Protein 6QY6 (pdb70)

Secondary structure (DSSP, 8-state):
-TTHHHHHHHHHHHHHHTT--EEEETHHHHHHHTT---S--EEEESS-HHHHHHH-S-EE-GGGGGTEEEEEETTEEEEEEESEEE---S---EEE-SSHHHHHTTSSBGGGS-EE-TT-PEE-TT-HHHHHHHTEE-BSS-HHHHHHH-THHHHHHHHHHHHHT-EEPHHHHHHHHHHGGGGGGS-HHHHHHHHHHHHHSSSHHHHHHHHHHTTHHHHSTTGGGG-S--TT----S-HHHHHHHHHHHHT--GGGGGGG---HHHHHHHHHHHHHHH-S---HHHHHHS-HHHHHHHHHHHT----HHHHHHTSS-SSGGG-S--HHHHHHHH-PPPSTHHHHHHHHHHHHHHTTSS-S-HHHHHHHHHHH-

Solvent-accessible surface area: 19071 Å² total; per-residue (Å²): 62,124,63,34,27,101,2,0,48,98,0,0,106,41,0,82,87,47,70,45,75,4,32,0,2,4,20,1,0,10,5,67,71,60,73,95,92,4,114,78,4,46,0,0,0,37,0,80,10,111,72,2,56,126,53,18,153,147,32,56,61,122,22,41,119,92,1,19,0,49,0,49,48,82,84,34,31,0,77,1,13,5,0,57,13,73,45,64,169,72,131,129,68,41,115,88,22,167,41,6,82,55,5,0,124,76,55,12,0,3,0,12,0,0,0,7,15,42,100,124,107,41,43,38,59,62,29,0,92,102,6,11,162,92,101,19,0,97,1,1,52,55,4,38,86,9,0,100,21,19,8,7,26,0,0,49,0,0,30,11,4,1,46,16,69,12,104,6,17,123,126,1,22,64,0,0,123,145,27,0,129,51,0,115,68,19,28,20,89,88,2,22,53,9,3,21,84,3,0,48,30,88,35,8,67,133,1,10,50,37,2,114,78,0,40,0,6,185,66,6,35,58,4,45,24,4,84,25,91,12,113,87,3,119,53,63,55,36,39,7,5,0,0,0,6,0,0,54,78,53,189,104,111,14,83,41,1,131,78,1,168,25,47,118,132,42,81,141,16,0,64,55,0,14,83,1,35,91,76,146,105,48,60,84,29,9,10,13,110,42,68,57,121,10,0,82,5,0,5,101,16,42,39,107,188,102,91,10,30,27,72,32,156,153,16,75,8,72,51,117,106,81,19,29,7,72,15,186,23,0,35,135,48,25,71,32,187,80,23,113,58,19,164,86,45,9,63,87,0,1,89,41,2,1,78,54,129,24,142,50,50,95,105,78,0,53,75,52,1,93,121,98,118

Structure (mmCIF, N/CA/C/O backbone):
data_6QY6
#
_entry.id   6QY6
#
_cell.length_a   70.031
_cell.length_b   70.031
_cell.length_c   291.590
_cell.angle_alpha   90.00
_cell.angle_beta   90.00
_cell.angle_gamma   90.00
#
_symmetry.space_group_name_H-M   'P 43 21 2'
#
loop_
_entity.id
_entity.type
_entity.pdbx_description
1 polymer 'CCA-adding enzyme'
2 non-polymer 'PHOSPHATE ION'
3 non-polymer GLYCEROL
4 non-polymer 'ACETATE ION'
5 water water
#
loop_
_atom_site.group_PDB
_atom_site.id
_atom_site.type_symbol
_atom_site.label_atom_id
_atom_site.label_alt_id
_atom_site.label_comp_id
_atom_site.label_asym_id
_atom_site.label_entity_id
_atom_site.label_seq_id
_atom_site.pdbx_PDB_ins_code
_atom_site.Cartn_x
_atom_site.Cartn_y
_atom_site.Cartn_z
_atom_site.occupancy
_atom_site.B_iso_or_equiv
_atom_site.auth_seq_id
_atom_site.auth_comp_id
_atom_site.auth_asym_id
_atom_site.auth_atom_id
_atom_site.pdbx_PDB_model_num
ATOM 1 N N . ASP A 1 40 ? 26.425 47.897 42.420 1.00 76.62 -3 ASP A N 1
ATOM 2 C CA . ASP A 1 40 ? 25.816 46.937 41.516 1.00 76.07 -3 ASP A CA 1
ATOM 3 C C . ASP A 1 40 ? 24.837 47.626 40.583 1.00 73.26 -3 ASP A C 1
ATOM 4 O O . ASP A 1 40 ? 24.913 48.848 40.348 1.00 60.99 -3 ASP A O 1
ATOM 9 N N . ASP A 1 41 ? 23.915 46.815 40.055 1.00 72.62 -2 ASP A N 1
ATOM 10 C CA . ASP A 1 41 ? 22.860 47.335 39.202 1.00 66.56 -2 ASP A CA 1
ATOM 11 C C . ASP A 1 41 ? 22.023 48.375 39.927 1.00 64.50 -2 ASP A C 1
ATOM 12 O O . ASP A 1 41 ? 21.281 49.120 39.274 1.00 50.01 -2 ASP A O 1
ATOM 17 N N . ASP A 1 42 ? 22.114 48.445 41.265 1.00 45.91 -1 ASP A N 1
ATOM 18 C CA . ASP A 1 42 ? 21.468 49.530 41.982 1.00 43.41 -1 ASP A CA 1
ATOM 19 C C . ASP A 1 42 ? 22.423 50.458 42.724 1.00 37.15 -1 ASP A C 1
ATOM 20 O O . ASP A 1 42 ? 22.015 51.575 43.057 1.00 38.22 -1 ASP A O 1
ATOM 25 N N . LYS A 1 43 ? 23.670 50.048 42.976 1.00 39.45 0 LYS A N 1
ATOM 26 C CA . LYS A 1 43 ? 24.557 50.869 43.801 1.00 39.91 0 LYS A CA 1
ATOM 27 C C . LYS A 1 43 ? 24.897 52.184 43.117 1.00 32.40 0 LYS A C 1
ATOM 28 O O . LYS A 1 43 ? 24.809 53.249 43.736 1.00 34.97 0 LYS A O 1
ATOM 34 N N . MET A 1 44 ? 25.320 52.133 41.845 1.00 32.21 1 MET A N 1
ATOM 35 C CA . MET A 1 44 ? 25.661 53.367 41.142 1.00 34.48 1 MET A CA 1
ATOM 36 C C . MET A 1 44 ? 24.465 54.316 41.080 1.00 36.19 1 MET A C 1
ATOM 37 O O . MET A 1 44 ? 24.610 55.524 41.296 1.00 33.07 1 MET A O 1
ATOM 42 N N . ASN A 1 45 ? 23.276 53.791 40.756 1.00 32.79 2 ASN A N 1
ATOM 43 C CA . ASN A 1 45 ? 22.087 54.638 40.731 1.00 30.31 2 ASN A CA 1
ATOM 44 C C . ASN A 1 45 ? 21.861 55.303 42.075 1.00 31.88 2 ASN A C 1
ATOM 45 O O . ASN A 1 45 ? 21.523 56.491 42.144 1.00 33.32 2 ASN A O 1
ATOM 50 N N . THR A 1 46 ? 22.009 54.541 43.157 1.00 28.26 3 THR A N 1
ATOM 51 C CA . THR A 1 46 ? 21.786 55.109 44.478 1.00 31.96 3 THR A CA 1
ATOM 52 C C . THR A 1 46 ? 22.814 56.193 44.780 1.00 34.15 3 THR A C 1
ATOM 53 O O . THR A 1 46 ? 22.469 57.250 45.317 1.00 33.52 3 THR A O 1
ATOM 57 N N . ALA A 1 47 ? 24.078 55.964 44.413 1.00 32.16 4 ALA A N 1
ATOM 58 C CA . ALA A 1 47 ? 25.098 56.990 44.629 1.00 31.10 4 ALA A CA 1
ATOM 59 C C . ALA A 1 47 ? 24.782 58.259 43.838 1.00 31.75 4 ALA A C 1
ATOM 60 O O . ALA A 1 47 ? 24.951 59.372 44.351 1.00 34.90 4 ALA A O 1
ATOM 62 N N . ILE A 1 48 ? 24.318 58.118 42.592 1.00 29.81 5 ILE A N 1
ATOM 63 C CA . ILE A 1 48 ? 23.900 59.288 41.815 1.00 34.19 5 ILE A CA 1
ATOM 64 C C . ILE A 1 48 ? 22.780 60.033 42.542 1.00 38.10 5 ILE A C 1
ATOM 65 O O . ILE A 1 48 ? 22.786 61.268 42.628 1.00 35.29 5 ILE A O 1
ATOM 70 N N . LYS A 1 49 ? 21.819 59.293 43.103 1.00 37.45 6 LYS A N 1
ATOM 71 C CA . LYS A 1 49 ? 20.756 59.925 43.882 1.00 37.50 6 LYS A CA 1
ATOM 72 C C . LYS A 1 49 ? 21.316 60.635 45.120 1.00 35.24 6 LYS A C 1
ATOM 73 O O . LYS A 1 49 ? 20.889 61.745 45.458 1.00 34.71 6 LYS A O 1
ATOM 79 N N . VAL A 1 50 ? 22.270 60.007 45.811 1.00 33.66 7 VAL A N 1
ATOM 80 C CA . VAL A 1 50 ? 22.900 60.644 46.967 1.00 35.22 7 VAL A CA 1
ATOM 81 C C . VAL A 1 50 ? 23.598 61.933 46.546 1.00 37.16 7 VAL A C 1
ATOM 82 O O . VAL A 1 50 ? 23.449 62.986 47.174 1.00 34.24 7 VAL A O 1
ATOM 86 N N . ILE A 1 51 ? 24.357 61.871 45.456 1.00 32.09 8 ILE A N 1
ATOM 87 C CA . ILE A 1 51 ? 25.039 63.054 44.949 1.00 35.91 8 ILE A CA 1
ATOM 88 C C . ILE A 1 51 ? 24.033 64.155 44.619 1.00 38.45 8 ILE A C 1
ATOM 89 O O . ILE A 1 51 ? 24.222 65.318 44.991 1.00 37.71 8 ILE A O 1
ATOM 94 N N . HIS A 1 52 ? 22.947 63.802 43.916 1.00 38.07 9 HIS A N 1
ATOM 95 C CA . HIS A 1 52 ? 21.929 64.793 43.567 1.00 35.70 9 HIS A CA 1
ATOM 96 C C . HIS A 1 52 ? 21.378 65.477 44.812 1.00 42.95 9 HIS A C 1
ATOM 97 O O . HIS A 1 52 ? 21.157 66.695 44.817 1.00 42.22 9 HIS A O 1
ATOM 104 N N . THR A 1 53 ? 21.160 64.709 45.880 1.00 38.72 10 THR A N 1
ATOM 105 C CA . THR A 1 53 ? 20.627 65.279 47.113 1.00 41.13 10 THR A CA 1
ATOM 106 C C . THR A 1 53 ? 21.633 66.204 47.782 1.00 49.40 10 THR A C 1
ATOM 107 O O . THR A 1 53 ? 21.263 67.278 48.276 1.00 44.11 10 THR A O 1
ATOM 111 N N . LEU A 1 54 ? 22.902 65.792 47.843 1.00 40.02 11 LEU A N 1
ATOM 112 C CA . LEU A 1 54 ? 23.924 66.648 48.438 1.00 38.51 11 LEU A CA 1
ATOM 113 C C . LEU A 1 54 ? 24.059 67.958 47.676 1.00 41.23 11 LEU A C 1
ATOM 114 O O . LEU A 1 54 ? 24.220 69.021 48.285 1.00 42.70 11 LEU A O 1
ATOM 119 N N . LYS A 1 55 ? 24.003 67.898 46.345 1.00 38.31 12 LYS A N 1
ATOM 120 C CA . LYS A 1 55 ? 24.157 69.105 45.533 1.00 45.18 12 LYS A CA 1
ATOM 121 C C . LYS A 1 55 ? 22.918 69.992 45.599 1.00 48.14 12 LYS A C 1
ATOM 122 O O . LYS A 1 55 ? 23.033 71.220 45.591 1.00 45.38 12 LYS A O 1
ATOM 128 N N . ALA A 1 56 ? 21.727 69.394 45.678 1.00 51.88 13 ALA A N 1
ATOM 129 C CA . ALA A 1 56 ? 20.522 70.197 45.874 1.00 53.45 13 ALA A CA 1
ATOM 130 C C . ALA A 1 56 ? 20.629 71.065 47.121 1.00 49.38 13 ALA A C 1
ATOM 131 O O . ALA A 1 56 ? 20.073 72.169 47.158 1.00 54.06 13 ALA A O 1
ATOM 133 N N . ALA A 1 57 ? 21.345 70.596 48.140 1.00 45.05 14 ALA A N 1
ATOM 134 C CA . ALA A 1 57 ? 21.590 71.353 49.358 1.00 40.64 14 ALA A CA 1
ATOM 135 C C . ALA A 1 57 ? 22.812 72.271 49.262 1.00 47.08 14 ALA A C 1
ATOM 136 O O . ALA A 1 57 ? 23.240 72.817 50.286 1.00 50.06 14 ALA A O 1
ATOM 138 N N . GLY A 1 58 ? 23.388 72.439 48.071 1.00 47.73 15 GLY A N 1
ATOM 139 C CA . GLY A 1 58 ? 24.505 73.344 47.868 1.00 50.22 15 GLY A CA 1
ATOM 140 C C . GLY A 1 58 ? 25.897 72.758 48.042 1.00 51.33 15 GLY A C 1
ATOM 141 O O . GLY A 1 58 ? 26.880 73.501 47.923 1.00 47.31 15 GLY A O 1
ATOM 142 N N . PHE A 1 59 ? 26.024 71.465 48.327 1.00 43.04 16 PHE A N 1
ATOM 143 C CA . PHE A 1 59 ? 27.341 70.875 48.503 1.00 36.58 16 PHE A CA 1
ATOM 144 C C . PHE A 1 59 ? 27.866 70.315 47.182 1.00 36.17 16 PHE A C 1
ATOM 145 O O . PHE A 1 59 ? 27.106 70.015 46.260 1.00 45.82 16 PHE A O 1
ATOM 153 N N . GLU A 1 60 ? 29.187 70.176 47.106 1.00 40.66 17 GLU A N 1
ATOM 154 C CA . GLU A 1 60 ? 29.806 69.404 46.032 1.00 41.50 17 GLU A CA 1
ATOM 155 C C . GLU A 1 60 ? 29.740 67.921 46.364 1.00 34.54 17 GLU A C 1
ATOM 156 O O . GLU A 1 60 ? 29.882 67.525 47.526 1.00 37.70 17 GLU A O 1
ATOM 162 N N . ALA A 1 61 ? 29.583 67.092 45.329 1.00 33.41 18 ALA A N 1
ATOM 163 C CA . ALA A 1 61 ? 29.636 65.659 45.570 1.00 32.16 18 ALA A CA 1
ATOM 164 C C . ALA A 1 61 ? 30.004 64.929 44.282 1.00 28.84 18 ALA A C 1
ATOM 165 O O . ALA A 1 61 ? 29.627 65.347 43.184 1.00 32.00 18 ALA A O 1
ATOM 167 N N . TYR A 1 62 ? 30.758 63.840 44.443 1.00 31.44 19 TYR A N 1
ATOM 168 C CA . TYR A 1 62 ? 31.325 63.080 43.334 1.00 31.54 19 TYR A CA 1
ATOM 169 C C . TYR A 1 62 ? 31.384 61.607 43.711 1.00 33.74 19 TYR A C 1
ATOM 170 O O . TYR A 1 62 ? 31.543 61.262 44.883 1.00 30.68 19 TYR A O 1
ATOM 179 N N . ILE A 1 63 ? 31.286 60.740 42.699 1.00 28.70 20 ILE A N 1
ATOM 180 C CA . ILE A 1 63 ? 31.770 59.374 42.856 1.00 31.75 20 ILE A CA 1
ATOM 181 C C . ILE A 1 63 ? 33.289 59.412 42.862 1.00 31.00 20 ILE A C 1
ATOM 182 O O . ILE A 1 63 ? 33.905 60.107 42.045 1.00 31.71 20 ILE A O 1
ATOM 187 N N . VAL A 1 64 ? 33.903 58.650 43.756 1.00 27.58 21 VAL A N 1
ATOM 188 C CA . VAL A 1 64 ? 35.349 58.712 43.922 1.00 31.17 21 VAL A CA 1
ATOM 189 C C . VAL A 1 64 ? 35.915 57.309 44.111 1.00 32.49 21 VAL A C 1
ATOM 190 O O . VAL A 1 64 ? 35.224 56.394 44.561 1.00 34.82 21 VAL A O 1
ATOM 194 N N . GLY A 1 65 ? 37.177 57.133 43.722 1.00 38.93 22 GLY A N 1
ATOM 195 C CA . GLY A 1 65 ? 37.902 55.922 44.056 1.00 38.94 22 GLY A CA 1
ATOM 196 C C . GLY A 1 65 ? 37.560 54.692 43.232 1.00 31.00 22 GLY A C 1
ATOM 197 O O . GLY A 1 65 ? 37.438 54.772 42.008 1.00 33.91 22 GLY A O 1
ATOM 198 N N . GLY A 1 66 ? 37.394 53.547 43.904 1.00 35.94 23 GLY A N 1
ATOM 199 C CA . GLY A 1 66 ? 37.344 52.279 43.189 1.00 37.62 23 GLY A CA 1
ATOM 200 C C . GLY A 1 66 ? 36.195 52.183 42.203 1.00 40.64 23 GLY A C 1
ATOM 201 O O . GLY A 1 66 ? 36.318 51.531 41.159 1.00 36.62 23 GLY A O 1
ATOM 202 N N . ALA A 1 67 ? 35.068 52.827 42.512 1.00 34.37 24 ALA A N 1
ATOM 203 C CA . ALA A 1 67 ? 33.921 52.747 41.615 1.00 36.19 24 ALA A CA 1
ATOM 204 C C . ALA A 1 67 ? 34.232 53.376 40.262 1.00 35.87 24 ALA A C 1
ATOM 205 O O . ALA A 1 67 ? 33.807 52.856 39.227 1.00 38.74 24 ALA A O 1
ATOM 207 N N . VAL A 1 68 ? 34.965 54.501 40.246 1.00 33.35 25 VAL A N 1
ATOM 208 C CA . VAL A 1 68 ? 35.333 55.124 38.974 1.00 35.36 25 VAL A CA 1
ATOM 209 C C . VAL A 1 68 ? 36.256 54.198 38.194 1.00 41.75 25 VAL A C 1
ATOM 210 O O . VAL A 1 68 ? 36.088 53.986 36.987 1.00 36.35 25 VAL A O 1
ATOM 214 N N . ARG A 1 69 ? 37.250 53.634 38.883 1.00 40.30 26 ARG A N 1
ATOM 215 C CA . ARG A 1 69 ? 38.128 52.648 38.265 1.00 42.58 26 ARG A CA 1
ATOM 216 C C . ARG A 1 69 ? 37.328 51.493 37.6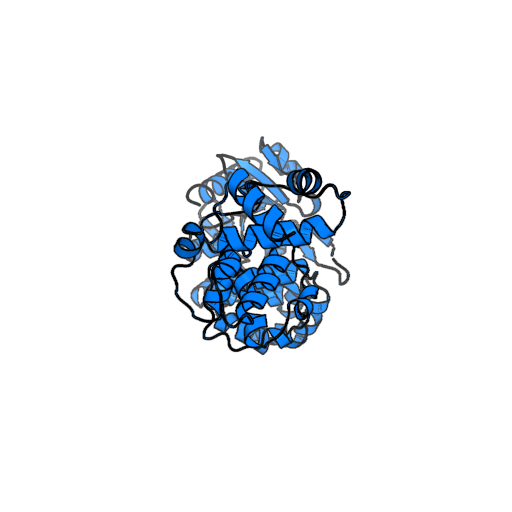66 1.00 42.06 26 ARG A C 1
ATOM 217 O O . ARG A 1 69 ? 37.505 51.138 36.496 1.00 42.90 26 ARG A O 1
ATOM 225 N N . ASP A 1 70 ? 36.452 50.882 38.465 1.00 40.68 27 ASP A N 1
ATOM 226 C CA . ASP A 1 70 ? 35.698 49.739 37.961 1.00 44.47 27 ASP A CA 1
ATOM 227 C C . ASP A 1 70 ? 34.809 50.145 36.792 1.00 50.21 27 ASP A C 1
ATOM 228 O O . ASP A 1 70 ? 34.766 49.451 35.766 1.00 47.42 27 ASP A O 1
ATOM 233 N N . LEU A 1 71 ? 34.112 51.279 36.915 1.00 47.31 28 LEU A N 1
ATOM 234 C CA . LEU A 1 71 ? 33.321 51.792 35.798 1.00 44.34 28 LEU A CA 1
ATOM 235 C C . LEU A 1 71 ? 34.149 51.887 34.525 1.00 54.74 28 LEU A C 1
ATOM 236 O O . LEU A 1 71 ? 33.732 51.412 33.460 1.00 50.42 28 LEU A O 1
ATOM 241 N N . LEU A 1 72 ? 35.315 52.536 34.605 1.00 38.24 29 LEU A N 1
ATOM 242 C CA . LEU A 1 72 ? 36.125 52.716 33.408 1.00 45.82 29 LEU A CA 1
ATOM 243 C C . LEU A 1 72 ? 36.662 51.392 32.879 1.00 48.28 29 LEU A C 1
ATOM 244 O O . LEU A 1 72 ? 36.974 51.291 31.688 1.00 50.96 29 LEU A O 1
ATOM 249 N N . LEU A 1 73 ? 36.766 50.379 33.731 1.00 44.79 30 LEU A N 1
ATOM 250 C CA . LEU A 1 73 ? 37.172 49.048 33.301 1.00 51.04 30 LEU A CA 1
ATOM 251 C C . LEU A 1 73 ? 36.013 48.223 32.762 1.00 54.10 30 LEU A C 1
ATOM 252 O O . LEU A 1 73 ? 36.208 47.050 32.432 1.00 52.83 30 LEU A O 1
ATOM 257 N N . GLY A 1 74 ? 34.816 48.792 32.687 1.00 54.64 31 GLY A N 1
ATOM 258 C CA . GLY A 1 74 ? 33.664 48.023 32.267 1.00 57.93 31 GLY A CA 1
ATOM 259 C C . GLY A 1 74 ? 33.242 46.959 33.253 1.00 60.65 31 GLY A C 1
ATOM 260 O O . GLY A 1 74 ? 32.684 45.937 32.845 1.00 67.49 31 GLY A O 1
ATOM 261 N N . LYS A 1 75 ? 33.502 47.162 34.543 1.00 49.57 32 LYS A N 1
ATOM 262 C CA . LYS A 1 75 ? 33.082 46.244 35.589 1.00 48.52 32 LYS A CA 1
ATOM 263 C C . LYS A 1 75 ? 32.035 46.905 36.474 1.00 60.57 32 LYS A C 1
ATOM 264 O O . LYS A 1 75 ? 31.868 48.128 36.476 1.00 51.68 32 LYS A O 1
ATOM 270 N N . THR A 1 76 ? 31.340 46.073 37.253 1.00 59.02 33 THR A N 1
ATOM 271 C CA . THR A 1 76 ? 30.301 46.547 38.152 1.00 57.78 33 THR A CA 1
ATOM 272 C C . THR A 1 76 ? 30.888 46.766 39.535 1.00 61.32 33 THR A C 1
ATOM 273 O O . THR A 1 76 ? 31.397 45.810 40.138 1.00 55.99 33 THR A O 1
ATOM 277 N N . PRO A 1 77 ? 30.832 47.983 40.076 1.00 62.17 34 PRO A N 1
ATOM 278 C CA . PRO A 1 77 ? 31.503 48.255 41.354 1.00 50.10 34 PRO A CA 1
ATOM 279 C C . PRO A 1 77 ? 30.955 47.407 42.497 1.00 56.55 34 PRO A C 1
ATOM 280 O O . PRO A 1 77 ? 29.753 47.154 42.595 1.00 62.54 34 PRO A O 1
ATOM 284 N N . HIS A 1 78 ? 31.864 46.966 43.372 1.00 57.23 35 HIS A N 1
ATOM 285 C CA . HIS A 1 78 ? 31.461 46.306 44.610 1.00 63.29 35 HIS A CA 1
ATOM 286 C C . HIS A 1 78 ? 31.073 47.326 45.673 1.00 65.56 35 HIS A C 1
ATOM 287 O O . HIS A 1 78 ? 30.143 47.099 46.456 1.00 59.53 35 HIS A O 1
ATOM 294 N N . ASP A 1 79 ? 31.790 48.442 45.723 1.00 61.90 36 ASP A N 1
ATOM 295 C CA . ASP A 1 79 ? 31.466 49.550 46.602 1.00 60.42 36 ASP A CA 1
ATOM 296 C C . ASP A 1 79 ? 31.498 50.832 45.793 1.00 51.91 36 ASP A C 1
ATOM 297 O O . ASP A 1 79 ? 32.274 50.963 44.844 1.00 46.67 36 ASP A O 1
ATOM 302 N N . VAL A 1 80 ? 30.635 51.771 46.160 1.00 48.31 37 VAL A N 1
ATOM 303 C CA . VAL A 1 80 ? 30.609 53.075 45.525 1.00 44.85 37 VAL A CA 1
ATOM 304 C C . VAL A 1 80 ? 30.740 54.099 46.641 1.00 45.79 37 VAL A C 1
ATOM 305 O O . VAL A 1 80 ? 29.858 54.205 47.500 1.00 48.98 37 VAL A O 1
ATOM 309 N N . ASP A 1 81 ? 31.867 54.804 46.667 1.00 39.48 38 ASP A N 1
ATOM 310 C CA . ASP A 1 81 ? 32.117 55.863 47.632 1.00 35.54 38 ASP A CA 1
ATOM 311 C C . ASP A 1 81 ? 31.810 57.211 46.999 1.00 34.85 38 ASP A C 1
ATOM 312 O O . ASP A 1 81 ? 32.009 57.420 45.794 1.00 33.48 38 ASP A O 1
ATOM 317 N N . VAL A 1 82 ? 31.306 58.120 47.822 1.00 29.88 39 VAL A N 1
ATOM 318 C CA . VAL A 1 82 ? 30.997 59.478 47.412 1.00 29.33 39 VAL A CA 1
ATOM 319 C C . VAL A 1 82 ? 31.855 60.417 48.249 1.00 34.76 39 VAL A C 1
ATOM 320 O O . VAL A 1 82 ? 31.870 60.316 49.479 1.00 37.91 39 VAL A O 1
ATOM 324 N N . ALA A 1 83 ? 32.571 61.311 47.580 1.00 31.80 40 ALA A N 1
ATOM 325 C CA . ALA A 1 83 ? 33.318 62.382 48.217 1.00 33.46 40 ALA A CA 1
ATOM 326 C C . ALA A 1 83 ? 32.487 63.656 48.139 1.00 34.67 40 ALA A C 1
ATOM 327 O O . ALA A 1 83 ? 31.886 63.948 47.102 1.00 32.49 40 ALA A O 1
ATOM 329 N N . SER A 1 84 ? 32.440 64.412 49.240 1.00 30.19 41 SER A N 1
ATOM 330 C CA . SER A 1 84 ? 31.572 65.580 49.252 1.00 34.61 41 SER A CA 1
ATOM 331 C C . SER A 1 84 ? 32.196 66.702 50.077 1.00 31.58 41 SER A C 1
ATOM 332 O O . SER A 1 84 ? 32.983 66.451 50.991 1.00 33.61 41 SER A O 1
ATOM 335 N N . SER A 1 85 ? 31.812 67.944 49.764 1.00 32.47 42 SER A N 1
ATOM 336 C CA . SER A 1 85 ? 32.184 69.059 50.635 1.00 40.12 42 SER A CA 1
ATOM 337 C C . SER A 1 85 ? 31.344 69.098 51.909 1.00 44.74 42 SER A C 1
ATOM 338 O O . SER A 1 85 ? 31.736 69.761 52.885 1.00 40.22 42 SER A O 1
ATOM 341 N N . ALA A 1 86 ? 30.226 68.373 51.944 1.00 36.89 43 ALA A N 1
ATOM 342 C CA . ALA A 1 86 ? 29.439 68.299 53.176 1.00 39.52 43 ALA A CA 1
ATOM 343 C C . ALA A 1 86 ? 30.240 67.661 54.298 1.00 41.07 43 ALA A C 1
ATOM 344 O O . ALA A 1 86 ? 31.012 66.721 54.091 1.00 39.24 43 ALA A O 1
ATOM 346 N N . LEU A 1 87 ? 30.042 68.176 55.509 1.00 39.84 44 LEU A N 1
ATOM 347 C CA . LEU A 1 87 ? 30.612 67.550 56.682 1.00 36.69 44 LEU A CA 1
ATOM 348 C C . LEU A 1 87 ? 29.663 66.492 57.222 1.00 33.17 44 LEU A C 1
ATOM 349 O O . LEU A 1 87 ? 28.468 66.505 56.917 1.00 43.99 44 LEU A O 1
ATOM 354 N N . PRO A 1 88 ? 30.172 65.549 58.010 1.00 34.97 45 PRO A N 1
ATOM 355 C CA . PRO A 1 88 ? 29.345 64.392 58.397 1.00 44.95 45 PRO A CA 1
ATOM 356 C C . PRO A 1 88 ? 27.981 64.747 58.965 1.00 45.83 45 PRO A C 1
ATOM 357 O O . PRO A 1 88 ? 26.992 64.092 58.616 1.00 42.27 45 PRO A O 1
ATOM 361 N N . GLN A 1 89 ? 27.881 65.764 59.829 1.00 45.83 46 GLN A N 1
ATOM 362 C CA . GLN A 1 89 ? 26.576 66.056 60.413 1.00 39.89 46 GLN A CA 1
ATOM 363 C C . GLN A 1 89 ? 25.642 66.689 59.397 1.00 42.50 46 GLN A C 1
ATOM 364 O O . GLN A 1 89 ? 24.420 66.521 59.495 1.00 45.20 46 GLN A O 1
ATOM 370 N N . GLN A 1 90 ? 26.188 67.396 58.404 1.00 38.09 47 GLN A N 1
ATOM 371 C CA . GLN A 1 90 ? 25.346 67.913 57.334 1.00 41.88 47 GLN A CA 1
ATOM 372 C C . GLN A 1 90 ? 24.819 66.790 56.448 1.00 43.79 47 GLN A C 1
ATOM 373 O O . GLN A 1 90 ? 23.701 66.891 55.928 1.00 42.50 47 GLN A O 1
ATOM 379 N N . VAL A 1 91 ? 25.595 65.716 56.264 1.00 40.81 48 VAL A N 1
ATOM 380 C CA . VAL A 1 91 ? 25.082 64.576 55.504 1.00 42.10 48 VAL A CA 1
ATOM 381 C C . VAL A 1 91 ? 23.887 63.969 56.228 1.00 43.33 48 VAL A C 1
ATOM 382 O O . VAL A 1 91 ? 22.840 63.708 55.626 1.00 43.82 48 VAL A O 1
ATOM 386 N N . LYS A 1 92 ? 24.013 63.790 57.547 1.00 45.35 49 LYS A N 1
ATOM 387 C CA . LYS A 1 92 ? 22.948 63.161 58.325 1.00 56.89 49 LYS A CA 1
ATOM 388 C C . LYS A 1 92 ? 21.659 63.969 58.276 1.00 53.08 49 LYS A C 1
ATOM 389 O O . LYS A 1 92 ? 20.566 63.395 58.338 1.00 54.68 49 LYS A O 1
ATOM 395 N N . VAL A 1 93 ? 21.764 65.291 58.134 1.00 49.22 50 VAL A N 1
ATOM 396 C CA . VAL A 1 93 ? 20.580 66.135 58.021 1.00 48.00 50 VAL A CA 1
ATOM 397 C C . VAL A 1 93 ? 19.803 65.825 56.753 1.00 53.88 50 VAL A C 1
ATOM 398 O O . VAL A 1 93 ? 18.571 65.948 56.722 1.00 48.05 50 VAL A O 1
ATOM 402 N N . LEU A 1 94 ? 20.498 65.427 55.685 1.00 47.39 51 LEU A N 1
ATOM 403 C CA . LEU A 1 94 ? 19.890 65.290 54.373 1.00 46.04 51 LEU A CA 1
ATOM 404 C C . LEU A 1 94 ? 19.348 63.896 54.083 1.00 41.66 51 LEU A C 1
ATOM 405 O O . LEU A 1 94 ? 18.652 63.723 53.077 1.00 48.69 51 LEU A O 1
ATOM 410 N N . PHE A 1 95 ? 19.654 62.901 54.907 1.00 41.64 52 PHE A N 1
ATOM 411 C CA . PHE A 1 95 ? 19.227 61.531 54.654 1.00 45.19 52 PHE A CA 1
ATOM 412 C C . PHE A 1 95 ? 18.596 60.935 55.905 1.00 49.20 52 PHE A C 1
ATOM 413 O O . PHE A 1 95 ? 19.122 61.090 57.010 1.00 49.63 52 PHE A O 1
ATOM 421 N N . ASP A 1 96 ? 17.478 60.228 55.714 1.00 52.05 53 ASP A N 1
ATOM 422 C CA . ASP A 1 96 ? 16.728 59.703 56.855 1.00 59.18 53 ASP A CA 1
ATOM 423 C C . ASP A 1 96 ? 17.540 58.685 57.644 1.00 54.23 53 ASP A C 1
ATOM 424 O O . ASP A 1 96 ? 17.490 58.662 58.879 1.00 53.24 53 ASP A O 1
ATOM 429 N N . ARG A 1 97 ? 18.286 57.826 56.953 1.00 49.80 54 ARG A N 1
ATOM 430 C CA . ARG A 1 97 ? 18.909 56.665 57.578 1.00 48.47 54 ARG A CA 1
ATOM 431 C C . ARG A 1 97 ? 20.396 56.654 57.261 1.00 51.37 54 ARG A C 1
ATOM 432 O O . ARG A 1 97 ? 20.794 56.451 56.105 1.00 41.96 54 ARG A O 1
ATOM 440 N N . THR A 1 98 ? 21.208 56.883 58.287 1.00 42.16 55 THR A N 1
ATOM 441 C CA . THR A 1 98 ? 22.656 56.871 58.169 1.00 43.45 55 THR A CA 1
ATOM 442 C C . THR A 1 98 ? 23.242 56.027 59.288 1.00 43.32 55 THR A C 1
ATOM 443 O O . THR A 1 98 ? 22.602 55.787 60.312 1.00 50.10 55 THR A O 1
ATOM 447 N N . VAL A 1 99 ? 24.473 55.579 59.078 1.00 44.47 56 VAL A N 1
ATOM 448 C CA . VAL A 1 99 ? 25.237 54.837 60.073 1.00 46.05 56 VAL A CA 1
ATOM 449 C C . VAL A 1 99 ? 26.517 55.614 60.325 1.00 56.10 56 VAL A C 1
ATOM 450 O O . VAL A 1 99 ? 27.202 56.004 59.372 1.00 44.51 56 VAL A O 1
ATOM 454 N N . ASP A 1 100 ? 26.843 55.830 61.604 1.00 43.31 57 ASP A N 1
ATOM 455 C CA . ASP A 1 100 ? 27.785 56.869 62.009 1.00 54.50 57 ASP A CA 1
ATOM 456 C C . ASP A 1 100 ? 29.145 56.338 62.433 1.00 54.44 57 ASP A C 1
ATOM 457 O O . ASP A 1 100 ? 29.941 57.098 62.994 1.00 62.50 57 ASP A O 1
ATOM 462 N N . THR A 1 101 ? 29.441 55.067 62.172 1.00 50.64 58 THR A N 1
ATOM 463 C CA . THR A 1 101 ? 30.688 54.470 62.644 1.00 57.22 58 THR A CA 1
ATOM 464 C C . THR A 1 101 ? 31.900 55.354 62.342 1.00 68.14 58 THR A C 1
ATOM 465 O O . THR A 1 101 ? 32.651 55.732 63.249 1.00 63.91 58 THR A O 1
ATOM 469 N N . GLY A 1 102 ? 32.112 55.685 61.065 1.00 54.42 59 GLY A N 1
ATOM 470 C CA . GLY A 1 102 ? 33.331 56.355 60.651 1.00 50.48 59 GLY A CA 1
ATOM 471 C C . GLY A 1 102 ? 33.313 57.870 60.701 1.00 54.04 59 GLY A C 1
ATOM 472 O O . GLY A 1 102 ? 34.109 58.523 60.020 1.00 48.29 59 GLY A O 1
ATOM 473 N N . ILE A 1 103 ? 32.431 58.442 61.522 1.00 50.13 60 ILE A N 1
ATOM 474 C CA . ILE A 1 103 ? 32.249 59.892 61.530 1.00 54.09 60 ILE A CA 1
ATOM 475 C C . ILE A 1 103 ? 33.555 60.610 61.846 1.00 66.04 60 ILE A C 1
ATOM 476 O O . ILE A 1 103 ? 33.855 61.661 61.260 1.00 57.27 60 ILE A O 1
ATOM 481 N N . ASP A 1 104 ? 34.336 60.078 62.794 1.00 62.82 61 ASP A N 1
ATOM 482 C CA . ASP A 1 104 ? 35.606 60.709 63.153 1.00 66.98 61 ASP A CA 1
ATOM 483 C C . ASP A 1 104 ? 36.516 60.851 61.949 1.00 64.59 61 ASP A C 1
ATOM 484 O O . ASP A 1 104 ? 37.334 61.777 61.892 1.00 66.44 61 ASP A O 1
ATOM 489 N N . HIS A 1 105 ? 36.415 59.930 60.999 1.00 61.21 62 HIS A N 1
ATOM 490 C CA . HIS A 1 105 ? 37.232 59.955 59.799 1.00 66.71 62 HIS A CA 1
ATOM 491 C C . HIS A 1 105 ? 36.548 60.675 58.644 1.00 54.91 62 HIS A C 1
ATOM 492 O O . HIS A 1 105 ? 37.082 60.675 57.530 1.00 51.78 62 HIS A O 1
ATOM 499 N N . GLY A 1 106 ? 35.396 61.298 58.891 1.00 47.77 63 GLY A N 1
ATOM 500 C CA . GLY A 1 106 ? 34.679 62.041 57.876 1.00 52.11 63 GLY A CA 1
ATOM 501 C C . GLY A 1 106 ? 33.670 61.245 57.080 1.00 42.27 63 GLY A C 1
ATOM 502 O O . GLY A 1 106 ? 33.111 61.784 56.113 1.00 44.01 63 GLY A O 1
ATOM 503 N N . THR A 1 107 ? 33.405 59.994 57.457 1.00 42.83 64 THR A N 1
ATOM 504 C CA . THR A 1 107 ? 32.557 59.097 56.677 1.00 42.43 64 THR A CA 1
ATOM 505 C C . THR A 1 107 ? 31.223 58.853 57.368 1.00 42.70 64 THR A C 1
ATOM 506 O O . THR A 1 107 ? 31.172 58.573 58.574 1.00 43.88 64 THR A O 1
ATOM 510 N N . VAL A 1 108 ? 30.158 58.940 56.581 1.00 40.18 65 VAL A N 1
ATOM 511 C CA . VAL A 1 108 ? 28.793 58.639 56.975 1.00 38.72 65 VAL A CA 1
ATOM 512 C C . VAL A 1 108 ? 28.242 57.639 55.967 1.00 43.95 65 VAL A C 1
ATOM 513 O O . VAL A 1 108 ? 28.309 57.885 54.758 1.00 38.28 65 VAL A O 1
ATOM 517 N N . LEU A 1 109 ? 27.709 56.514 56.446 1.00 42.64 66 LEU A N 1
ATOM 518 C CA . LEU A 1 109 ? 27.081 55.542 55.548 1.00 44.99 66 LEU A CA 1
ATOM 519 C C . LEU A 1 109 ? 25.604 55.895 55.373 1.00 42.19 66 LEU A C 1
ATOM 520 O O . LEU A 1 109 ? 24.853 55.970 56.353 1.00 40.74 66 LEU A O 1
ATOM 525 N N . VAL A 1 110 ? 25.192 56.110 54.127 1.00 35.13 67 VAL A N 1
ATOM 526 C CA . VAL A 1 110 ? 23.825 56.493 53.798 1.00 36.35 67 VAL A CA 1
ATOM 527 C C . VAL A 1 110 ? 23.071 55.254 53.330 1.00 44.36 67 VAL A C 1
ATOM 528 O O . VAL A 1 110 ? 23.536 54.531 52.440 1.00 42.24 67 VAL A O 1
ATOM 532 N N . LEU A 1 111 ? 21.915 54.999 53.935 1.00 41.22 68 LEU A N 1
ATOM 533 C CA . LEU A 1 111 ? 21.076 53.860 53.581 1.00 37.81 68 LEU A CA 1
ATOM 534 C C . LEU A 1 111 ? 19.924 54.371 52.737 1.00 40.89 68 LEU A C 1
ATOM 535 O O . LEU A 1 111 ? 19.124 55.186 53.204 1.00 44.99 68 LEU A O 1
ATOM 540 N N . LEU A 1 112 ? 19.864 53.930 51.485 1.00 38.70 69 LEU A N 1
ATOM 541 C CA . LEU A 1 112 ? 18.888 54.466 50.553 1.00 42.96 69 LEU A CA 1
ATOM 542 C C . LEU A 1 112 ? 18.596 53.417 49.491 1.00 47.21 69 LEU A C 1
ATOM 543 O O . LEU A 1 112 ? 19.517 52.758 48.999 1.00 40.62 69 LEU A O 1
ATOM 548 N N . ASP A 1 113 ? 17.314 53.273 49.141 1.00 44.13 70 ASP A N 1
ATOM 549 C CA . ASP A 1 113 ? 16.879 52.345 48.092 1.00 46.48 70 ASP A CA 1
ATOM 550 C C . ASP A 1 113 ? 17.466 50.952 48.295 1.00 45.41 70 ASP A C 1
ATOM 551 O O . ASP A 1 113 ? 17.804 50.254 47.337 1.00 44.72 70 ASP A O 1
ATOM 556 N N . GLY A 1 114 ? 17.606 50.545 49.552 1.00 40.96 71 GLY A N 1
ATOM 557 C CA . GLY A 1 114 ? 18.142 49.231 49.844 1.00 45.95 71 GLY A CA 1
ATOM 558 C C . GLY A 1 114 ? 19.635 49.070 49.658 1.00 48.87 71 GLY A C 1
ATOM 559 O O . GLY A 1 114 ? 20.121 47.934 49.671 1.00 51.52 71 GLY A O 1
ATOM 560 N N . GLU A 1 115 ? 20.380 50.158 49.487 1.00 40.86 72 GLU A N 1
ATOM 561 C CA . GLU A 1 115 ? 21.825 50.113 49.322 1.00 41.84 72 GLU A CA 1
ATOM 562 C C . GLU A 1 115 ? 22.486 50.942 50.413 1.00 40.49 72 GLU A C 1
ATOM 563 O O . GLU A 1 115 ? 21.838 51.721 51.113 1.00 42.47 72 GLU A O 1
ATOM 569 N N . GLY A 1 116 ? 23.795 50.771 50.546 1.00 41.61 73 GLY A N 1
ATOM 570 C CA . GLY A 1 116 ? 24.575 51.598 51.443 1.00 41.74 73 GLY A CA 1
ATOM 571 C C . GLY A 1 116 ? 25.667 52.327 50.688 1.00 41.46 73 GLY A C 1
ATOM 572 O O . GLY A 1 116 ? 26.514 51.691 50.051 1.00 40.00 73 GLY A O 1
ATOM 573 N N . ILE A 1 117 ? 25.648 53.657 50.732 1.00 36.34 74 ILE A N 1
ATOM 574 C CA . ILE A 1 117 ? 26.636 54.491 50.049 1.00 34.80 74 ILE A CA 1
ATOM 575 C C . ILE A 1 117 ? 27.452 55.228 51.110 1.00 39.16 74 ILE A C 1
ATOM 576 O O . ILE A 1 117 ? 26.896 56.000 51.903 1.00 38.35 74 ILE A O 1
ATOM 581 N N . GLU A 1 118 ? 28.764 55.001 51.129 1.00 35.03 75 GLU A N 1
ATOM 582 C CA . GLU A 1 118 ? 29.623 55.772 52.020 1.00 36.63 75 GLU A CA 1
ATOM 583 C C . GLU A 1 118 ? 29.809 57.181 51.471 1.00 40.26 75 GLU A C 1
ATOM 584 O O . GLU A 1 118 ? 30.188 57.360 50.308 1.00 38.94 75 GLU A O 1
ATOM 590 N N . VAL A 1 119 ? 29.524 58.180 52.300 1.00 35.14 76 VAL A N 1
ATOM 591 C CA . VAL A 1 119 ? 29.721 59.584 51.946 1.00 32.44 76 VAL A CA 1
ATOM 592 C C . VAL A 1 119 ? 30.827 60.123 52.839 1.00 42.18 76 VAL A C 1
ATOM 593 O O . VAL A 1 119 ? 30.696 60.123 54.075 1.00 34.23 76 VAL A O 1
ATOM 597 N N . THR A 1 120 ? 31.925 60.559 52.230 1.00 32.93 77 THR A N 1
ATOM 598 C CA . THR A 1 120 ? 33.101 60.975 52.989 1.00 38.43 77 THR A CA 1
ATOM 599 C C . THR A 1 120 ? 33.471 62.410 52.644 1.00 36.92 77 THR A C 1
ATOM 600 O O . THR A 1 120 ? 33.579 62.763 51.469 1.00 33.56 77 THR A O 1
ATOM 604 N N . THR A 1 121 ? 33.669 63.240 53.668 1.00 33.79 78 THR A N 1
ATOM 605 C CA . THR A 1 121 ? 34.074 64.613 53.420 1.00 28.91 78 THR A CA 1
ATOM 606 C C . THR A 1 121 ? 35.492 64.634 52.856 1.00 30.96 78 THR A C 1
ATOM 607 O O . THR A 1 121 ? 36.298 63.753 53.146 1.00 35.49 78 THR A O 1
ATOM 611 N N . PHE A 1 122 ? 35.776 65.618 51.995 1.00 33.85 79 PHE A N 1
ATOM 612 C CA . PHE A 1 122 ? 37.139 65.820 51.505 1.00 35.62 79 PHE A CA 1
ATOM 613 C C . PHE A 1 122 ? 38.111 65.764 52.680 1.00 38.11 79 PHE A C 1
ATOM 614 O O . PHE A 1 122 ? 37.991 66.548 53.626 1.00 37.15 79 PHE A O 1
ATOM 622 N N . ARG A 1 123 ? 39.076 64.846 52.635 1.00 35.01 80 ARG A N 1
ATOM 623 C CA . ARG A 1 123 ? 39.947 64.662 53.790 1.00 36.56 80 ARG A CA 1
ATOM 624 C C . ARG A 1 123 ? 41.304 64.137 53.352 1.00 41.70 80 ARG A C 1
ATOM 625 O O . ARG A 1 123 ? 41.467 63.593 52.255 1.00 38.08 80 ARG A O 1
ATOM 633 N N . THR A 1 124 ? 42.282 64.293 54.236 1.00 35.58 81 THR A N 1
ATOM 634 C CA . THR A 1 124 ? 43.537 63.572 54.144 1.00 35.03 81 THR A CA 1
ATOM 635 C C . THR A 1 124 ? 43.772 62.829 55.448 1.00 48.14 81 THR A C 1
ATOM 636 O O . THR A 1 124 ? 43.268 63.220 56.506 1.00 52.76 81 THR A O 1
ATOM 640 N N . GLU A 1 125 ? 44.538 61.751 55.361 1.00 49.04 82 GLU A N 1
ATOM 641 C CA . GLU A 1 125 ? 44.890 60.948 56.518 1.00 56.64 82 GLU A CA 1
ATOM 642 C C . GLU A 1 125 ? 46.394 60.734 56.545 1.00 64.23 82 GLU A C 1
ATOM 643 O O . GLU A 1 125 ? 47.075 60.809 55.518 1.00 71.94 82 GLU A O 1
ATOM 649 N N . SER A 1 126 ? 46.904 60.460 57.740 1.00 71.23 83 SER A N 1
ATOM 650 C CA . SER A 1 126 ? 48.276 60.002 57.893 1.00 79.24 83 SER A CA 1
ATOM 651 C C . SER A 1 126 ? 48.346 59.164 59.157 1.00 79.94 83 SER A C 1
ATOM 652 O O . SER A 1 126 ? 47.663 59.457 60.141 1.00 80.40 83 SER A O 1
ATOM 655 N N . SER A 1 127 ? 49.157 58.115 59.117 1.00 84.37 84 SER A N 1
ATOM 656 C CA . SER A 1 127 ? 49.298 57.187 60.230 1.00 96.83 84 SER A CA 1
ATOM 657 C C . SER A 1 127 ? 50.636 57.435 60.910 1.00 115.74 84 SER A C 1
ATOM 658 O O . SER A 1 127 ? 51.690 57.302 60.277 1.00 104.26 84 SER A O 1
ATOM 661 N N . TYR A 1 128 ? 50.592 57.805 62.188 1.00 128.29 85 TYR A N 1
ATOM 662 C CA . TYR A 1 128 ? 51.811 57.832 62.977 1.00 134.65 85 TYR A CA 1
ATOM 663 C C . TYR A 1 128 ? 52.407 56.427 63.039 1.00 136.37 85 TYR A C 1
ATOM 664 O O . TYR A 1 128 ? 51.741 55.428 62.753 1.00 129.96 85 TYR A O 1
ATOM 673 N N . SER A 1 129 ? 53.682 56.355 63.419 1.00 137.76 86 SER A N 1
ATOM 674 C CA . SER A 1 129 ? 54.369 55.069 63.416 1.00 128.03 86 SER A CA 1
ATOM 675 C C . SER A 1 129 ? 53.786 54.090 64.428 1.00 132.63 86 SER A C 1
ATOM 676 O O . SER A 1 129 ? 53.957 52.877 64.262 1.00 113.18 86 SER A O 1
ATOM 679 N N . ASP A 1 130 ? 53.102 54.576 65.463 1.00 144.76 87 ASP A N 1
ATOM 680 C CA . ASP A 1 130 ? 52.557 53.724 66.520 1.00 144.75 87 ASP A CA 1
ATOM 681 C C . ASP A 1 130 ? 51.061 53.544 66.279 1.00 141.08 87 ASP A C 1
ATOM 682 O O . ASP A 1 130 ? 50.262 54.441 66.559 1.00 144.38 87 ASP A O 1
ATOM 687 N N . ASN A 1 131 ? 50.685 52.375 65.767 1.00 133.68 88 ASN A N 1
ATOM 688 C CA . ASN A 1 131 ? 49.289 52.082 65.459 1.00 120.22 88 ASN A CA 1
ATOM 689 C C . ASN A 1 131 ? 48.494 51.803 66.731 1.00 113.29 88 ASN A C 1
ATOM 690 O O . ASN A 1 131 ? 47.417 51.210 66.682 1.00 103.90 88 ASN A O 1
ATOM 695 N N . SER A 1 136 ? 44.964 60.292 62.418 1.00 67.01 93 SER A N 1
ATOM 696 C CA . SER A 1 136 ? 45.185 61.723 62.218 1.00 77.18 93 SER A CA 1
ATOM 697 C C . SER A 1 136 ? 44.534 62.205 60.924 1.00 63.51 93 SER A C 1
ATOM 698 O O . SER A 1 136 ? 45.168 62.233 59.870 1.00 70.92 93 SER A O 1
ATOM 701 N N . VAL A 1 137 ? 43.267 62.597 61.017 1.00 62.15 94 VAL A N 1
ATOM 702 C CA . VAL A 1 137 ? 42.454 62.947 59.859 1.00 57.45 94 VAL A CA 1
ATOM 703 C C . VAL A 1 137 ? 42.334 64.461 59.783 1.00 57.46 94 VAL A C 1
ATOM 704 O O . VAL A 1 137 ? 42.053 65.120 60.788 1.00 56.00 94 VAL A O 1
ATOM 708 N N . GLU A 1 138 ? 42.553 65.019 58.597 1.00 48.90 95 GLU A N 1
ATOM 709 C CA . GLU A 1 138 ? 42.354 66.442 58.353 1.00 49.02 95 GLU A CA 1
ATOM 710 C C . GLU A 1 138 ? 41.263 66.625 57.311 1.00 47.41 95 GLU A C 1
ATOM 711 O O . GLU A 1 138 ? 41.434 66.221 56.155 1.00 41.61 95 GLU A O 1
ATOM 717 N N . PHE A 1 139 ? 40.159 67.246 57.703 1.00 39.52 96 PHE A N 1
ATOM 718 C CA . PHE A 1 139 ? 39.196 67.683 56.704 1.00 47.24 96 PHE A CA 1
ATOM 719 C C . PHE A 1 139 ? 39.811 68.808 55.880 1.00 48.04 96 PHE A C 1
ATOM 720 O O . PHE A 1 139 ? 40.464 69.707 56.420 1.00 47.49 96 PHE A O 1
ATOM 728 N N . VAL A 1 140 ? 39.643 68.728 54.559 1.00 43.92 97 VAL A N 1
ATOM 729 C CA . VAL A 1 140 ? 40.179 69.715 53.633 1.00 42.88 97 VAL A CA 1
ATOM 730 C C . VAL A 1 140 ? 39.018 70.279 52.824 1.00 42.63 97 VAL A C 1
ATOM 731 O O . VAL A 1 140 ? 37.914 69.727 52.804 1.00 43.14 97 VAL A O 1
ATOM 735 N N . LEU A 1 141 ? 39.264 71.415 52.175 1.00 38.34 98 LEU A N 1
ATOM 736 C CA . LEU A 1 141 ? 38.172 72.179 51.591 1.00 43.74 98 LEU A CA 1
ATOM 737 C C . LEU A 1 141 ? 37.951 71.915 50.108 1.00 43.11 98 LEU A C 1
ATOM 738 O O . LEU A 1 141 ? 36.943 72.382 49.567 1.00 47.69 98 LEU A O 1
ATOM 743 N N . SER A 1 142 ? 38.841 71.183 49.436 1.00 43.39 99 SER A N 1
ATOM 744 C CA . SER A 1 142 ? 38.686 70.932 48.010 1.00 37.54 99 SER A CA 1
ATOM 745 C C . SER A 1 142 ? 38.834 69.448 47.698 1.00 40.03 99 SER A C 1
ATOM 746 O O . SER A 1 142 ? 39.472 68.690 48.430 1.00 38.01 99 SER A O 1
ATOM 749 N N . LEU A 1 143 ? 38.270 69.058 46.556 1.00 37.08 100 LEU A N 1
ATOM 750 C CA . LEU A 1 143 ? 38.398 67.681 46.086 1.00 38.17 100 LEU A CA 1
ATOM 751 C C . LEU A 1 143 ? 39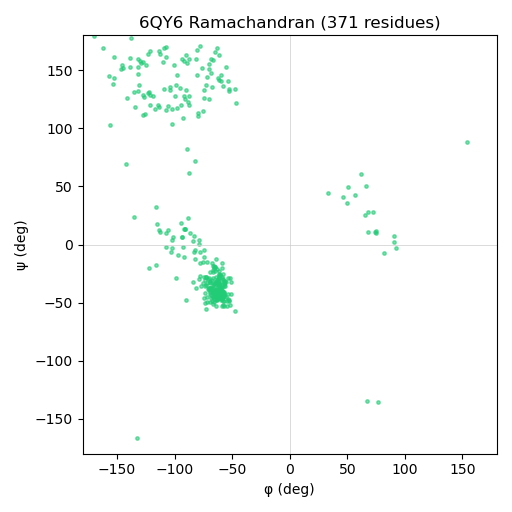.849 67.326 45.781 1.00 39.98 100 LEU A C 1
ATOM 752 O O . LEU A 1 143 ? 40.323 66.239 46.139 1.00 34.57 100 LEU A O 1
ATOM 757 N N . GLU A 1 144 ? 40.560 68.221 45.087 1.00 39.73 101 GLU A N 1
ATOM 758 C CA . GLU A 1 144 ? 41.916 67.912 44.648 1.00 44.91 101 GLU A CA 1
ATOM 759 C C . GLU A 1 144 ? 42.866 67.713 45.820 1.00 35.17 101 GLU A C 1
ATOM 760 O O . GLU A 1 144 ? 43.795 66.905 45.722 1.00 42.71 101 GLU A O 1
ATOM 766 N N . GLU A 1 145 ? 42.659 68.432 46.927 1.00 38.93 102 GLU A N 1
ATOM 767 C CA . GLU A 1 145 ? 43.465 68.193 48.126 1.00 36.90 102 GLU A CA 1
ATOM 768 C C . GLU A 1 145 ? 43.271 66.777 48.644 1.00 42.93 102 GLU A C 1
ATOM 769 O O . GLU A 1 145 ? 44.201 66.179 49.202 1.00 43.61 102 GLU A O 1
ATOM 775 N N . ASP A 1 146 ? 42.050 66.244 48.519 1.00 37.64 103 ASP A N 1
ATOM 776 C CA . ASP A 1 146 ? 41.790 64.858 48.901 1.00 35.81 103 ASP A CA 1
ATOM 777 C C . ASP A 1 146 ? 42.428 63.890 47.903 1.00 32.70 103 ASP A C 1
ATOM 778 O O . ASP A 1 146 ? 43.158 62.966 48.291 1.00 36.03 103 ASP A O 1
ATOM 783 N N . LEU A 1 147 ? 42.190 64.103 46.605 1.00 32.35 104 LEU A N 1
ATOM 784 C CA . LEU A 1 147 ? 42.682 63.150 45.617 1.00 39.29 104 LEU A CA 1
ATOM 785 C C . LEU A 1 147 ? 44.203 63.035 45.636 1.00 40.03 104 LEU A C 1
ATOM 786 O O . LEU A 1 147 ? 44.742 61.947 45.395 1.00 32.98 104 LEU A O 1
ATOM 791 N N . ARG A 1 148 ? 44.913 64.128 45.913 1.00 34.87 105 ARG A N 1
ATOM 792 C CA . ARG A 1 148 ? 46.360 64.101 45.717 1.00 39.83 105 ARG A CA 1
ATOM 793 C C . ARG A 1 148 ? 47.091 63.311 46.793 1.00 42.59 105 ARG A C 1
ATOM 794 O O . ARG A 1 148 ? 48.305 63.095 46.671 1.00 37.67 105 ARG A O 1
ATOM 802 N N . ARG A 1 149 ? 46.387 62.834 47.816 1.00 36.20 106 ARG A N 1
ATOM 803 C CA . ARG A 1 149 ? 46.995 61.988 48.833 1.00 40.94 106 ARG A CA 1
ATOM 804 C C . ARG A 1 149 ? 46.459 60.557 48.822 1.00 39.17 106 ARG A C 1
ATOM 805 O O . ARG A 1 149 ? 46.737 59.796 49.758 1.00 37.96 106 ARG A O 1
ATOM 813 N N . ARG A 1 150 ? 45.731 60.157 47.777 1.00 36.21 107 ARG A N 1
ATOM 814 C CA . ARG A 1 150 ? 45.277 58.779 47.679 1.00 34.07 107 ARG A CA 1
ATOM 815 C C . ARG A 1 150 ? 46.424 57.887 47.210 1.00 29.87 107 ARG A C 1
ATOM 816 O O . ARG A 1 150 ? 47.491 58.366 46.826 1.00 36.07 107 ARG A O 1
ATOM 824 N N . ASP A 1 151 ? 46.207 56.571 47.258 1.00 28.97 108 ASP A N 1
ATOM 825 C CA . ASP A 1 151 ? 47.330 55.656 47.094 1.00 30.39 108 ASP A CA 1
ATOM 826 C C . ASP A 1 151 ? 47.810 55.610 45.640 1.00 32.82 108 ASP A C 1
ATOM 827 O O . ASP A 1 151 ? 48.977 55.900 45.363 1.00 32.60 108 ASP A O 1
ATOM 832 N N . PHE A 1 152 ? 46.925 55.301 44.697 1.00 29.02 109 PHE A N 1
ATOM 833 C CA . PHE A 1 152 ? 47.354 55.057 43.314 1.00 28.99 109 PHE A CA 1
ATOM 834 C C . PHE A 1 152 ? 46.492 55.834 42.327 1.00 34.72 109 PHE A C 1
ATOM 835 O O . PHE A 1 152 ? 45.322 56.133 42.594 1.00 28.65 109 PHE A O 1
ATOM 843 N N . THR A 1 153 ? 47.085 56.150 41.159 1.00 30.07 110 THR A N 1
ATOM 844 C CA . THR A 1 153 ? 46.412 57.040 40.224 1.00 30.41 110 THR A CA 1
ATOM 845 C C . THR A 1 153 ? 45.050 56.486 39.803 1.00 29.92 110 THR A C 1
ATOM 846 O O . THR A 1 153 ? 44.089 57.245 39.651 1.00 35.34 110 THR A O 1
ATOM 850 N N . ILE A 1 154 ? 44.937 55.168 39.641 1.00 30.08 111 ILE A N 1
ATOM 851 C CA . ILE A 1 154 ? 43.669 54.604 39.190 1.00 32.46 111 ILE A CA 1
ATOM 852 C C . ILE A 1 154 ? 42.599 54.675 40.277 1.00 33.92 111 ILE A C 1
ATOM 853 O O . ILE A 1 154 ? 41.407 54.514 39.989 1.00 31.39 111 ILE A O 1
ATOM 858 N N . ASN A 1 155 ? 42.993 54.921 41.520 1.00 31.21 112 ASN A N 1
ATOM 859 C CA . ASN A 1 155 ? 42.060 55.092 42.625 1.00 25.90 112 ASN A CA 1
ATOM 860 C C . ASN A 1 155 ? 41.855 56.551 42.992 1.00 31.29 112 ASN A C 1
ATOM 861 O O . ASN A 1 155 ? 41.216 56.840 44.020 1.00 31.97 112 ASN A O 1
ATOM 866 N N . ALA A 1 156 ? 42.419 57.472 42.215 1.00 25.88 113 ALA A N 1
ATOM 867 C CA . ALA A 1 156 ? 42.437 58.892 42.549 1.00 30.07 113 ALA A CA 1
ATOM 868 C C . ALA A 1 156 ? 41.649 59.713 41.529 1.00 33.00 113 ALA A C 1
ATOM 869 O O . ALA A 1 156 ? 41.992 60.861 41.237 1.00 31.90 113 ALA A O 1
ATOM 871 N N . MET A 1 157 ? 40.603 59.124 40.972 1.00 31.17 114 MET A N 1
ATOM 872 C CA . MET A 1 157 ? 39.723 59.805 40.039 1.00 30.51 114 MET A CA 1
ATOM 873 C C . MET A 1 157 ? 38.363 60.048 40.679 1.00 33.67 114 MET A C 1
ATOM 874 O O . MET A 1 157 ? 37.971 59.381 41.642 1.00 30.68 114 MET A O 1
ATOM 879 N N . ALA A 1 158 ? 37.651 61.039 40.147 1.00 32.34 115 ALA A N 1
ATOM 880 C CA . ALA A 1 158 ? 36.294 61.336 40.575 1.00 29.55 115 ALA A CA 1
ATOM 881 C C . ALA A 1 158 ? 35.395 61.386 39.349 1.00 35.84 115 ALA A C 1
ATOM 882 O O . ALA A 1 158 ? 35.856 61.604 38.230 1.00 34.80 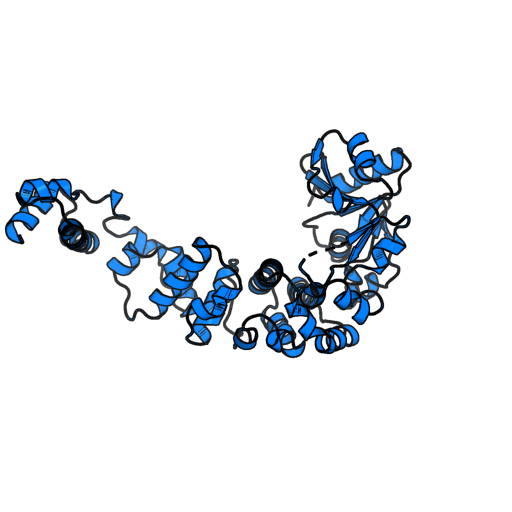115 ALA A O 1
ATOM 884 N N . MET A 1 159 ? 34.102 61.176 39.565 1.00 32.09 116 MET A N 1
ATOM 885 C CA . MET A 1 159 ? 33.132 61.283 38.482 1.00 34.11 116 MET A CA 1
ATOM 886 C C . MET A 1 159 ? 31.966 62.135 38.942 1.00 34.35 116 MET A C 1
ATOM 887 O O . MET A 1 159 ? 31.431 61.935 40.039 1.00 31.68 116 MET A O 1
ATOM 892 N N . THR A 1 160 ? 31.586 63.088 38.106 1.00 31.61 117 THR A N 1
ATOM 893 C CA . THR A 1 160 ? 30.475 63.960 38.422 1.00 34.74 117 THR A CA 1
ATOM 894 C C . THR A 1 160 ? 29.153 63.269 38.106 1.00 37.34 117 THR A C 1
ATOM 895 O O . THR A 1 160 ? 29.095 62.242 37.420 1.00 36.11 117 THR A O 1
ATOM 899 N N . GLU A 1 161 ? 28.076 63.877 38.606 1.00 36.73 118 GLU A N 1
ATOM 900 C CA . GLU A 1 161 ? 26.724 63.429 38.294 1.00 36.25 118 GLU A CA 1
ATOM 901 C C . GLU A 1 161 ? 26.507 63.290 36.793 1.00 40.19 118 GLU A C 1
ATOM 902 O O . GLU A 1 161 ? 25.757 62.413 36.350 1.00 43.33 118 GLU A O 1
ATOM 908 N N . ASP A 1 162 ? 27.164 64.126 35.991 1.00 37.70 119 ASP A N 1
ATOM 909 C CA . ASP A 1 162 ? 26.999 64.099 34.542 1.00 43.26 119 ASP A CA 1
ATOM 910 C C . ASP A 1 162 ? 28.050 63.254 33.837 1.00 42.97 119 ASP A C 1
ATOM 911 O O . ASP A 1 162 ? 28.259 63.443 32.636 1.00 43.60 119 ASP A O 1
ATOM 916 N N . LEU A 1 163 ? 28.737 62.365 34.560 1.00 40.44 120 LEU A N 1
ATOM 917 C CA . LEU A 1 163 ? 29.697 61.401 34.022 1.00 38.74 120 LEU A CA 1
ATOM 918 C C . LEU A 1 163 ? 31.032 62.013 33.609 1.00 42.64 120 LEU A C 1
ATOM 919 O O . LEU A 1 163 ? 31.828 61.341 32.941 1.00 45.06 120 LEU A O 1
ATOM 924 N N . LYS A 1 164 ? 31.307 63.262 33.956 1.00 39.55 121 LYS A N 1
ATOM 925 C CA . LYS A 1 164 ? 32.618 63.815 33.658 1.00 40.74 121 LYS A CA 1
ATOM 926 C C . LYS A 1 164 ? 33.644 63.221 34.618 1.00 41.35 121 LYS A C 1
ATOM 927 O O . LYS A 1 164 ? 33.407 63.163 35.828 1.00 35.74 121 LYS A O 1
ATOM 933 N N . ILE A 1 165 ? 34.776 62.775 34.078 1.00 39.08 122 ILE A N 1
ATOM 934 C CA . ILE A 1 165 ? 35.859 62.235 34.894 1.00 40.78 122 ILE A CA 1
ATOM 935 C C . ILE A 1 165 ? 36.810 63.362 35.264 1.00 41.71 122 ILE A C 1
ATOM 936 O O . ILE A 1 165 ? 37.315 64.081 34.397 1.00 38.72 122 ILE A O 1
ATOM 941 N N . ILE A 1 166 ? 37.050 63.517 36.557 1.00 29.95 123 ILE A N 1
ATOM 942 C CA . ILE A 1 166 ? 38.075 64.408 37.078 1.00 34.63 123 ILE A CA 1
ATOM 943 C C . ILE A 1 166 ? 39.292 63.541 37.370 1.00 39.08 123 ILE A C 1
ATOM 944 O O . ILE A 1 166 ? 39.216 62.620 38.194 1.00 33.09 123 ILE A O 1
ATOM 949 N N . ASP A 1 167 ? 40.406 63.803 36.683 1.00 35.66 124 ASP A N 1
ATOM 950 C CA . ASP A 1 167 ? 41.563 62.903 36.697 1.00 37.68 124 ASP A CA 1
ATOM 951 C C . ASP A 1 167 ? 42.855 63.706 36.691 1.00 39.89 124 ASP A C 1
ATOM 952 O O . ASP A 1 167 ? 43.611 63.695 35.709 1.00 40.84 124 ASP A O 1
ATOM 957 N N . PRO A 1 168 ? 43.169 64.401 37.788 1.00 37.48 125 PRO A N 1
ATOM 958 C CA . PRO A 1 168 ? 44.372 65.247 37.798 1.00 38.67 125 PRO A CA 1
ATOM 959 C C . PRO A 1 168 ? 45.685 64.474 37.684 1.00 48.04 125 PRO A C 1
ATOM 960 O O . PRO A 1 168 ? 46.690 65.071 37.278 1.00 43.53 125 PRO A O 1
ATOM 964 N N . PHE A 1 169 ? 45.719 63.176 37.994 1.00 38.20 126 PHE A N 1
ATOM 965 C CA . PHE A 1 169 ? 46.987 62.456 38.087 1.00 37.03 126 PHE A CA 1
ATOM 966 C C . PHE A 1 169 ? 47.135 61.362 37.036 1.00 44.25 126 PHE A C 1
ATOM 967 O O . PHE A 1 169 ? 48.010 60.496 37.159 1.00 45.67 126 PHE A O 1
ATOM 975 N N . GLY A 1 170 ? 46.337 61.414 35.972 1.00 42.79 127 GLY A N 1
ATOM 976 C CA . GLY A 1 170 ? 46.521 60.502 34.863 1.00 35.79 127 GLY A CA 1
ATOM 977 C C . GLY A 1 170 ? 46.104 59.087 35.154 1.00 41.03 127 GLY A C 1
ATOM 978 O O . GLY A 1 170 ? 46.650 58.151 34.555 1.00 39.71 127 GLY A O 1
ATOM 979 N N . GLY A 1 171 ? 45.147 58.898 36.071 1.00 35.24 128 GLY A N 1
ATOM 980 C CA . GLY A 1 171 ? 44.608 57.570 36.293 1.00 33.86 128 GLY A CA 1
ATOM 981 C C . GLY A 1 171 ? 44.029 56.944 35.036 1.00 33.77 128 GLY A C 1
ATOM 982 O O . GLY A 1 171 ? 44.106 55.725 34.856 1.00 32.61 128 GLY A O 1
ATOM 983 N N . LYS A 1 172 ? 43.431 57.757 34.157 1.00 35.41 129 LYS A N 1
ATOM 984 C CA . LYS A 1 172 ? 42.853 57.208 32.932 1.00 41.38 129 LYS A CA 1
ATOM 985 C C . LYS A 1 172 ? 43.916 56.496 32.102 1.00 38.80 129 LYS A C 1
ATOM 986 O O . LYS A 1 172 ? 43.705 55.379 31.613 1.00 36.46 129 LYS A O 1
ATOM 992 N N . GLU A 1 173 ? 45.068 57.139 31.927 1.00 34.87 130 GLU A N 1
ATOM 993 C CA . GLU A 1 173 ? 46.115 56.537 31.108 1.00 40.04 130 GLU A CA 1
ATOM 994 C C . GLU A 1 173 ? 46.746 55.347 31.813 1.00 34.93 130 GLU A C 1
ATOM 995 O O . GLU A 1 173 ? 47.041 54.331 31.174 1.00 34.62 130 GLU A O 1
ATOM 1001 N N . ASP A 1 174 ? 46.942 55.428 33.141 1.00 34.28 131 ASP A N 1
ATOM 1002 C CA . ASP A 1 174 ? 47.462 54.251 33.829 1.00 31.79 131 ASP A CA 1
ATOM 1003 C C . ASP A 1 174 ? 46.468 53.098 33.786 1.00 29.78 131 ASP A C 1
ATOM 1004 O O . ASP A 1 174 ? 46.873 51.934 33.710 1.00 33.38 131 ASP A O 1
ATOM 1009 N N . LEU A 1 175 ? 45.170 53.389 33.834 1.00 30.66 132 LEU A N 1
ATOM 1010 C CA . LEU A 1 175 ? 44.193 52.312 33.718 1.00 31.36 132 LEU A CA 1
ATOM 1011 C C . LEU A 1 175 ? 44.281 51.656 32.343 1.00 37.98 132 LEU A C 1
ATOM 1012 O O . LEU A 1 175 ? 44.276 50.426 32.223 1.00 39.94 132 LEU A O 1
ATOM 1017 N N . LYS A 1 176 ? 44.387 52.473 31.302 1.00 36.25 133 LYS A N 1
ATOM 1018 C CA . LYS A 1 176 ? 44.497 51.954 29.937 1.00 38.05 133 LYS A CA 1
ATOM 1019 C C . LYS A 1 176 ? 45.756 51.113 29.773 1.00 36.95 133 LYS A C 1
ATOM 1020 O O . LYS A 1 176 ? 45.713 50.021 29.196 1.00 39.86 133 LYS A O 1
ATOM 1026 N N . ASN A 1 177 ? 46.879 51.584 30.316 1.00 37.87 134 ASN A N 1
ATOM 1027 C CA . ASN A 1 177 ? 48.144 50.867 30.226 1.00 37.14 134 ASN A CA 1
ATOM 1028 C C . ASN A 1 177 ? 48.291 49.761 31.268 1.00 41.87 134 ASN A C 1
ATOM 1029 O O . ASN A 1 177 ? 49.287 49.032 31.228 1.00 37.78 134 ASN A O 1
ATOM 1034 N N . LYS A 1 178 ? 47.331 49.618 32.192 1.00 34.32 135 LYS A N 1
ATOM 1035 C CA . LYS A 1 178 ? 47.341 48.542 33.188 1.00 36.29 135 LYS A CA 1
ATOM 1036 C C . LYS A 1 178 ? 48.511 48.714 34.164 1.00 31.44 135 LYS A C 1
ATOM 1037 O O . LYS A 1 178 ? 49.279 47.784 34.402 1.00 35.04 135 LYS A O 1
ATOM 1043 N N . VAL A 1 179 ? 48.646 49.923 34.717 1.00 32.82 136 VAL A N 1
ATOM 1044 C CA . VAL A 1 179 ? 49.767 50.283 35.584 1.00 29.80 136 VAL A CA 1
ATOM 1045 C C . VAL A 1 179 ? 49.238 50.730 36.949 1.00 29.98 136 VAL A C 1
ATOM 1046 O O . VAL A 1 179 ? 48.380 51.615 37.027 1.00 33.25 136 VAL A O 1
ATOM 1050 N N . ILE A 1 180 ? 49.786 50.144 38.009 1.00 29.62 137 ILE A N 1
ATOM 1051 C CA . ILE A 1 180 ? 49.581 50.605 39.390 1.00 30.44 137 ILE A CA 1
ATOM 1052 C C . ILE A 1 180 ? 50.714 51.565 39.726 1.00 28.98 137 ILE A C 1
ATOM 1053 O O . ILE A 1 180 ? 51.867 51.150 39.865 1.00 33.50 137 ILE A O 1
ATOM 1058 N N . ARG A 1 181 ? 50.393 52.850 39.822 1.00 28.61 138 ARG A N 1
ATOM 1059 C CA . ARG A 1 181 ? 51.370 53.915 40.024 1.00 34.06 138 ARG A CA 1
ATOM 1060 C C . ARG A 1 181 ? 50.938 54.756 41.214 1.00 34.07 138 ARG A C 1
ATOM 1061 O O . ARG A 1 181 ? 49.786 55.207 41.272 1.00 28.98 138 ARG A O 1
ATOM 1069 N N . ALA A 1 182 ? 51.852 54.975 42.159 1.00 34.41 139 ALA A N 1
ATOM 1070 C CA . ALA A 1 182 ? 51.526 55.842 43.282 1.00 34.72 139 ALA A CA 1
ATOM 1071 C C . ALA A 1 182 ? 51.160 57.235 42.779 1.00 40.63 139 ALA A C 1
ATOM 1072 O O . ALA A 1 182 ? 51.704 57.717 41.782 1.00 38.04 139 ALA A O 1
ATOM 1074 N N . VAL A 1 183 ? 50.218 57.882 43.472 1.00 33.79 140 VAL A N 1
ATOM 1075 C CA . VAL A 1 183 ? 49.890 59.274 43.184 1.00 33.32 140 VAL A CA 1
ATOM 1076 C C . VAL A 1 183 ? 51.045 60.164 43.621 1.00 39.49 140 VAL A C 1
ATOM 1077 O O . VAL A 1 183 ? 51.477 60.120 44.782 1.00 36.60 140 VAL A O 1
ATOM 1081 N N . GLY A 1 184 ? 51.544 60.980 42.700 1.00 39.10 141 GLY A N 1
ATOM 1082 C CA . GLY A 1 184 ? 52.576 61.941 43.061 1.00 38.61 141 GLY A CA 1
ATOM 1083 C C . GLY A 1 184 ? 53.872 61.241 43.425 1.00 37.86 141 GLY A C 1
ATOM 1084 O O . GLY A 1 184 ? 54.309 60.300 42.756 1.00 41.42 141 GLY A O 1
ATOM 1085 N N . ASP A 1 185 ? 54.484 61.680 44.514 1.00 42.05 142 ASP A N 1
ATOM 1086 C CA . ASP A 1 185 ? 55.745 61.108 44.967 1.00 42.52 142 ASP A CA 1
ATOM 1087 C C . ASP A 1 185 ? 55.493 59.795 45.703 1.00 38.83 142 ASP A C 1
ATOM 1088 O O . ASP A 1 185 ? 54.931 59.805 46.803 1.00 38.16 142 ASP A O 1
ATOM 1093 N N . PRO A 1 186 ? 55.882 58.648 45.136 1.00 33.56 143 PRO A N 1
ATOM 1094 C CA . PRO A 1 186 ? 55.614 57.375 45.824 1.00 34.46 143 PRO A CA 1
ATOM 1095 C C . PRO A 1 186 ? 56.200 57.320 47.222 1.00 42.37 143 PRO A C 1
ATOM 1096 O O . PRO A 1 186 ? 55.613 56.677 48.111 1.00 35.97 143 PRO A O 1
ATOM 1100 N N . ASP A 1 187 ? 57.351 57.965 47.442 1.00 39.81 144 ASP A N 1
ATOM 1101 C CA . ASP A 1 187 ? 57.935 57.976 48.781 1.00 40.13 144 ASP A CA 1
ATOM 1102 C C . ASP A 1 187 ? 56.972 58.580 49.797 1.00 42.89 144 ASP A C 1
ATOM 1103 O O . ASP A 1 187 ? 56.837 58.062 50.909 1.00 38.79 144 ASP A O 1
ATOM 1108 N N . GLU A 1 188 ? 56.290 59.672 49.433 1.00 39.42 145 GLU A N 1
ATOM 1109 C CA . GLU A 1 188 ? 55.337 60.285 50.353 1.00 40.19 145 GLU A CA 1
ATOM 1110 C C . GLU A 1 188 ? 54.138 59.374 50.599 1.00 42.25 145 GLU A C 1
ATOM 1111 O O . GLU A 1 188 ? 53.694 59.210 51.740 1.00 38.44 145 GLU A O 1
ATOM 1117 N N . ARG A 1 189 ? 53.582 58.786 49.538 1.00 38.59 146 ARG A N 1
ATOM 1118 C CA . ARG A 1 189 ? 52.412 57.931 49.719 1.00 36.35 146 ARG A CA 1
ATOM 1119 C C . ARG A 1 189 ? 52.725 56.763 50.646 1.00 36.92 146 ARG A C 1
ATOM 1120 O O . ARG A 1 189 ? 51.889 56.375 51.466 1.00 40.79 146 ARG A O 1
ATOM 1128 N N . PHE A 1 190 ? 53.920 56.190 50.535 1.00 35.31 147 PHE A N 1
ATOM 1129 C CA . PHE A 1 190 ? 54.237 55.015 51.340 1.00 33.49 147 PHE A CA 1
ATOM 1130 C C . PHE A 1 190 ? 54.599 55.387 52.770 1.00 40.47 147 PHE A C 1
ATOM 1131 O O . PHE A 1 190 ? 54.343 54.601 53.696 1.00 38.88 147 PHE A O 1
ATOM 1139 N N . GLU A 1 191 ? 55.163 56.578 52.970 1.00 37.41 148 GLU A N 1
ATOM 1140 C CA . GLU A 1 191 ? 55.393 57.071 54.324 1.00 37.88 148 GLU A CA 1
ATOM 1141 C C . GLU A 1 191 ? 54.085 57.455 55.002 1.00 44.46 148 GLU A C 1
ATOM 1142 O O . GLU A 1 191 ? 53.972 57.350 56.227 1.00 37.85 148 GLU A O 1
ATOM 1148 N N . GLU A 1 192 ? 53.080 57.884 54.232 1.00 37.90 149 GLU A N 1
ATOM 1149 C CA . GLU A 1 192 ? 51.785 58.196 54.832 1.00 43.97 149 GLU A CA 1
ATOM 1150 C C . GLU A 1 192 ? 51.091 56.938 55.346 1.00 47.44 149 GLU A C 1
ATOM 1151 O O . GLU A 1 192 ? 50.457 56.965 56.410 1.00 43.99 149 GLU A O 1
ATOM 1157 N N . ASP A 1 193 ? 51.196 55.829 54.609 1.00 38.15 150 ASP A N 1
ATOM 1158 C CA . ASP A 1 193 ? 50.611 54.561 55.055 1.00 34.33 150 ASP A CA 1
ATOM 1159 C C . ASP A 1 193 ? 51.367 53.412 54.385 1.00 37.48 150 ASP A C 1
ATOM 1160 O O . ASP A 1 193 ? 51.139 53.115 53.203 1.00 34.11 150 ASP A O 1
ATOM 1165 N N . ALA A 1 194 ? 52.243 52.767 55.157 1.00 36.19 151 ALA A N 1
ATOM 1166 C CA . ALA A 1 194 ? 53.072 51.685 54.640 1.00 34.85 151 ALA A CA 1
ATOM 1167 C C . ALA A 1 194 ? 52.253 50.507 54.130 1.00 32.05 151 ALA A C 1
ATOM 1168 O O . ALA A 1 194 ? 52.753 49.740 53.295 1.00 32.94 151 ALA A O 1
ATOM 1170 N N . LEU A 1 195 ? 51.009 50.343 54.592 1.00 29.31 152 LEU A N 1
ATOM 1171 C CA . LEU A 1 195 ? 50.194 49.250 54.077 1.00 30.47 152 LEU A CA 1
ATOM 1172 C C . LEU A 1 195 ? 49.991 49.396 52.573 1.00 27.86 152 LEU A C 1
ATOM 1173 O O . LEU A 1 195 ? 49.800 48.403 51.878 1.00 32.20 152 LEU A O 1
ATOM 1178 N N . ARG A 1 196 ? 50.057 50.621 52.066 1.00 29.63 153 ARG A N 1
ATOM 1179 C CA . ARG A 1 196 ? 49.895 50.845 50.622 1.00 29.45 153 ARG A CA 1
ATOM 1180 C C . ARG A 1 196 ? 50.916 50.070 49.803 1.00 35.55 153 ARG A C 1
ATOM 1181 O O . ARG A 1 196 ? 50.648 49.721 48.643 1.00 33.07 153 ARG A O 1
ATOM 1189 N N . MET A 1 197 ? 52.108 49.823 50.361 1.00 30.78 154 MET A N 1
ATOM 1190 C CA . MET A 1 197 ? 53.089 49.031 49.630 1.00 33.73 154 MET A CA 1
ATOM 1191 C C . MET A 1 197 ? 52.558 47.635 49.348 1.00 33.37 154 MET A C 1
ATOM 1192 O O . MET A 1 197 ? 52.730 47.105 48.248 1.00 31.18 154 MET A O 1
ATOM 1197 N N . LEU A 1 198 ? 51.899 47.033 50.317 1.00 32.76 155 LEU A N 1
ATOM 1198 C CA . LEU A 1 198 ? 51.341 45.705 50.149 1.00 29.09 155 LEU A CA 1
ATOM 1199 C C . LEU A 1 198 ? 50.087 45.753 49.304 1.00 29.44 155 LEU A C 1
ATOM 1200 O O . LEU A 1 198 ? 49.797 44.865 48.562 1.00 33.34 155 LEU A O 1
ATOM 1205 N N . ARG A 1 199 ? 49.353 46.832 49.430 1.00 31.88 156 ARG A N 1
ATOM 1206 C CA . ARG A 1 199 ? 48.154 47.013 48.653 1.00 29.58 156 ARG A CA 1
ATOM 1207 C C . ARG A 1 199 ? 48.487 47.058 47.170 1.00 31.94 156 ARG A C 1
ATOM 1208 O O . ARG A 1 199 ? 47.742 46.590 46.375 1.00 30.42 156 ARG A O 1
ATOM 1216 N N . ALA A 1 200 ? 49.622 47.624 46.819 1.00 30.41 157 ALA A N 1
ATOM 1217 C CA . ALA A 1 200 ? 50.028 47.675 45.433 1.00 35.84 157 ALA A CA 1
ATOM 1218 C C . ALA A 1 200 ? 50.135 46.258 44.914 1.00 35.80 157 ALA A C 1
ATOM 1219 O O . ALA A 1 200 ? 49.666 45.983 43.856 1.00 30.60 157 ALA A O 1
ATOM 1221 N N . ILE A 1 201 ? 50.743 45.373 45.694 1.00 32.69 158 ILE A N 1
ATOM 1222 C CA . ILE A 1 201 ? 50.865 43.968 45.299 1.00 34.06 158 ILE A CA 1
ATOM 1223 C C . ILE A 1 201 ? 49.489 43.353 45.108 1.00 35.85 158 ILE A C 1
ATOM 1224 O O . ILE A 1 201 ? 49.232 42.640 44.131 1.00 35.08 158 ILE A O 1
ATOM 1229 N N . ARG A 1 202 ? 48.594 43.571 46.078 1.00 31.18 159 ARG A N 1
ATOM 1230 C CA . ARG A 1 202 ? 47.257 43.002 45.970 1.00 30.83 159 ARG A CA 1
ATOM 1231 C C . ARG A 1 202 ? 46.546 43.497 44.707 1.00 32.80 159 ARG A C 1
ATOM 1232 O O . ARG A 1 202 ? 45.887 42.714 44.009 1.00 33.66 159 ARG A O 1
ATOM 1240 N N . PHE A 1 203 ? 46.644 44.799 44.409 1.00 31.02 160 PHE A N 1
ATOM 1241 C CA . PHE A 1 203 ? 45.961 45.317 43.221 1.00 32.15 160 PHE A CA 1
ATOM 1242 C C . PHE A 1 203 ? 46.516 44.691 41.949 1.00 32.83 160 PHE A C 1
ATOM 1243 O O . PHE A 1 203 ? 45.765 44.448 40.997 1.00 34.59 160 PHE A O 1
ATOM 1251 N N . SER A 1 204 ? 47.830 44.443 41.903 1.00 32.17 161 SER A N 1
ATOM 1252 C CA . SER A 1 204 ? 48.429 43.898 40.682 1.00 36.00 161 SER A CA 1
ATOM 1253 C C . SER A 1 204 ? 47.763 42.590 40.281 1.00 38.32 161 SER A C 1
ATOM 1254 O O . SER A 1 204 ? 47.491 42.366 39.096 1.00 36.75 161 SER A O 1
ATOM 1257 N N . GLY A 1 205 ? 47.494 41.713 41.249 1.00 37.75 162 GLY A N 1
ATOM 1258 C CA . GLY A 1 205 ? 46.806 40.460 40.988 1.00 36.10 162 GLY A CA 1
ATOM 1259 C C . GLY A 1 205 ? 45.321 40.643 40.740 1.00 42.35 162 GLY A C 1
ATOM 1260 O O . GLY A 1 205 ? 44.755 40.080 39.790 1.00 42.87 162 GLY A O 1
ATOM 1261 N N . GLN A 1 206 ? 44.680 41.446 41.590 1.00 36.71 163 GLN A N 1
ATOM 1262 C CA . GLN A 1 206 ? 43.254 41.723 41.439 1.00 35.76 163 GLN A CA 1
ATOM 1263 C C . GLN A 1 206 ? 42.921 42.225 40.035 1.00 40.70 163 GLN A C 1
ATOM 1264 O O . GLN A 1 206 ? 41.906 41.832 39.447 1.00 37.92 163 GLN A O 1
ATOM 1270 N N . LEU A 1 207 ? 43.753 43.107 39.495 1.00 35.25 164 LEU A N 1
ATOM 1271 C CA . LEU A 1 207 ? 43.465 43.776 38.236 1.00 39.07 164 LEU A CA 1
ATOM 1272 C C . LEU A 1 207 ? 44.246 43.210 37.055 1.00 39.08 164 LEU A C 1
ATOM 1273 O O . LEU A 1 207 ? 44.008 43.635 35.917 1.00 37.42 164 LEU A O 1
ATOM 1278 N N . ASP A 1 208 ? 45.172 42.288 37.294 1.00 35.67 165 ASP A N 1
ATOM 1279 C CA . ASP A 1 208 ? 46.168 41.892 36.296 1.00 41.28 165 ASP A CA 1
ATOM 1280 C C . ASP A 1 208 ? 46.882 43.114 35.705 1.00 40.82 165 ASP A C 1
ATOM 1281 O O . ASP A 1 208 ? 46.995 43.278 34.488 1.00 39.46 165 ASP A O 1
ATOM 1286 N N . PHE A 1 209 ? 47.356 43.988 36.585 1.00 35.71 166 PHE A N 1
ATOM 1287 C CA . PHE A 1 209 ? 48.204 45.117 36.228 1.00 32.70 166 PHE A CA 1
ATOM 1288 C C . PHE A 1 209 ? 49.634 44.860 36.683 1.00 39.08 166 PHE A C 1
ATOM 1289 O O . PHE A 1 209 ? 49.889 44.055 37.584 1.00 38.17 166 PHE A O 1
ATOM 1297 N N . ILE A 1 210 ? 50.559 45.607 36.096 1.00 34.20 167 ILE A N 1
ATOM 1298 C CA . ILE A 1 210 ? 51.931 45.657 36.573 1.00 34.74 167 ILE A CA 1
ATOM 1299 C C . ILE A 1 210 ? 52.072 46.826 37.531 1.00 33.81 167 ILE A C 1
ATOM 1300 O O . ILE A 1 210 ? 51.292 47.786 37.515 1.00 34.35 167 ILE A O 1
ATOM 1305 N N . ILE A 1 211 ? 53.106 46.768 38.364 1.00 33.44 168 ILE A N 1
ATOM 1306 C CA . ILE A 1 211 ? 53.428 47.884 39.236 1.00 30.81 168 ILE A CA 1
ATOM 1307 C C . ILE A 1 211 ? 54.419 48.800 38.542 1.00 33.55 168 ILE A C 1
ATOM 1308 O O . ILE A 1 211 ? 55.485 48.356 38.089 1.00 35.50 168 ILE A O 1
ATOM 1313 N N . ASP A 1 212 ? 54.077 50.083 38.497 1.00 33.12 169 ASP A N 1
ATOM 1314 C CA . ASP A 1 212 ? 54.942 51.123 37.961 1.00 33.39 169 ASP A CA 1
ATOM 1315 C C . ASP A 1 212 ? 56.365 51.017 38.503 1.00 39.04 169 ASP A C 1
ATOM 1316 O O . ASP A 1 212 ? 56.577 50.910 39.715 1.00 29.63 169 ASP A O 1
ATOM 1321 N N . MET A 1 213 ? 57.347 51.131 37.600 1.00 33.61 170 MET A N 1
ATOM 1322 C CA . MET A 1 213 ? 58.742 50.912 37.979 1.00 35.09 170 MET A CA 1
ATOM 1323 C C . MET A 1 213 ? 59.176 51.850 39.096 1.00 35.04 170 MET A C 1
ATOM 1324 O O . MET A 1 213 ? 59.717 51.410 40.118 1.00 34.07 170 MET A O 1
ATOM 1329 N N . LYS A 1 214 ? 58.958 53.154 38.932 1.00 34.31 171 LYS A N 1
ATOM 1330 C CA . LYS A 1 214 ? 59.377 54.069 39.984 1.00 32.67 171 LYS A CA 1
ATOM 1331 C C . LYS A 1 214 ? 58.657 53.749 41.291 1.00 37.27 171 LYS A C 1
ATOM 1332 O O . LYS A 1 214 ? 59.245 53.835 42.378 1.00 35.28 171 LYS A O 1
ATOM 1338 N N . THR A 1 215 ? 57.383 53.367 41.199 1.00 34.90 172 THR A N 1
ATOM 1339 C CA . THR A 1 215 ? 56.629 52.978 42.393 1.00 34.17 172 THR A CA 1
ATOM 1340 C C . THR A 1 215 ? 57.228 51.735 43.047 1.00 34.35 172 THR A C 1
ATOM 1341 O O . THR A 1 215 ? 57.411 51.688 44.272 1.00 34.42 172 THR A O 1
ATOM 1345 N N . LEU A 1 216 ? 57.518 50.710 42.250 1.00 29.11 173 LEU A N 1
ATOM 1346 C CA . LEU A 1 216 ? 58.099 49.481 42.787 1.00 33.95 173 LEU A CA 1
ATOM 1347 C C . LEU A 1 216 ? 59.457 49.738 43.444 1.00 37.41 173 LEU A C 1
ATOM 1348 O O . LEU A 1 216 ? 59.733 49.228 44.540 1.00 35.37 173 LEU A O 1
ATOM 1353 N N . LEU A 1 217 ? 60.318 50.531 42.797 1.00 33.17 174 LEU A N 1
ATOM 1354 C CA . LEU A 1 217 ? 61.605 50.866 43.409 1.00 40.92 174 LEU A CA 1
ATOM 1355 C C . LEU A 1 217 ? 61.410 51.587 44.737 1.00 40.88 174 LEU A C 1
ATOM 1356 O O . LEU A 1 217 ? 62.185 51.391 45.683 1.00 37.68 174 LEU A O 1
ATOM 1361 N N . SER A 1 218 ? 60.389 52.439 44.823 1.00 34.96 175 SER A N 1
ATOM 1362 C CA . SER A 1 218 ? 60.094 53.106 46.082 1.00 38.69 175 SER A CA 1
ATOM 1363 C C . SER A 1 218 ? 59.649 52.108 47.147 1.00 41.00 175 SER A C 1
ATOM 1364 O O . SER A 1 218 ? 60.008 52.252 48.319 1.00 38.98 175 SER A O 1
ATOM 1367 N N . ILE A 1 219 ? 58.865 51.091 46.773 1.00 34.03 176 ILE A N 1
ATOM 1368 C CA . ILE A 1 219 ? 58.513 50.063 47.752 1.00 40.75 176 ILE A CA 1
ATOM 1369 C C . ILE A 1 219 ? 59.768 49.384 48.284 1.00 39.03 176 ILE A C 1
ATOM 1370 O O . ILE A 1 219 ? 59.908 49.162 49.497 1.00 34.77 176 ILE A O 1
ATOM 1375 N N . ARG A 1 220 ? 60.693 49.035 47.383 1.00 35.65 177 ARG A N 1
ATOM 1376 C CA . ARG A 1 220 ? 61.930 48.379 47.796 1.00 39.25 177 ARG A CA 1
ATOM 1377 C C . ARG A 1 220 ? 62.694 49.238 48.794 1.00 39.31 177 ARG A C 1
ATOM 1378 O O . ARG A 1 220 ? 63.211 48.720 49.791 1.00 37.50 177 ARG A O 1
ATOM 1386 N N . ARG A 1 221 ? 62.747 50.556 48.565 1.00 38.91 178 ARG A N 1
ATOM 1387 C CA . ARG A 1 221 ? 63.446 51.437 49.499 1.00 38.32 178 ARG A CA 1
ATOM 1388 C C . ARG A 1 221 ? 62.722 51.552 50.832 1.00 46.92 178 ARG A C 1
ATOM 1389 O O . ARG A 1 221 ? 63.378 51.740 51.864 1.00 39.55 178 ARG A O 1
ATOM 1397 N N . HIS A 1 222 ? 61.388 51.453 50.847 1.00 39.49 179 HIS A N 1
ATOM 1398 C CA . HIS A 1 222 ? 60.626 51.685 52.072 1.00 36.72 179 HIS A CA 1
ATOM 1399 C C . HIS A 1 222 ? 60.059 50.413 52.688 1.00 34.18 179 HIS A C 1
ATOM 1400 O O . HIS A 1 222 ? 59.243 50.509 53.612 1.00 36.45 179 HIS A O 1
ATOM 1407 N N . ALA A 1 223 ? 60.466 49.233 52.208 1.00 32.37 180 ALA A N 1
ATOM 1408 C CA . ALA A 1 223 ? 59.840 47.986 52.641 1.00 33.78 180 ALA A CA 1
ATOM 1409 C C . ALA A 1 223 ? 59.895 47.816 54.154 1.00 38.45 180 ALA A C 1
ATOM 1410 O O . ALA A 1 223 ? 58.982 47.236 54.749 1.00 34.20 180 ALA A O 1
ATOM 1412 N N . ARG A 1 224 ? 60.979 48.270 54.779 1.00 39.25 181 ARG A N 1
ATOM 1413 C CA . ARG A 1 224 ? 61.137 48.095 56.220 1.00 35.13 181 ARG A CA 1
ATOM 1414 C C . ARG A 1 224 ? 60.013 48.777 56.995 1.00 39.72 181 ARG A C 1
ATOM 1415 O O . ARG A 1 224 ? 59.687 48.359 58.117 1.00 41.03 181 ARG A O 1
ATOM 1423 N N . LEU A 1 225 ? 59.396 49.818 56.422 1.00 35.06 182 LEU A N 1
ATOM 1424 C CA . LEU A 1 225 ? 58.300 50.484 57.112 1.00 36.55 182 LEU A CA 1
ATOM 1425 C C . LEU A 1 225 ? 57.088 49.578 57.329 1.00 34.85 182 LEU A C 1
ATOM 1426 O O . LEU A 1 225 ? 56.194 49.945 58.101 1.00 36.98 182 LEU A O 1
ATOM 1431 N N . ILE A 1 226 ? 57.036 48.413 56.683 1.00 29.68 183 ILE A N 1
ATOM 1432 C CA . ILE A 1 226 ? 55.886 47.537 56.854 1.00 32.67 183 ILE A CA 1
ATOM 1433 C C . ILE A 1 226 ? 55.813 47.012 58.286 1.00 36.79 183 ILE A C 1
ATOM 1434 O O . ILE A 1 226 ? 54.757 46.532 58.709 1.00 33.19 183 ILE A O 1
ATOM 1439 N N . ARG A 1 227 ? 56.919 47.083 59.036 1.00 36.96 184 ARG A N 1
ATOM 1440 C CA . ARG A 1 227 ? 56.918 46.613 60.422 1.00 39.31 184 ARG A CA 1
ATOM 1441 C C . ARG A 1 227 ? 55.974 47.411 61.305 1.00 42.81 184 ARG A C 1
ATOM 1442 O O . ARG A 1 227 ? 55.580 46.925 62.378 1.00 37.92 184 ARG A O 1
ATOM 1450 N N . PHE A 1 228 ? 55.618 48.624 60.902 1.00 32.60 185 PHE A N 1
ATOM 1451 C CA . PHE A 1 228 ? 54.735 49.450 61.710 1.00 36.80 185 PHE A CA 1
ATOM 1452 C C . PHE A 1 228 ? 53.257 49.141 61.507 1.00 43.05 185 PHE A C 1
ATOM 1453 O O . PHE A 1 228 ? 52.421 49.688 62.232 1.00 42.56 185 PHE A O 1
ATOM 1461 N N . ILE A 1 229 ? 52.901 48.278 60.562 1.00 36.79 186 ILE A N 1
ATOM 1462 C CA . ILE A 1 229 ? 51.503 48.057 60.220 1.00 30.66 186 ILE A CA 1
ATOM 1463 C C . ILE A 1 229 ? 50.935 46.940 61.083 1.00 32.96 186 ILE A C 1
ATOM 1464 O O . ILE A 1 229 ? 51.550 45.875 61.230 1.00 35.45 186 ILE A O 1
ATOM 1469 N N . ALA A 1 230 ? 49.753 47.185 61.649 1.00 37.55 187 ALA A N 1
ATOM 1470 C CA . ALA A 1 230 ? 49.049 46.168 62.419 1.00 37.96 187 ALA A CA 1
ATOM 1471 C C . ALA A 1 230 ? 48.903 44.889 61.607 1.00 40.18 187 ALA A C 1
ATOM 1472 O O . ALA A 1 230 ? 48.530 44.920 60.428 1.00 38.59 187 ALA A O 1
ATOM 1474 N N . VAL A 1 231 ? 49.207 43.763 62.248 1.00 36.62 188 VAL A N 1
ATOM 1475 C CA . VAL A 1 231 ? 49.236 42.473 61.569 1.00 31.41 188 VAL A CA 1
ATOM 1476 C C . VAL A 1 231 ? 47.862 42.112 61.007 1.00 41.82 188 VAL A C 1
ATOM 1477 O O . VAL A 1 231 ? 47.765 41.441 59.967 1.00 39.04 188 VAL A O 1
ATOM 1481 N N . GLU A 1 232 ? 46.781 42.594 61.634 1.00 36.39 189 GLU A N 1
ATOM 1482 C CA . GLU A 1 232 ? 45.447 42.345 61.085 1.00 33.78 189 GLU A CA 1
ATOM 1483 C C . GLU A 1 232 ? 45.296 42.930 59.682 1.00 32.99 189 GLU A C 1
ATOM 1484 O O . GLU A 1 232 ? 44.649 42.325 58.816 1.00 38.71 189 GLU A O 1
ATOM 1490 N N . ARG A 1 233 ? 45.839 44.131 59.455 1.00 33.58 190 ARG A N 1
ATOM 1491 C CA . ARG A 1 233 ? 45.769 44.742 58.125 1.00 35.85 190 ARG A CA 1
ATOM 1492 C C . ARG A 1 233 ? 46.634 43.982 57.124 1.00 37.31 190 ARG A C 1
ATOM 1493 O O . ARG A 1 233 ? 46.258 43.833 55.952 1.00 35.76 190 ARG A O 1
ATOM 1501 N N . LEU A 1 234 ? 47.798 43.492 57.563 1.00 32.56 191 LEU A N 1
ATOM 1502 C CA . LEU A 1 234 ? 48.628 42.666 56.689 1.00 35.68 191 LEU A CA 1
ATOM 1503 C C . LEU A 1 234 ? 47.904 41.381 56.300 1.00 37.82 191 LEU A C 1
ATOM 1504 O O . LEU A 1 234 ? 47.897 40.987 55.124 1.00 32.07 191 LEU A O 1
ATOM 1509 N N . LYS A 1 235 ? 47.271 40.711 57.274 1.00 31.46 192 LYS A N 1
ATOM 1510 C CA . LYS A 1 235 ? 46.616 39.446 56.954 1.00 35.02 192 LYS A CA 1
ATOM 1511 C C . LYS A 1 235 ? 45.436 39.673 56.017 1.00 33.22 192 LYS A C 1
ATOM 1512 O O . LYS A 1 235 ? 45.178 38.863 55.115 1.00 35.12 192 LYS A O 1
ATOM 1518 N N . SER A 1 236 ? 44.739 40.794 56.180 1.00 31.25 193 SER A N 1
ATOM 1519 C CA . SER A 1 236 ? 43.612 41.086 55.305 1.00 33.56 193 SER A CA 1
ATOM 1520 C C . SER A 1 236 ? 44.062 41.208 53.852 1.00 36.10 193 SER A C 1
ATOM 1521 O O . SER A 1 236 ? 43.430 40.652 52.949 1.00 32.69 193 SER A O 1
ATOM 1524 N N . GLU A 1 237 ? 45.156 41.936 53.610 1.00 33.25 194 GLU A N 1
ATOM 1525 C CA . GLU A 1 237 ? 45.660 42.083 52.245 1.00 32.51 194 GLU A CA 1
ATOM 1526 C C . GLU A 1 237 ? 46.168 40.759 51.695 1.00 34.95 194 GLU A C 1
ATOM 1527 O O . GLU A 1 237 ? 45.948 40.446 50.521 1.00 31.46 194 GLU A O 1
ATOM 1533 N N . ILE A 1 238 ? 46.861 39.974 52.523 1.00 32.75 195 ILE A N 1
ATOM 1534 C CA . ILE A 1 238 ? 47.407 38.700 52.069 1.00 33.24 195 ILE A CA 1
ATOM 1535 C C . ILE A 1 238 ? 46.288 37.717 51.766 1.00 36.16 195 ILE A C 1
ATOM 1536 O O . ILE A 1 238 ? 46.342 36.978 50.770 1.00 32.48 195 ILE A O 1
ATOM 1541 N N . ASP A 1 239 ? 45.237 37.715 52.595 1.00 31.46 196 ASP A N 1
ATOM 1542 C CA . ASP A 1 239 ? 44.090 36.861 52.315 1.00 33.15 196 ASP A CA 1
ATOM 1543 C C . ASP A 1 239 ? 43.479 37.193 50.957 1.00 31.75 196 ASP A C 1
ATOM 1544 O O . ASP A 1 239 ? 43.058 36.289 50.227 1.00 34.52 196 ASP A O 1
ATOM 1549 N N . LYS A 1 240 ? 43.394 38.484 50.620 1.00 32.79 197 LYS A N 1
ATOM 1550 C CA . LYS A 1 240 ? 42.876 38.887 49.308 1.00 34.41 197 LYS A CA 1
ATOM 1551 C C . LYS A 1 240 ? 43.766 38.365 48.187 1.00 33.59 197 LYS A C 1
ATOM 1552 O O . LYS A 1 240 ? 43.276 37.811 47.190 1.00 35.13 197 LYS A O 1
ATOM 1558 N N . ILE A 1 241 ? 45.084 38.542 48.333 1.00 31.92 198 ILE A N 1
ATOM 1559 C CA . ILE A 1 241 ? 46.027 38.014 47.347 1.00 33.47 198 ILE A CA 1
ATOM 1560 C C . ILE A 1 241 ? 45.826 36.519 47.146 1.00 39.08 198 ILE A C 1
ATOM 1561 O O . ILE A 1 241 ? 45.791 36.030 46.011 1.00 33.34 198 ILE A O 1
ATOM 1566 N N . PHE A 1 242 ? 45.680 35.764 48.241 1.00 29.92 199 PHE A N 1
ATOM 1567 C CA . PHE A 1 242 ? 45.574 34.309 48.140 1.00 28.98 199 PHE A CA 1
ATOM 1568 C C . PHE A 1 242 ? 44.362 33.839 47.335 1.00 33.01 199 PHE A C 1
ATOM 1569 O O . PHE A 1 242 ? 44.385 32.716 46.821 1.00 40.54 199 PHE A O 1
ATOM 1577 N N . VAL A 1 243 ? 43.288 34.625 47.251 1.00 34.95 200 VAL A N 1
ATOM 1578 C CA . VAL A 1 243 ? 42.096 34.203 46.514 1.00 36.73 200 VAL A CA 1
ATOM 1579 C C . VAL A 1 243 ? 41.921 34.951 45.202 1.00 39.83 200 VAL A C 1
ATOM 1580 O O . VAL A 1 243 ? 40.976 34.646 44.453 1.00 37.28 200 VAL A O 1
ATOM 1584 N N . ASN A 1 244 ? 42.799 35.903 44.887 1.00 36.35 201 ASN A N 1
ATOM 1585 C CA . ASN A 1 244 ? 42.669 36.698 43.668 1.00 36.71 201 ASN A CA 1
ATOM 1586 C C . ASN A 1 244 ? 43.401 36.058 42.499 1.00 39.27 201 ASN A C 1
ATOM 1587 O O . ASN A 1 244 ? 44.271 35.195 42.676 1.00 34.84 201 ASN A O 1
ATOM 1592 N N . PRO A 1 245 ? 43.077 36.483 41.274 1.00 39.30 202 PRO A N 1
ATOM 1593 C CA . PRO A 1 245 ? 43.790 35.981 40.093 1.00 41.50 202 PRO A CA 1
ATOM 1594 C C . PRO A 1 245 ? 45.263 36.369 40.111 1.00 46.93 202 PRO A C 1
ATOM 1595 O O . PRO A 1 245 ? 45.720 37.190 40.911 1.00 42.80 202 PRO A O 1
ATOM 1599 N N . SER A 1 246 ? 46.010 35.757 39.185 1.00 40.62 203 SER A N 1
ATOM 1600 C CA . SER A 1 246 ? 47.438 36.032 38.993 1.00 46.20 203 SER A CA 1
ATOM 1601 C C . SER A 1 246 ? 48.191 36.052 40.317 1.00 41.51 203 SER A C 1
ATOM 1602 O O . SER A 1 246 ? 49.051 36.902 40.557 1.00 38.92 203 SER A O 1
ATOM 1605 N N . MET A 1 247 ? 47.867 35.121 41.207 1.00 44.88 204 MET A N 1
ATOM 1606 C CA . MET A 1 247 ? 48.492 35.216 42.517 1.00 38.20 204 MET A CA 1
ATOM 1607 C C . MET A 1 247 ? 49.980 34.889 42.437 1.00 43.48 204 MET A C 1
ATOM 1608 O O . MET A 1 247 ? 50.772 35.433 43.216 1.00 41.58 204 MET A O 1
ATOM 1613 N N . GLN A 1 248 ? 50.390 34.042 41.484 1.00 42.17 205 GLN A N 1
ATOM 1614 C CA . GLN A 1 248 ? 51.815 33.739 41.349 1.00 43.90 205 GLN A CA 1
ATOM 1615 C C . GLN A 1 248 ? 52.621 34.988 41.009 1.00 43.06 205 GLN A C 1
ATOM 1616 O O . GLN A 1 248 ? 53.739 35.167 41.508 1.00 40.02 205 GLN A O 1
ATOM 1622 N N . LYS A 1 249 ? 52.077 35.857 40.149 1.00 42.77 206 LYS A N 1
ATOM 1623 C CA . LYS A 1 249 ? 52.699 37.159 39.913 1.00 42.40 206 LYS A CA 1
ATOM 1624 C C . LYS A 1 249 ? 52.702 38.023 41.175 1.00 41.24 206 LYS A C 1
ATOM 1625 O O . LYS A 1 249 ? 53.680 38.730 41.445 1.00 35.44 206 LYS A O 1
ATOM 1631 N N . SER A 1 250 ? 51.601 38.025 41.930 1.00 37.97 207 SER A N 1
ATOM 1632 C CA . SER A 1 250 ? 51.574 38.780 43.184 1.00 38.25 207 SER A CA 1
ATOM 1633 C C . SER A 1 250 ? 52.680 38.334 44.131 1.00 35.26 207 SER A C 1
ATOM 1634 O O . SER A 1 250 ? 53.326 39.166 44.783 1.00 33.69 207 SER A O 1
ATOM 1637 N N . MET A 1 251 ? 52.892 37.023 44.250 1.00 36.26 208 MET A N 1
ATOM 1638 C CA . MET A 1 251 ? 53.877 36.544 45.214 1.00 36.48 208 MET A CA 1
ATOM 1639 C C . MET A 1 251 ? 55.289 36.829 44.724 1.00 41.46 208 MET A C 1
ATOM 1640 O O . MET A 1 251 ? 56.200 37.025 45.533 1.00 34.29 208 MET A O 1
ATOM 1645 N N . ALA A 1 252 ? 55.479 36.884 43.400 1.00 36.86 209 ALA A N 1
ATOM 1646 C CA . ALA A 1 252 ? 56.753 37.336 42.858 1.00 35.33 209 ALA A CA 1
ATOM 1647 C C . ALA A 1 252 ? 57.002 38.803 43.191 1.00 32.93 209 ALA A C 1
ATOM 1648 O O . ALA A 1 252 ? 58.131 39.183 43.522 1.00 36.85 209 ALA A O 1
ATOM 1650 N N . TYR A 1 253 ? 55.969 39.650 43.095 1.00 28.64 210 TYR A N 1
ATOM 1651 C CA . TYR A 1 253 ? 56.136 41.041 43.496 1.00 28.96 210 TYR A CA 1
ATOM 1652 C C . TYR A 1 253 ? 56.386 41.143 44.994 1.00 34.92 210 TYR A C 1
ATOM 1653 O O . TYR A 1 253 ? 57.122 42.025 45.451 1.00 34.17 210 TYR A O 1
ATOM 1662 N N . LEU A 1 254 ? 55.775 40.252 45.766 1.00 33.11 211 LEU A N 1
ATOM 1663 C CA . LEU A 1 254 ? 56.001 40.267 47.212 1.00 33.43 211 LEU A CA 1
ATOM 1664 C C . LEU A 1 254 ? 57.484 40.098 47.529 1.00 33.73 211 LEU A C 1
ATOM 1665 O O . LEU A 1 254 ? 58.028 40.783 48.405 1.00 36.17 211 LEU A O 1
ATOM 1670 N N . LYS A 1 255 ? 58.149 39.181 46.821 1.00 36.37 212 LYS A N 1
ATOM 1671 C CA . LYS A 1 255 ? 59.587 38.972 46.972 1.00 39.98 212 LYS A CA 1
ATOM 1672 C C . LYS A 1 255 ? 60.387 40.105 46.334 1.00 40.38 212 LYS A C 1
ATOM 1673 O O . LYS A 1 255 ? 61.283 40.680 46.967 1.00 37.13 212 LYS A O 1
ATOM 1679 N N . ASP A 1 256 ? 60.070 40.443 45.074 1.00 37.99 213 ASP A N 1
ATOM 1680 C CA . ASP A 1 256 ? 60.845 41.446 44.346 1.00 38.88 213 ASP A CA 1
ATOM 1681 C C . ASP A 1 256 ? 60.754 42.816 44.993 1.00 36.36 213 ASP A C 1
ATOM 1682 O O . ASP A 1 256 ? 61.660 43.638 44.829 1.00 38.02 213 ASP A O 1
ATOM 1687 N N . SER A 1 257 ? 59.654 43.108 45.683 1.00 31.60 214 SER A N 1
ATOM 1688 C CA . SER A 1 257 ? 59.479 44.401 46.327 1.00 30.94 214 SER A CA 1
ATOM 1689 C C . SER A 1 257 ? 60.248 44.537 47.643 1.00 30.92 214 SER A C 1
ATOM 1690 O O . SER A 1 257 ? 60.236 45.632 48.217 1.00 29.28 214 SER A O 1
ATOM 1693 N N . VAL A 1 258 ? 60.860 43.458 48.120 1.00 32.87 215 VAL A N 1
ATOM 1694 C CA . VAL A 1 258 ? 61.570 43.365 49.400 1.00 35.94 215 VAL A CA 1
ATOM 1695 C C . VAL A 1 258 ? 60.594 43.291 50.581 1.00 36.99 215 VAL A C 1
ATOM 1696 O O . VAL A 1 258 ? 61.028 43.272 51.738 1.00 35.36 215 VAL A O 1
ATOM 1700 N N . LEU A 1 259 ? 59.292 43.116 50.308 1.00 34.73 216 LEU A N 1
ATOM 1701 C CA . LEU A 1 259 ? 58.362 43.011 51.438 1.00 35.92 216 LEU A CA 1
ATOM 1702 C C . LEU A 1 259 ? 58.545 41.664 52.150 1.00 33.38 216 LEU A C 1
ATOM 1703 O O . LEU A 1 259 ? 58.366 41.605 53.378 1.00 34.22 216 LEU A O 1
ATOM 1708 N N . THR A 1 260 ? 58.894 40.584 51.440 1.00 31.88 217 THR A N 1
ATOM 1709 C CA . THR A 1 260 ? 59.133 39.311 52.136 1.00 35.38 217 THR A CA 1
ATOM 1710 C C . THR A 1 260 ? 60.343 39.365 53.078 1.00 39.20 217 THR A C 1
ATOM 1711 O O . THR A 1 260 ? 60.451 38.523 53.983 1.00 35.79 217 THR A O 1
ATOM 1715 N N . ARG A 1 261 ? 61.245 40.336 52.900 1.00 36.32 218 ARG A N 1
ATOM 1716 C CA . ARG A 1 261 ? 62.355 40.487 53.842 1.00 32.99 218 ARG A CA 1
ATOM 1717 C C . ARG A 1 261 ? 61.872 40.926 55.216 1.00 38.12 218 ARG A C 1
ATOM 1718 O O . ARG A 1 261 ? 62.497 40.574 56.221 1.00 38.25 218 ARG A O 1
ATOM 1726 N N . PHE A 1 262 ? 60.774 41.690 55.278 1.00 33.27 219 PHE A N 1
ATOM 1727 C CA . PHE A 1 262 ? 60.386 42.418 56.482 1.00 33.87 219 PHE A CA 1
ATOM 1728 C C . PHE A 1 262 ? 58.997 42.085 57.013 1.00 37.63 219 PHE A C 1
ATOM 1729 O O . PHE A 1 262 ? 58.744 42.317 58.206 1.00 35.10 219 PHE A O 1
ATOM 1737 N N . LEU A 1 263 ? 58.108 41.525 56.196 1.00 34.45 220 LEU A N 1
ATOM 1738 C CA . LEU A 1 263 ? 56.839 41.033 56.713 1.00 33.04 220 LEU A CA 1
ATOM 1739 C C . LEU A 1 263 ? 57.085 40.037 57.845 1.00 32.75 220 LEU A C 1
ATOM 1740 O O . LEU A 1 263 ? 58.109 39.352 57.868 1.00 31.18 220 LEU A O 1
ATOM 1745 N N . PRO A 1 264 ? 56.143 39.904 58.774 1.00 35.41 221 PRO A N 1
ATOM 1746 C CA . PRO A 1 264 ? 56.255 38.834 59.779 1.00 38.00 221 PRO A CA 1
ATOM 1747 C C . PRO A 1 264 ? 56.462 37.496 59.083 1.00 39.67 221 PRO A C 1
ATOM 1748 O O . PRO A 1 264 ? 55.766 37.166 58.115 1.00 32.91 221 PRO A O 1
ATOM 1752 N N . VAL A 1 265 ? 57.461 36.744 59.565 1.00 31.01 222 VAL A N 1
ATOM 1753 C CA . VAL A 1 265 ? 57.983 35.527 58.946 1.00 32.67 222 VAL A CA 1
ATOM 1754 C C . VAL A 1 265 ? 57.912 35.606 57.417 1.00 32.57 222 VAL A C 1
ATOM 1755 O O . VAL A 1 265 ? 57.563 34.626 56.754 1.00 31.73 222 VAL A O 1
ATOM 1759 N N . GLY A 1 266 ? 58.302 36.753 56.856 1.00 34.17 223 GLY A N 1
ATOM 1760 C CA . GLY A 1 266 ? 58.058 37.000 55.433 1.00 31.81 223 GLY A CA 1
ATOM 1761 C C . GLY A 1 266 ? 58.740 36.022 54.497 1.00 34.18 223 GLY A C 1
ATOM 1762 O O . GLY A 1 266 ? 58.268 35.792 53.373 1.00 34.35 223 GLY A O 1
ATOM 1763 N N . GLY A 1 267 ? 59.866 35.451 54.916 1.00 36.28 224 GLY A N 1
ATOM 1764 C CA . GLY A 1 267 ? 60.560 34.512 54.048 1.00 33.99 224 GLY A CA 1
ATOM 1765 C C . GLY A 1 267 ? 59.740 33.286 53.711 1.00 39.47 224 GLY A C 1
ATOM 1766 O O . GLY A 1 267 ? 59.946 32.665 52.661 1.00 36.54 224 GLY A O 1
ATOM 1767 N N . LEU A 1 268 ? 58.795 32.922 54.587 1.00 33.24 225 LEU A N 1
ATOM 1768 C CA . LEU A 1 268 ? 57.946 31.760 54.361 1.00 34.56 225 LEU A CA 1
ATOM 1769 C C . LEU A 1 268 ? 57.032 31.911 53.152 1.00 37.13 225 LEU A C 1
ATOM 1770 O O . LEU A 1 268 ? 56.514 30.900 52.669 1.00 38.58 225 LEU A O 1
ATOM 1775 N N . PHE A 1 269 ? 56.783 33.138 52.684 1.00 33.78 226 PHE A N 1
ATOM 1776 C CA . PHE A 1 269 ? 55.984 33.309 51.471 1.00 32.49 226 PHE A CA 1
ATOM 1777 C C . PHE A 1 269 ? 56.747 32.953 50.204 1.00 43.59 226 PHE A C 1
ATOM 1778 O O . PHE A 1 269 ? 56.128 32.864 49.135 1.00 40.36 226 PHE A O 1
ATOM 1786 N N . GLU A 1 270 ? 58.060 32.758 50.289 1.00 41.64 227 GLU A N 1
ATOM 1787 C CA . GLU A 1 270 ? 58.881 32.492 49.104 1.00 42.38 227 GLU A CA 1
ATOM 1788 C C . GLU A 1 270 ? 58.914 30.995 48.796 1.00 45.47 227 GLU A C 1
ATOM 1789 O O . GLU A 1 270 ? 59.952 30.341 48.825 1.00 55.88 227 GLU A O 1
ATOM 1795 N N . VAL A 1 271 ? 57.737 30.451 48.517 1.00 44.26 228 VAL A N 1
ATOM 1796 C CA . VAL A 1 271 ? 57.598 29.064 48.115 1.00 41.08 228 VAL A CA 1
ATOM 1797 C C . VAL A 1 271 ? 57.258 29.044 46.628 1.00 42.59 228 VAL A C 1
ATOM 1798 O O . VAL A 1 271 ? 56.983 30.074 46.017 1.00 49.43 228 VAL A O 1
ATOM 1802 N N . ASP A 1 272 ? 57.289 27.856 46.045 1.00 44.22 229 ASP A N 1
ATOM 1803 C CA . ASP A 1 272 ? 56.854 27.689 44.664 1.00 48.01 229 ASP A CA 1
ATOM 1804 C C . ASP A 1 272 ? 55.331 27.643 44.650 1.00 48.24 229 ASP A C 1
ATOM 1805 O O . ASP A 1 272 ? 54.727 26.707 45.188 1.00 52.17 229 ASP A O 1
ATOM 1810 N N . TRP A 1 273 ? 54.707 28.657 44.059 1.00 34.92 230 TRP A N 1
ATOM 1811 C CA . TRP A 1 273 ? 53.258 28.758 44.024 1.00 37.43 230 TRP A CA 1
ATOM 1812 C C . TRP A 1 273 ? 52.641 28.167 42.758 1.00 44.22 230 TRP A C 1
ATOM 1813 O O . TRP A 1 273 ? 51.426 28.290 42.566 1.00 37.25 230 TRP A O 1
ATOM 1824 N N . ILE A 1 274 ? 53.439 27.521 41.900 1.00 41.42 231 ILE A N 1
ATOM 1825 C CA . ILE A 1 274 ? 52.929 27.117 40.587 1.00 50.54 231 ILE A CA 1
ATOM 1826 C C . ILE A 1 274 ? 51.729 26.181 40.723 1.00 50.48 231 ILE A C 1
ATOM 1827 O O . ILE A 1 274 ? 50.727 26.339 40.015 1.00 45.94 231 ILE A O 1
ATOM 1832 N N . THR A 1 275 ? 51.784 25.215 41.647 1.00 45.38 232 THR A N 1
ATOM 1833 C CA . THR A 1 275 ? 50.694 24.250 41.769 1.00 45.46 232 THR A CA 1
ATOM 1834 C C . THR A 1 275 ? 49.606 24.684 42.761 1.00 49.34 232 THR A C 1
ATOM 1835 O O . THR A 1 275 ? 48.757 23.864 43.127 1.00 46.12 232 THR A O 1
ATOM 1839 N N . TYR A 1 276 ? 49.594 25.946 43.180 1.00 45.70 233 TYR A N 1
ATOM 1840 C CA . TYR A 1 276 ? 48.540 26.476 44.037 1.00 44.33 233 TYR A CA 1
ATOM 1841 C C . TYR A 1 276 ? 47.376 26.981 43.197 1.00 45.75 233 TYR A C 1
ATOM 1842 O O . TYR A 1 276 ? 47.570 27.787 42.280 1.00 43.82 233 TYR A O 1
ATOM 1851 N N . HIS A 1 277 ? 46.170 26.517 43.521 1.00 36.67 234 HIS A N 1
ATOM 1852 C CA . HIS A 1 277 ? 44.942 26.990 42.892 1.00 44.34 234 HIS A CA 1
ATOM 1853 C C . HIS A 1 277 ? 43.921 27.252 43.985 1.00 37.61 234 HIS A C 1
ATOM 1854 O O . HIS A 1 277 ? 43.518 26.321 44.688 1.00 39.77 234 HIS A O 1
ATOM 1861 N N . THR A 1 278 ? 43.482 28.502 44.107 1.00 40.29 235 THR A N 1
ATOM 1862 C CA . THR A 1 278 ? 42.593 28.863 45.204 1.00 43.57 235 THR A CA 1
ATOM 1863 C C . THR A 1 278 ? 41.302 28.052 45.149 1.00 49.64 235 THR A C 1
ATOM 1864 O O . THR A 1 278 ? 40.756 27.784 44.071 1.00 44.62 235 THR A O 1
ATOM 1868 N N . ASP A 1 279 ? 40.826 27.634 46.324 1.00 39.54 236 ASP A N 1
ATOM 1869 C CA . ASP A 1 279 ? 39.458 27.151 46.466 1.00 43.65 236 ASP A CA 1
ATOM 1870 C C . ASP A 1 279 ? 38.492 28.265 46.855 1.00 45.27 236 ASP A C 1
ATOM 1871 O O . ASP A 1 279 ? 37.364 27.978 47.271 1.00 43.80 236 ASP A O 1
ATOM 1876 N N . GLY A 1 280 ? 38.913 29.529 46.746 1.00 41.37 237 GLY A N 1
ATOM 1877 C CA . GLY A 1 280 ? 38.127 30.644 47.226 1.00 38.18 237 GLY A CA 1
ATOM 1878 C C . GLY A 1 280 ? 38.241 30.932 48.713 1.00 45.02 237 GLY A C 1
ATOM 1879 O O . GLY A 1 280 ? 37.693 31.941 49.176 1.00 41.23 237 GLY A O 1
ATOM 1880 N N . ASN A 1 281 ? 38.919 30.079 49.478 1.00 39.51 238 ASN A N 1
ATOM 1881 C CA . ASN A 1 281 ? 39.091 30.269 50.914 1.00 40.28 238 ASN A CA 1
ATOM 1882 C C . ASN A 1 281 ? 40.530 30.678 51.181 1.00 34.62 238 ASN A C 1
ATOM 1883 O O . ASN A 1 281 ? 41.443 29.891 50.897 1.00 38.58 238 ASN A O 1
ATOM 1888 N N . PRO A 1 282 ? 40.796 31.878 51.694 1.00 36.89 239 PRO A N 1
ATOM 1889 C CA . PRO A 1 282 ? 42.199 32.272 51.897 1.00 35.78 239 PRO A CA 1
ATOM 1890 C C . PRO A 1 282 ? 42.963 31.328 52.804 1.00 40.13 239 PRO A C 1
ATOM 1891 O O . PRO A 1 282 ? 44.195 31.247 52.694 1.00 37.14 239 PRO A O 1
ATOM 1895 N N . THR A 1 283 ? 42.276 30.609 53.699 1.00 36.98 240 THR A N 1
ATOM 1896 C CA . THR A 1 283 ? 42.973 29.680 54.575 1.00 35.61 240 THR A CA 1
ATOM 1897 C C . THR A 1 283 ? 43.769 28.657 53.784 1.00 36.64 240 THR A C 1
ATOM 1898 O O . THR A 1 283 ? 44.837 28.218 54.230 1.00 35.07 240 THR A O 1
ATOM 1902 N N . TYR A 1 284 ? 43.280 28.275 52.600 1.00 35.95 241 TYR A N 1
ATOM 1903 C CA . TYR A 1 284 ? 44.008 27.296 51.806 1.00 37.03 241 TYR A CA 1
ATOM 1904 C C . TYR A 1 284 ? 45.377 27.826 51.379 1.00 33.23 241 TYR A C 1
ATOM 1905 O O . TYR A 1 284 ? 46.322 27.046 51.237 1.00 31.68 241 TYR A O 1
ATOM 1914 N N . GLY A 1 285 ? 45.514 29.141 51.191 1.00 35.55 242 GLY A N 1
ATOM 1915 C CA . GLY A 1 285 ? 46.829 29.695 50.881 1.00 35.93 242 GLY A CA 1
ATOM 1916 C C . GLY A 1 285 ? 47.820 29.521 52.020 1.00 39.11 242 GLY A C 1
ATOM 1917 O O . GLY A 1 285 ? 48.985 29.174 51.807 1.00 33.12 242 GLY A O 1
ATOM 1918 N N . TRP A 1 286 ? 47.371 29.754 53.252 1.00 33.27 243 TRP A N 1
ATOM 1919 C CA . TRP A 1 286 ? 48.256 29.549 54.392 1.00 28.61 243 TRP A CA 1
ATOM 1920 C C . TRP A 1 286 ? 48.613 28.077 54.561 1.00 29.34 243 TRP A C 1
ATOM 1921 O O . TRP A 1 286 ? 49.768 27.746 54.847 1.00 37.44 243 TRP A O 1
ATOM 1932 N N . LEU A 1 287 ? 47.644 27.176 54.367 1.00 32.33 244 LEU A N 1
ATOM 1933 C CA . LEU A 1 287 ? 47.927 25.745 54.435 1.00 31.90 244 LEU A CA 1
ATOM 1934 C C . LEU A 1 287 ? 48.919 25.314 53.356 1.00 35.90 244 LEU A C 1
ATOM 1935 O O . LEU A 1 287 ? 49.847 24.539 53.616 1.00 34.10 244 LEU A O 1
ATOM 1940 N N . TYR A 1 288 ? 48.718 25.821 52.144 1.00 35.92 245 TYR A N 1
ATOM 1941 C CA . TYR A 1 288 ? 49.593 25.498 51.025 1.00 35.73 245 TYR A CA 1
ATOM 1942 C C . TYR A 1 288 ? 50.998 26.027 51.284 1.00 34.17 245 TYR A C 1
ATOM 1943 O O . TYR A 1 288 ? 51.986 25.431 50.855 1.00 46.37 245 TYR A O 1
ATOM 1952 N N . LEU A 1 289 ? 51.078 27.150 51.990 1.00 34.21 246 LEU A N 1
ATOM 1953 C CA . LEU A 1 289 ? 52.360 27.761 52.315 1.00 39.63 246 LEU A CA 1
ATOM 1954 C C . LEU A 1 289 ? 53.121 26.902 53.317 1.00 45.39 246 LEU A C 1
ATOM 1955 O O . LEU A 1 289 ? 54.328 26.699 53.186 1.00 38.93 246 LEU A O 1
ATOM 1960 N N . LEU A 1 290 ? 52.407 26.399 54.319 1.00 38.11 247 LEU A N 1
ATOM 1961 C CA . LEU A 1 290 ? 53.016 25.554 55.346 1.00 38.79 247 LEU A CA 1
ATOM 1962 C C . LEU A 1 290 ? 53.363 24.175 54.794 1.00 38.65 247 LEU A C 1
ATOM 1963 O O . LEU A 1 290 ? 54.460 23.657 55.031 1.00 41.66 247 LEU A O 1
ATOM 1968 N N . HIS A 1 291 ? 52.437 23.567 54.053 1.00 40.24 248 HIS A N 1
ATOM 1969 C CA . HIS A 1 291 ? 52.659 22.209 53.567 1.00 45.27 248 HIS A CA 1
ATOM 1970 C C . HIS A 1 291 ? 53.868 22.143 52.644 1.00 48.36 248 HIS A C 1
ATOM 1971 O O . HIS A 1 291 ? 54.682 21.216 52.734 1.00 43.87 248 HIS A O 1
ATOM 1978 N N . GLN A 1 292 ? 53.994 23.122 51.748 1.00 42.09 249 GLN A N 1
ATOM 1979 C CA . GLN A 1 292 ? 55.106 23.152 50.807 1.00 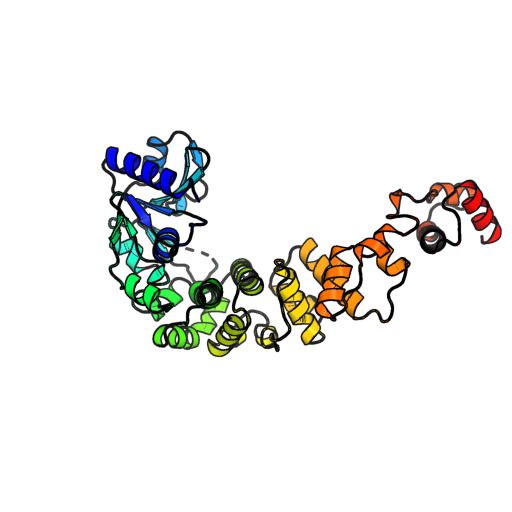47.65 249 GLN A CA 1
ATOM 1980 C C . GLN A 1 292 ? 56.450 23.135 51.511 1.00 49.34 249 GLN A C 1
ATOM 1981 O O . GLN A 1 292 ? 57.422 22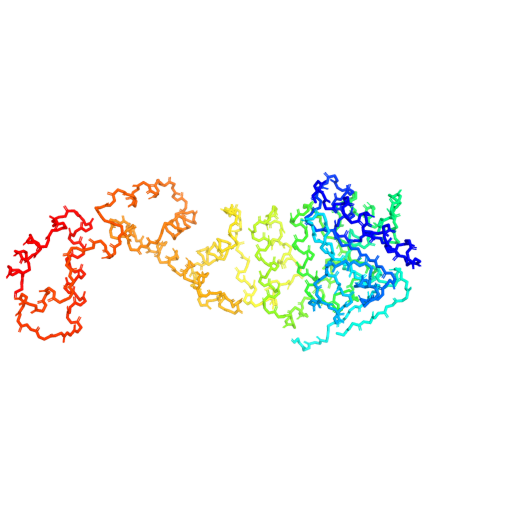.599 50.972 1.00 55.55 249 GLN A O 1
ATOM 1987 N N . GLN A 1 293 ? 56.536 23.746 52.689 1.00 44.29 250 GLN A N 1
ATOM 1988 C CA . GLN A 1 293 ? 57.794 23.881 53.404 1.00 43.68 250 GLN A CA 1
ATOM 1989 C C . GLN A 1 293 ? 57.931 22.901 54.550 1.00 41.40 250 GLN A C 1
ATOM 1990 O O . GLN A 1 293 ? 58.909 22.989 55.290 1.00 44.06 250 GLN A O 1
ATOM 1996 N N . LYS A 1 294 ? 56.969 21.995 54.730 1.00 42.17 251 LYS A N 1
ATOM 1997 C CA . LYS A 1 294 ? 56.981 21.059 55.855 1.00 45.59 251 LYS A CA 1
ATOM 1998 C C . LYS A 1 294 ? 57.047 21.796 57.192 1.00 48.23 251 LYS A C 1
ATOM 1999 O O . LYS A 1 294 ? 57.776 21.402 58.103 1.00 48.51 251 LYS A O 1
ATOM 2005 N N . ARG A 1 295 ? 56.283 22.876 57.319 1.00 47.77 252 ARG A N 1
ATOM 2006 C CA . ARG A 1 295 ? 56.223 23.610 58.575 1.00 40.67 252 ARG A CA 1
ATOM 2007 C C . ARG A 1 295 ? 54.839 23.500 59.204 1.00 44.22 252 ARG A C 1
ATOM 2008 O O . ARG A 1 295 ? 53.867 23.066 58.580 1.00 39.51 252 ARG A O 1
ATOM 2016 N N . GLN A 1 296 ? 54.765 23.902 60.469 1.00 43.64 253 GLN A N 1
ATOM 2017 C CA . GLN A 1 296 ? 53.565 23.784 61.285 1.00 41.72 253 GLN A CA 1
ATOM 2018 C C . GLN A 1 296 ? 52.950 25.154 61.535 1.00 39.83 253 GLN A C 1
ATOM 2019 O O . GLN A 1 296 ? 53.563 26.192 61.284 1.00 39.00 253 GLN A O 1
ATOM 2025 N N . PHE A 1 297 ? 51.730 25.145 62.083 1.00 37.79 254 PHE A N 1
ATOM 2026 C CA . PHE A 1 297 ? 50.975 26.387 62.213 1.00 38.20 254 PHE A CA 1
ATOM 2027 C C . PHE A 1 297 ? 51.685 27.402 63.100 1.00 37.28 254 PHE A C 1
ATOM 2028 O O . PHE A 1 297 ? 51.555 28.614 62.879 1.00 34.45 254 PHE A O 1
ATOM 2036 N N . THR A 1 298 ? 52.406 26.945 64.132 1.00 35.86 255 THR A N 1
ATOM 2037 C CA . THR A 1 298 ? 53.056 27.895 65.027 1.00 37.37 255 THR A CA 1
ATOM 2038 C C . THR A 1 298 ? 53.937 28.873 64.264 1.00 36.51 255 THR A C 1
ATOM 2039 O O . THR A 1 298 ? 54.118 30.017 64.692 1.00 37.12 255 THR A O 1
ATOM 2043 N N . ASP A 1 299 ? 54.469 28.454 63.118 1.00 40.54 256 ASP A N 1
ATOM 2044 C CA . ASP A 1 299 ? 55.357 29.322 62.357 1.00 37.68 256 ASP A CA 1
ATOM 2045 C C . ASP A 1 299 ? 54.653 30.550 61.783 1.00 34.34 256 ASP A C 1
ATOM 2046 O O . ASP A 1 299 ? 55.325 31.543 61.492 1.00 37.40 256 ASP A O 1
ATOM 2051 N N . ILE A 1 300 ? 53.331 30.531 61.621 1.00 33.42 257 ILE A N 1
ATOM 2052 C CA . ILE A 1 300 ? 52.624 31.694 61.092 1.00 32.64 257 ILE A CA 1
ATOM 2053 C C . ILE A 1 300 ? 51.721 32.344 62.132 1.00 34.90 257 ILE A C 1
ATOM 2054 O O . ILE A 1 300 ? 50.926 33.226 61.789 1.00 34.75 257 ILE A O 1
ATOM 2059 N N . LYS A 1 301 ? 51.834 31.961 63.407 1.00 36.03 258 LYS A N 1
ATOM 2060 C CA . LYS A 1 301 ? 50.828 32.433 64.355 1.00 32.81 258 LYS A CA 1
ATOM 2061 C C . LYS A 1 301 ? 50.903 33.940 64.590 1.00 32.26 258 LYS A C 1
ATOM 2062 O O . LYS A 1 301 ? 49.935 34.523 65.097 1.00 36.18 258 LYS A O 1
ATOM 2068 N N . ASP A 1 302 ? 52.006 34.588 64.209 1.00 34.74 259 ASP A N 1
ATOM 2069 C CA . ASP A 1 302 ? 52.084 36.047 64.281 1.00 37.55 259 ASP A CA 1
ATOM 2070 C C . ASP A 1 302 ? 50.903 36.741 63.598 1.00 39.17 259 ASP A C 1
ATOM 2071 O O . ASP A 1 302 ? 50.572 37.875 63.960 1.00 35.26 259 ASP A O 1
ATOM 2076 N N . TYR A 1 303 ? 50.296 36.118 62.568 1.00 32.04 260 TYR A N 1
ATOM 2077 C CA . TYR A 1 303 ? 49.215 36.782 61.836 1.00 31.22 260 TYR A CA 1
ATOM 2078 C C . TYR A 1 303 ? 47.863 36.742 62.550 1.00 36.72 260 TYR A C 1
ATOM 2079 O O . TYR A 1 303 ? 46.885 37.282 62.018 1.00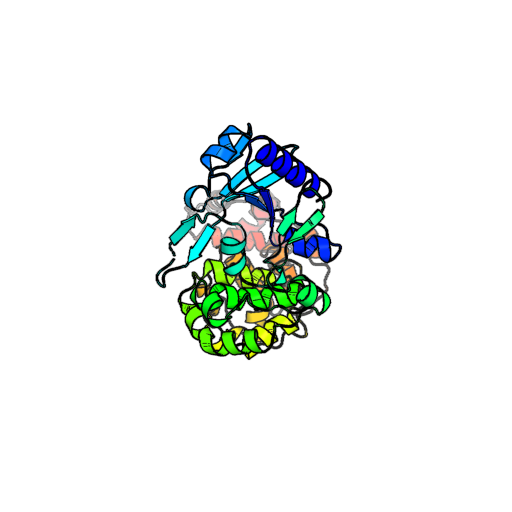 34.77 260 TYR A O 1
ATOM 2088 N N . ARG A 1 304 ? 47.781 36.146 63.743 1.00 37.68 261 ARG A N 1
ATOM 2089 C CA . ARG A 1 304 ? 46.605 36.273 64.606 1.00 38.67 261 ARG A CA 1
ATOM 2090 C C . ARG A 1 304 ? 45.355 35.692 63.942 1.00 32.94 261 ARG A C 1
ATOM 2091 O O . ARG A 1 304 ? 44.352 36.372 63.707 1.00 37.79 261 ARG A O 1
ATOM 2099 N N . PHE A 1 305 ? 45.438 34.401 63.654 1.00 35.02 262 PHE A N 1
ATOM 2100 C CA . PHE A 1 305 ? 44.295 33.664 63.144 1.00 32.56 262 PHE A CA 1
ATOM 2101 C C . PHE A 1 305 ? 43.239 33.491 64.226 1.00 39.72 262 PHE A C 1
ATOM 2102 O O . PHE A 1 305 ? 43.549 33.436 65.418 1.00 34.68 262 PHE A O 1
ATOM 2110 N N . SER A 1 306 ? 41.986 33.400 63.793 1.00 38.36 263 SER A N 1
ATOM 2111 C CA . SER A 1 306 ? 40.924 32.984 64.696 1.00 45.82 263 SER A CA 1
ATOM 2112 C C . SER A 1 306 ? 41.127 31.528 65.104 1.00 42.47 263 SER A C 1
ATOM 2113 O O . SER A 1 306 ? 41.799 30.752 64.422 1.00 35.84 263 SER A O 1
ATOM 2116 N N . ASN A 1 307 ? 40.526 31.147 66.236 1.00 42.21 264 ASN A N 1
ATOM 2117 C CA . ASN A 1 307 ? 40.615 29.747 66.634 1.00 42.60 264 ASN A CA 1
ATOM 2118 C C . ASN A 1 307 ? 40.063 28.833 65.550 1.00 38.12 264 ASN A C 1
ATOM 2119 O O . ASN A 1 307 ? 40.583 27.732 65.345 1.00 38.56 264 ASN A O 1
ATOM 2124 N N . GLU A 1 308 ? 39.034 29.288 64.827 1.00 37.95 265 GLU A N 1
ATOM 2125 C CA . GLU A 1 308 ? 38.431 28.482 63.775 1.00 44.70 265 GLU A CA 1
ATOM 2126 C C . GLU A 1 308 ? 39.392 28.303 62.600 1.00 45.48 265 GLU A C 1
ATOM 2127 O O . GLU A 1 308 ? 39.562 27.189 62.084 1.00 41.49 265 GLU A O 1
ATOM 2133 N N . GLU A 1 309 ? 40.026 29.390 62.159 1.00 40.57 266 GLU A N 1
ATOM 2134 C CA . GLU A 1 309 ? 41.011 29.272 61.084 1.00 40.25 266 GLU A CA 1
ATOM 2135 C C . GLU A 1 309 ? 42.180 28.405 61.518 1.00 37.89 266 GLU A C 1
ATOM 2136 O O . GLU A 1 309 ? 42.638 27.532 60.772 1.00 36.08 266 GLU A O 1
ATOM 2142 N N . LYS A 1 310 ? 42.699 28.657 62.723 1.00 34.57 267 LYS A N 1
ATOM 2143 C CA . LYS A 1 310 ? 43.828 27.879 63.216 1.00 31.56 267 LYS A CA 1
ATOM 2144 C C . LYS A 1 310 ? 43.496 26.393 63.239 1.00 40.34 267 LYS A C 1
ATOM 2145 O O . LYS A 1 310 ? 44.329 25.557 62.867 1.00 34.79 267 LYS A O 1
ATOM 2151 N N . ARG A 1 311 ? 42.276 26.043 63.664 1.00 41.36 268 ARG A N 1
ATOM 2152 C CA . ARG A 1 311 ? 41.891 24.637 63.711 1.00 37.63 268 ARG A CA 1
ATOM 2153 C C . ARG A 1 311 ? 41.875 24.026 62.315 1.00 36.92 268 ARG A C 1
ATOM 2154 O O . ARG A 1 311 ? 42.395 22.927 62.105 1.00 36.62 268 ARG A O 1
ATOM 2162 N N . LEU A 1 312 ? 41.254 24.717 61.356 1.00 36.89 269 LEU A N 1
ATOM 2163 C CA . LEU A 1 312 ? 41.225 24.232 59.976 1.00 37.33 269 LEU A CA 1
ATOM 2164 C C . LEU A 1 312 ? 42.630 23.934 59.472 1.00 35.73 269 LEU A C 1
ATOM 2165 O O . LEU A 1 312 ? 42.886 22.865 58.906 1.00 38.43 269 LEU A O 1
ATOM 2170 N N . ILE A 1 313 ? 43.567 24.857 59.701 1.00 34.87 270 ILE A N 1
ATOM 2171 C CA . ILE A 1 313 ? 44.948 24.641 59.267 1.00 37.82 270 ILE A CA 1
ATOM 2172 C C . ILE A 1 313 ? 45.573 23.457 60.001 1.00 42.01 270 ILE A C 1
ATOM 2173 O O . ILE A 1 313 ? 46.136 22.549 59.380 1.00 35.08 270 ILE A O 1
ATOM 2178 N N . GLU A 1 314 ? 45.524 23.464 61.342 1.00 34.09 271 GLU A N 1
ATOM 2179 C CA . GLU A 1 314 ? 46.219 22.423 62.094 1.00 32.69 271 GLU A CA 1
ATOM 2180 C C . GLU A 1 314 ? 45.664 21.037 61.790 1.00 36.91 271 GLU A C 1
ATOM 2181 O O . GLU A 1 314 ? 46.428 20.076 61.632 1.00 35.17 271 GLU A O 1
ATOM 2187 N N . LYS A 1 315 ? 44.336 20.902 61.723 1.00 34.68 272 LYS A N 1
ATOM 2188 C CA . LYS A 1 315 ? 43.767 19.583 61.465 1.00 36.97 272 LYS A CA 1
ATOM 2189 C C . LYS A 1 315 ? 44.046 19.143 60.023 1.00 39.85 272 LYS A C 1
ATOM 2190 O O . LYS A 1 315 ? 44.341 17.969 59.769 1.00 36.53 272 LYS A O 1
ATOM 2196 N N . SER A 1 316 ? 44.003 20.079 59.076 1.00 34.96 273 SER A N 1
ATOM 2197 C CA . SER A 1 316 ? 44.359 19.734 57.694 1.00 37.00 273 SER A CA 1
ATOM 2198 C C . SER A 1 316 ? 45.801 19.247 57.594 1.00 40.46 273 SER A C 1
ATOM 2199 O O . SER A 1 316 ? 46.077 18.237 56.931 1.00 41.92 273 SER A O 1
ATOM 2202 N N . LEU A 1 317 ? 46.737 19.943 58.251 1.00 38.76 274 LEU A N 1
ATOM 2203 C CA . LEU A 1 317 ? 48.133 19.513 58.218 1.00 38.04 274 LEU A CA 1
ATO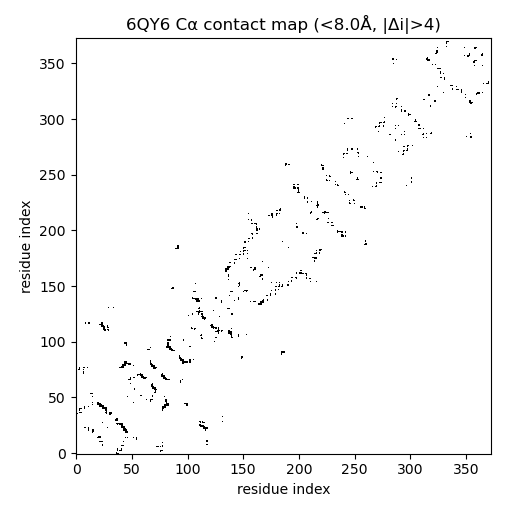M 2204 C C . LEU A 1 317 ? 48.305 18.122 58.815 1.00 47.08 274 LEU A C 1
ATOM 2205 O O . LEU A 1 317 ? 49.078 17.309 58.289 1.00 40.43 274 LEU A O 1
ATOM 2210 N N . GLU A 1 318 ? 47.621 17.840 59.935 1.00 43.67 275 GLU A N 1
ATOM 2211 C CA . GLU A 1 318 ? 47.648 16.494 60.508 1.00 44.07 275 GLU A CA 1
ATOM 2212 C C . GLU A 1 318 ? 47.278 15.457 59.465 1.00 39.42 275 GLU A C 1
ATOM 2213 O O . GLU A 1 318 ? 47.938 14.420 59.336 1.00 40.91 275 GLU A O 1
ATOM 2219 N N . LEU A 1 319 ? 46.192 15.709 58.735 1.00 36.04 276 LEU A N 1
ATOM 2220 C CA . LEU A 1 319 ? 45.743 14.746 57.740 1.00 42.86 276 LEU A CA 1
ATOM 2221 C C . LEU A 1 319 ? 46.800 14.543 56.661 1.00 47.27 276 LEU A C 1
ATOM 2222 O O . LEU A 1 319 ? 46.977 13.423 56.162 1.00 45.84 276 LEU A O 1
ATOM 2227 N N . THR A 1 320 ? 47.535 15.603 56.302 1.00 43.13 277 THR A N 1
ATOM 2228 C CA . THR A 1 320 ? 48.530 15.428 55.247 1.00 42.53 277 THR A CA 1
ATOM 2229 C C . THR A 1 320 ? 49.679 14.551 55.712 1.00 49.06 277 THR A C 1
ATOM 2230 O O . THR A 1 320 ? 50.349 13.934 54.877 1.00 50.78 277 THR A O 1
ATOM 2234 N N . ALA A 1 321 ? 49.913 14.474 57.020 1.00 38.36 278 ALA A N 1
ATOM 2235 C CA . ALA A 1 321 ? 50.956 13.623 57.569 1.00 49.61 278 ALA A CA 1
ATOM 2236 C C . ALA A 1 321 ? 50.454 12.236 57.950 1.00 52.92 278 ALA A C 1
ATOM 2237 O O . ALA A 1 321 ? 51.254 11.403 58.391 1.00 57.49 278 ALA A O 1
ATOM 2239 N N . LEU A 1 322 ? 49.157 11.972 57.797 1.00 50.15 279 LEU A N 1
ATOM 2240 C CA . LEU A 1 322 ? 48.570 10.685 58.156 1.00 52.48 279 LEU A CA 1
ATOM 2241 C C . LEU A 1 322 ? 48.690 9.743 56.966 1.00 56.51 279 LEU A C 1
ATOM 2242 O O . LEU A 1 322 ? 48.154 10.023 55.889 1.00 52.66 279 LEU A O 1
ATOM 2247 N N . ASN A 1 323 ? 49.381 8.619 57.162 1.00 55.93 280 ASN A N 1
ATOM 2248 C CA . ASN A 1 323 ? 49.734 7.795 56.012 1.00 67.05 280 ASN A CA 1
ATOM 2249 C C . ASN A 1 323 ? 48.502 7.171 55.365 1.00 63.84 280 ASN A C 1
ATOM 2250 O O . ASN A 1 323 ? 48.403 7.119 54.136 1.00 63.56 280 ASN A O 1
ATOM 2255 N N . THR A 1 324 ? 47.552 6.695 56.163 1.00 64.96 281 THR A N 1
ATOM 2256 C CA . THR A 1 324 ? 46.341 6.084 55.627 1.00 62.74 281 THR A CA 1
ATOM 2257 C C . THR A 1 324 ? 45.123 6.604 56.373 1.00 46.80 281 THR A C 1
ATOM 2258 O O . THR A 1 324 ? 45.110 6.636 57.608 1.00 50.12 281 THR A O 1
ATOM 2262 N N . TRP A 1 325 ? 44.119 7.031 55.612 1.00 48.36 282 TRP A N 1
ATOM 2263 C CA . TRP A 1 325 ? 42.839 7.457 56.154 1.00 43.51 282 TRP A CA 1
ATOM 2264 C C . TRP A 1 325 ? 41.875 6.278 56.100 1.00 50.09 282 TRP A C 1
ATOM 2265 O O . TRP A 1 325 ? 41.812 5.564 55.095 1.00 43.77 282 TRP A O 1
ATOM 2276 N N . ASP A 1 326 ? 41.142 6.058 57.185 1.00 41.56 283 ASP A N 1
ATOM 2277 C CA . ASP A 1 326 ? 40.150 4.992 57.226 1.00 46.53 283 ASP A CA 1
ATOM 2278 C C . ASP A 1 326 ? 38.852 5.573 57.795 1.00 42.89 283 ASP A C 1
ATOM 2279 O O . ASP A 1 326 ? 38.665 6.795 57.876 1.00 37.88 283 ASP A O 1
ATOM 2284 N N . GLN A 1 327 ? 37.922 4.688 58.167 1.00 42.16 284 GLN A N 1
ATOM 2285 C CA . GLN A 1 327 ? 36.605 5.132 58.622 1.00 39.63 284 GLN A CA 1
ATOM 2286 C C . GLN A 1 327 ? 36.722 6.075 59.812 1.00 33.78 284 GLN A C 1
ATOM 2287 O O . GLN A 1 327 ? 35.939 7.023 59.941 1.00 36.35 284 GLN A O 1
ATOM 2293 N N . TRP A 1 328 ? 37.696 5.827 60.686 1.00 36.58 285 TRP A N 1
ATOM 2294 C CA . TRP A 1 328 ? 37.849 6.643 61.888 1.00 39.52 285 TRP A CA 1
ATOM 2295 C C . TRP A 1 328 ? 38.391 8.024 61.536 1.00 40.60 285 TRP A C 1
ATOM 2296 O O . TRP A 1 328 ? 38.010 9.027 62.150 1.00 36.19 285 TRP A O 1
ATOM 2307 N N . THR A 1 329 ? 39.257 8.094 60.521 1.00 38.94 286 THR A N 1
ATOM 2308 C CA . THR A 1 329 ? 39.696 9.382 59.994 1.00 32.90 286 THR A CA 1
ATOM 2309 C C . THR A 1 329 ? 38.516 10.198 59.490 1.00 35.60 286 THR A C 1
ATOM 2310 O O . THR A 1 329 ? 38.371 11.378 59.826 1.00 32.41 286 THR A O 1
ATOM 2314 N N . PHE A 1 330 ? 37.695 9.600 58.619 1.00 33.14 287 PHE A N 1
ATOM 2315 C CA . PHE A 1 330 ? 36.574 10.332 58.038 1.00 35.00 287 PHE A CA 1
ATOM 2316 C C . PHE A 1 330 ? 35.530 10.684 59.086 1.00 34.16 287 PHE A C 1
ATOM 2317 O O . PHE A 1 330 ? 34.823 11.686 58.939 1.00 34.18 287 PHE A O 1
ATOM 2325 N N . TYR A 1 331 ? 35.413 9.864 60.125 1.00 36.20 288 TYR A N 1
ATOM 2326 C CA . TYR A 1 331 ? 34.453 10.130 61.192 1.00 34.38 288 TYR A CA 1
ATOM 2327 C C . TYR A 1 331 ? 34.867 11.346 62.013 1.00 37.50 288 TYR A C 1
ATOM 2328 O O . TYR A 1 331 ? 34.056 12.251 62.249 1.00 39.27 288 TYR A O 1
ATOM 2337 N N . LYS A 1 332 ? 36.132 11.387 62.445 1.00 34.10 289 LYS A N 1
ATOM 2338 C CA . LYS A 1 332 ? 36.595 12.336 63.463 1.00 36.22 289 LYS A CA 1
ATOM 2339 C C . LYS A 1 332 ? 36.959 13.701 62.896 1.00 41.63 289 LYS A C 1
ATOM 2340 O O . LYS A 1 332 ? 36.797 14.713 63.590 1.00 35.23 289 LYS A O 1
ATOM 2346 N N . TYR A 1 333 ? 37.457 13.760 61.662 1.00 35.50 290 TYR A N 1
ATOM 2347 C CA . TYR A 1 333 ? 37.778 15.027 61.026 1.00 36.73 290 TYR A CA 1
ATOM 2348 C C . TYR A 1 333 ? 36.568 15.576 60.276 1.00 35.37 290 TYR A C 1
ATOM 2349 O O . TYR A 1 333 ? 35.666 14.839 59.872 1.00 38.00 290 TYR A O 1
ATOM 2358 N N . THR A 1 334 ? 36.565 16.891 60.081 1.00 35.79 291 THR A N 1
ATOM 2359 C CA . THR A 1 334 ? 35.480 17.515 59.354 1.00 32.29 291 THR A CA 1
ATOM 2360 C C . THR A 1 334 ? 35.706 17.366 57.850 1.00 38.69 291 THR A C 1
ATOM 2361 O O . THR A 1 334 ? 36.821 17.115 57.376 1.00 35.69 291 THR A O 1
ATOM 2365 N N . LEU A 1 335 ? 34.613 17.505 57.105 1.00 35.63 292 LEU A N 1
ATOM 2366 C CA . LEU A 1 335 ? 34.691 17.372 55.654 1.00 38.32 292 LEU A CA 1
ATOM 2367 C C . LEU A 1 335 ? 35.553 18.476 55.043 1.00 39.78 292 LEU A C 1
ATOM 2368 O O . LEU A 1 335 ? 36.316 18.235 54.097 1.00 42.66 292 LEU A O 1
ATOM 2373 N N . LYS A 1 336 ? 35.447 19.697 55.567 1.00 35.83 293 LYS A N 1
ATOM 2374 C CA . LYS A 1 336 ? 36.306 20.773 55.084 1.00 40.69 293 LYS A CA 1
ATOM 2375 C C . LYS A 1 336 ? 37.784 20.466 55.334 1.00 40.58 293 LYS A C 1
ATOM 2376 O O . LYS A 1 336 ? 38.642 20.784 54.502 1.00 39.36 293 LYS A O 1
ATOM 2382 N N . GLN A 1 337 ? 38.103 19.828 56.462 1.00 37.03 294 GLN A N 1
ATOM 2383 C CA . GLN A 1 337 ? 39.489 19.444 56.733 1.00 36.08 294 GLN A CA 1
ATOM 2384 C C . GLN A 1 337 ? 39.971 18.357 55.776 1.00 40.51 294 GLN A C 1
ATOM 2385 O O . GLN A 1 337 ? 41.071 18.450 55.216 1.00 38.22 294 GLN A O 1
ATOM 2391 N N . LEU A 1 338 ? 39.183 17.294 55.613 1.00 36.43 295 LEU A N 1
ATOM 2392 C CA . LEU A 1 338 ? 39.531 16.259 54.644 1.00 37.44 295 LEU A CA 1
ATOM 2393 C C . LEU A 1 338 ? 39.697 16.845 53.242 1.00 39.21 295 LEU A C 1
ATOM 2394 O O . LEU A 1 338 ? 40.655 16.514 52.534 1.00 40.31 295 LEU A O 1
ATOM 2399 N N . GLU A 1 339 ? 38.780 17.723 52.831 1.00 35.79 296 GLU A N 1
ATOM 2400 C CA . GLU A 1 339 ? 38.857 18.307 51.495 1.00 40.20 296 GLU A CA 1
ATOM 2401 C C . GLU A 1 339 ? 40.099 19.175 51.338 1.00 46.79 296 GLU A C 1
ATOM 2402 O O . GLU A 1 339 ? 40.784 19.105 50.311 1.00 39.76 296 GLU A O 1
ATOM 2408 N N . MET A 1 340 ? 40.425 19.990 52.346 1.00 37.50 297 MET A N 1
ATOM 2409 C CA . MET A 1 340 ? 41.597 20.848 52.212 1.00 37.49 297 MET A CA 1
ATOM 2410 C C . MET A 1 340 ? 42.883 20.033 52.218 1.00 39.41 297 MET A C 1
ATOM 2411 O O . MET A 1 340 ? 43.811 20.322 51.449 1.00 41.09 297 MET A O 1
ATOM 2416 N N . ALA A 1 341 ? 42.967 19.018 53.085 1.00 35.35 298 ALA A N 1
ATOM 2417 C CA . ALA A 1 341 ? 44.129 18.140 53.062 1.00 34.57 298 ALA A CA 1
ATOM 2418 C C . ALA A 1 341 ? 44.243 17.421 51.719 1.00 37.00 298 ALA A C 1
ATOM 2419 O O . ALA A 1 341 ? 45.342 17.302 51.166 1.00 40.84 298 ALA A O 1
ATOM 2421 N N . SER A 1 342 ? 43.124 16.918 51.191 1.00 40.04 299 SER A N 1
ATOM 2422 C CA . SER A 1 342 ? 43.166 16.268 49.878 1.00 43.29 299 SER A CA 1
ATOM 2423 C C . SER A 1 342 ? 43.629 17.237 48.799 1.00 49.77 299 SER A C 1
ATOM 2424 O O . SER A 1 342 ? 44.424 16.874 47.923 1.00 47.97 299 SER A O 1
ATOM 2427 N N . ARG A 1 343 ? 43.140 18.475 48.846 1.00 44.79 300 ARG A N 1
ATOM 2428 C CA . ARG A 1 343 ? 43.486 19.445 47.815 1.00 42.83 300 ARG A CA 1
ATOM 2429 C C . ARG A 1 343 ? 44.982 19.729 47.813 1.00 46.95 300 ARG A C 1
ATOM 2430 O O . ARG A 1 343 ? 45.611 19.779 46.749 1.00 46.16 300 ARG A O 1
ATOM 2438 N N . VAL A 1 344 ? 45.582 19.890 48.992 1.00 38.50 301 VAL A N 1
ATOM 2439 C CA . VAL A 1 344 ? 46.992 20.263 49.038 1.00 43.13 301 VAL A CA 1
ATOM 2440 C C . VAL A 1 344 ? 47.918 19.079 48.772 1.00 50.97 301 VAL A C 1
ATOM 2441 O O . VAL A 1 344 ? 49.104 19.289 48.485 1.00 44.28 301 VAL A O 1
ATOM 2445 N N . THR A 1 345 ? 47.423 17.842 48.852 1.00 42.33 302 THR A N 1
ATOM 2446 C CA . THR A 1 345 ? 48.228 16.668 48.534 1.00 49.89 302 THR A CA 1
ATOM 2447 C C . THR A 1 345 ? 47.914 16.094 47.156 1.00 52.52 302 THR A C 1
ATOM 2448 O O . THR A 1 345 ? 48.540 15.107 46.760 1.00 51.83 302 THR A O 1
ATOM 2452 N N . GLY A 1 346 ? 46.939 16.657 46.443 1.00 50.54 303 GLY A N 1
ATOM 2453 C CA . GLY A 1 346 ? 46.623 16.234 45.093 1.00 56.37 303 GLY A CA 1
ATOM 2454 C C . GLY A 1 346 ? 45.555 15.165 44.949 1.00 67.30 303 GLY A C 1
ATOM 2455 O O . GLY A 1 346 ? 45.224 14.805 43.810 1.00 66.31 303 GLY A O 1
ATOM 2456 N N . LYS A 1 347 ? 45.009 14.634 46.046 1.00 57.51 304 LYS A N 1
ATOM 2457 C CA . LYS A 1 347 ? 44.000 13.586 45.923 1.00 63.01 304 LYS A CA 1
ATOM 2458 C C . LYS A 1 347 ? 42.710 14.146 45.327 1.00 71.36 304 LYS A C 1
ATOM 2459 O O . LYS A 1 347 ? 42.445 15.352 45.360 1.00 66.20 304 LYS A O 1
ATOM 2465 N N . LYS A 1 348 ? 41.893 13.239 44.776 1.00 69.91 305 LYS A N 1
ATOM 2466 C CA . LYS A 1 348 ? 40.645 13.647 44.142 1.00 73.72 305 LYS A CA 1
ATOM 2467 C C . LYS A 1 348 ? 39.471 12.752 44.538 1.00 82.44 305 LYS A C 1
ATOM 2468 O O . LYS A 1 348 ? 38.487 12.674 43.790 1.00 81.98 305 LYS A O 1
ATOM 2474 N N . LYS A 1 349 ? 39.537 12.084 45.688 1.00 75.85 306 LYS A N 1
ATOM 2475 C CA . LYS A 1 349 ? 38.470 11.173 46.076 1.00 66.67 306 LYS A CA 1
ATOM 2476 C C . LYS A 1 349 ? 37.158 11.924 46.306 1.00 60.66 306 LYS A C 1
ATOM 2477 O O . LYS A 1 349 ? 37.116 13.152 46.425 1.00 60.74 306 LYS A O 1
ATOM 2483 N N . ASP A 1 350 ? 36.067 11.158 46.363 1.00 60.57 307 ASP A N 1
ATOM 2484 C CA . ASP A 1 350 ? 34.755 11.701 46.711 1.00 64.68 307 ASP A CA 1
ATOM 2485 C C . ASP A 1 350 ? 34.622 11.620 48.231 1.00 54.70 307 ASP A C 1
ATOM 2486 O O . ASP A 1 350 ? 34.046 10.690 48.798 1.00 48.05 307 ASP A O 1
ATOM 2491 N N . LEU A 1 351 ? 35.197 12.622 48.897 1.00 57.52 308 LEU A N 1
ATOM 2492 C CA . LEU A 1 351 ? 35.266 12.602 50.354 1.00 46.32 308 LEU A CA 1
ATOM 2493 C C . LEU A 1 351 ? 33.880 12.671 50.977 1.00 48.30 308 LEU A C 1
ATOM 2494 O O . LEU A 1 351 ? 33.593 11.964 51.956 1.00 45.99 308 LEU A O 1
ATOM 2499 N N . ALA A 1 352 ? 33.002 13.509 50.424 1.00 44.66 309 ALA A N 1
ATOM 2500 C CA . ALA A 1 352 ? 31.675 13.680 51.007 1.00 47.70 309 ALA A CA 1
ATOM 2501 C C . ALA A 1 352 ? 30.915 12.360 51.059 1.00 55.28 309 ALA A C 1
ATOM 2502 O O . ALA A 1 352 ? 30.207 12.078 52.035 1.00 47.02 309 ALA A O 1
ATOM 2504 N N . ALA A 1 353 ? 31.049 11.535 50.018 1.00 51.14 310 ALA A N 1
ATOM 2505 C CA . ALA A 1 353 ? 30.315 10.276 49.976 1.00 49.35 310 ALA A CA 1
ATOM 2506 C C . ALA A 1 353 ? 30.855 9.283 50.996 1.00 43.90 310 ALA A C 1
ATOM 2507 O O . ALA A 1 353 ? 30.086 8.531 51.608 1.00 48.52 310 ALA A O 1
ATOM 2509 N N . ILE A 1 354 ? 32.174 9.259 51.190 1.00 39.80 311 ILE A N 1
ATOM 2510 C CA . ILE A 1 354 ? 32.756 8.321 52.140 1.00 39.25 311 ILE A CA 1
ATOM 2511 C C . ILE A 1 354 ? 32.320 8.663 53.562 1.00 39.29 311 ILE A C 1
ATOM 2512 O O . ILE A 1 354 ? 31.944 7.779 54.339 1.00 42.25 311 ILE A O 1
ATOM 2517 N N . LYS A 1 355 ? 32.367 9.949 53.918 1.00 40.00 312 LYS A N 1
ATOM 2518 C CA . LYS A 1 355 ? 31.941 10.370 55.254 1.00 39.81 312 LYS A CA 1
ATOM 2519 C C . LYS A 1 355 ? 30.449 10.137 55.432 1.00 41.44 312 LYS A C 1
ATOM 2520 O O . LYS A 1 355 ? 30.000 9.664 56.485 1.00 41.98 312 LYS A O 1
ATOM 2526 N N . ARG A 1 356 ? 29.669 10.425 54.389 1.00 42.95 313 ARG A N 1
ATOM 2527 C CA . ARG A 1 356 ? 28.226 10.259 54.466 1.00 42.64 313 ARG A CA 1
ATOM 2528 C C . ARG A 1 356 ? 27.831 8.807 54.720 1.00 47.79 313 ARG A C 1
ATOM 2529 O O . ARG A 1 356 ? 26.840 8.549 55.412 1.00 44.97 313 ARG A O 1
ATOM 2537 N N . GLN A 1 357 ? 28.603 7.847 54.211 1.00 45.07 314 GLN A N 1
ATOM 2538 C CA . GLN A 1 357 ? 28.245 6.436 54.321 1.00 44.72 314 GLN A CA 1
ATOM 2539 C C . GLN A 1 357 ? 28.803 5.748 55.563 1.00 44.04 314 GLN A C 1
ATOM 2540 O O . GLN A 1 357 ? 28.767 4.515 55.642 1.00 41.50 314 GLN A O 1
ATOM 2546 N N . LEU A 1 358 ? 29.310 6.501 56.530 1.00 41.48 315 LEU A N 1
ATOM 2547 C CA . LEU A 1 358 ? 29.687 5.907 57.797 1.00 40.27 315 LEU A CA 1
ATOM 2548 C C . LEU A 1 358 ? 28.430 5.477 58.554 1.00 37.70 315 LEU A C 1
ATOM 2549 O O . LEU A 1 358 ? 27.344 6.010 58.311 1.00 39.88 315 LEU A O 1
ATOM 2554 N N . PRO A 1 359 ? 28.544 4.498 59.455 1.00 38.73 316 PRO A N 1
ATOM 2555 C CA . PRO A 1 359 ? 27.355 4.058 60.210 1.00 47.07 316 PRO A CA 1
ATOM 2556 C C . PRO A 1 359 ? 26.741 5.156 61.060 1.00 46.82 316 PRO A C 1
ATOM 2557 O O . PRO A 1 359 ? 25.515 5.188 61.234 1.00 41.73 316 PRO A O 1
ATOM 2561 N N . ILE A 1 360 ? 27.562 6.055 61.602 1.00 40.39 317 ILE A N 1
ATOM 2562 C CA . ILE A 1 360 ? 27.084 7.227 62.325 1.00 39.67 317 ILE A CA 1
ATOM 2563 C C . ILE A 1 360 ? 27.946 8.417 61.928 1.00 38.66 317 ILE A C 1
ATOM 2564 O O . ILE A 1 360 ? 29.047 8.269 61.395 1.00 40.97 317 ILE A O 1
ATOM 2569 N N . GLN A 1 361 ? 27.416 9.614 62.164 1.00 39.73 318 GLN A N 1
ATOM 2570 C CA . GLN A 1 361 ? 28.130 10.840 61.836 1.00 39.75 318 GLN A CA 1
ATOM 2571 C C . GLN A 1 361 ? 28.838 11.470 63.024 1.00 36.04 318 GLN A C 1
ATOM 2572 O O . GLN A 1 361 ? 29.856 12.141 62.832 1.00 36.48 318 GLN A O 1
ATOM 2578 N N . SER A 1 362 ? 28.342 11.286 64.248 1.00 39.46 319 SER A N 1
ATOM 2579 C CA . SER A 1 362 ? 28.978 11.962 65.367 1.00 38.01 319 SER A CA 1
ATOM 2580 C C . SER A 1 362 ? 28.567 11.310 66.679 1.00 38.16 319 SER A C 1
ATOM 2581 O O . SER A 1 362 ? 27.647 10.492 66.740 1.00 41.46 319 SER A O 1
ATOM 2584 N N . ARG A 1 363 ? 29.274 11.715 67.734 1.00 34.34 320 ARG A N 1
ATOM 2585 C CA . ARG A 1 363 ? 29.111 11.129 69.064 1.00 36.86 320 ARG A CA 1
ATOM 2586 C C . ARG A 1 363 ? 27.667 11.187 69.551 1.00 38.86 320 ARG A C 1
ATOM 2587 O O . ARG A 1 363 ? 27.221 10.296 70.288 1.00 36.74 320 ARG A O 1
ATOM 2595 N N . SER A 1 364 ? 26.916 12.215 69.160 1.00 43.69 321 SER A N 1
ATOM 2596 C CA . SER A 1 364 ? 25.565 12.353 69.692 1.00 49.59 321 SER A CA 1
ATOM 2597 C C . SER A 1 364 ? 24.644 11.236 69.227 1.00 50.91 321 SER A C 1
ATOM 2598 O O . SER A 1 364 ? 23.599 11.015 69.846 1.00 43.17 321 SER A O 1
ATOM 2601 N N . GLU A 1 365 ? 25.004 10.520 68.162 1.00 40.56 322 GLU A N 1
ATOM 2602 C CA . GLU A 1 365 ? 24.213 9.368 67.748 1.00 40.40 322 GLU A CA 1
ATOM 2603 C C . GLU A 1 365 ? 24.533 8.107 68.531 1.00 37.27 322 GLU A C 1
ATOM 2604 O O . GLU A 1 365 ? 23.787 7.126 68.417 1.00 41.28 322 GLU A O 1
ATOM 2610 N N . LEU A 1 366 ? 25.623 8.088 69.291 1.00 35.48 323 LEU A N 1
ATOM 2611 C CA . LEU A 1 366 ? 26.005 6.873 69.995 1.00 40.60 323 LEU A CA 1
ATOM 2612 C C . LEU A 1 366 ? 24.882 6.424 70.929 1.00 48.66 323 LEU A C 1
ATOM 2613 O O . LEU A 1 366 ? 24.278 7.234 71.638 1.00 44.94 323 LEU A O 1
ATOM 2618 N N . ALA A 1 367 ? 24.607 5.119 70.931 1.00 40.44 324 ALA A N 1
ATOM 2619 C CA . ALA A 1 367 ? 23.484 4.558 71.679 1.00 45.48 324 ALA A CA 1
ATOM 2620 C C . ALA A 1 367 ? 23.797 4.310 73.150 1.00 42.59 324 ALA A C 1
ATOM 2621 O O . ALA A 1 367 ? 22.965 3.721 73.848 1.00 50.14 324 ALA A O 1
ATOM 2623 N N . VAL A 1 368 ? 24.956 4.747 73.639 1.00 38.28 325 VAL A N 1
ATOM 2624 C CA . VAL A 1 368 ? 25.372 4.489 75.010 1.00 39.90 325 VAL A CA 1
ATOM 2625 C C . VAL A 1 368 ? 26.137 5.711 75.497 1.00 45.41 325 VAL A C 1
ATOM 2626 O O . VAL A 1 368 ? 26.743 6.435 74.705 1.00 43.68 325 VAL A O 1
ATOM 2630 N N . ASP A 1 369 ? 26.108 5.953 76.808 1.00 40.22 326 ASP A N 1
ATOM 2631 C CA . ASP A 1 369 ? 26.904 7.034 77.364 1.00 35.45 326 ASP A CA 1
ATOM 2632 C C . ASP A 1 369 ? 27.538 6.548 78.661 1.00 41.18 326 ASP A C 1
ATOM 2633 O O . ASP A 1 369 ? 27.333 5.407 79.081 1.00 40.24 326 ASP A O 1
ATOM 2638 N N . GLY A 1 370 ? 28.344 7.416 79.281 1.00 37.74 327 GLY A N 1
ATOM 2639 C CA . GLY A 1 370 ? 29.120 7.003 80.439 1.00 36.48 327 GLY A CA 1
ATOM 2640 C C . GLY A 1 370 ? 28.277 6.481 81.589 1.00 33.39 327 GLY A C 1
ATOM 2641 O O . GLY A 1 370 ? 28.726 5.626 82.351 1.00 35.94 327 GLY A O 1
ATOM 2642 N N . TRP A 1 371 ? 27.055 6.970 81.733 1.00 35.65 328 TRP A N 1
ATOM 2643 C CA . TRP A 1 371 ? 26.249 6.495 82.857 1.00 38.96 328 TRP A CA 1
ATOM 2644 C C . TRP A 1 371 ? 25.727 5.079 82.620 1.00 42.67 328 TRP A C 1
ATOM 2645 O O . TRP A 1 371 ? 25.533 4.328 83.582 1.00 37.84 328 TRP A O 1
ATOM 2656 N N . ASP A 1 372 ? 25.532 4.682 81.358 1.00 39.23 329 ASP A N 1
ATOM 2657 C CA . ASP A 1 372 ? 25.304 3.271 81.059 1.00 40.09 329 ASP A CA 1
ATOM 2658 C C . ASP A 1 372 ? 26.474 2.423 81.536 1.00 35.25 329 ASP A C 1
ATOM 2659 O O . ASP A 1 372 ? 26.283 1.373 82.158 1.00 38.34 329 ASP A O 1
ATOM 2664 N N . LEU A 1 373 ? 27.704 2.870 81.266 1.00 33.84 330 LEU A N 1
ATOM 2665 C CA . LEU A 1 373 ? 28.861 2.088 81.684 1.00 34.27 330 LEU A CA 1
ATOM 2666 C C . LEU A 1 373 ? 28.981 2.045 83.207 1.00 38.30 330 LEU A C 1
ATOM 2667 O O . LEU A 1 373 ? 29.390 1.026 83.777 1.00 38.18 330 LEU A O 1
ATOM 2672 N N . ILE A 1 374 ? 28.664 3.149 83.883 1.00 38.38 331 ILE A N 1
ATOM 2673 C CA . ILE A 1 374 ? 28.653 3.126 85.347 1.00 35.27 331 ILE A CA 1
ATOM 2674 C C . ILE A 1 374 ? 27.697 2.045 85.850 1.00 33.82 331 ILE A C 1
ATOM 2675 O O . ILE A 1 374 ? 28.049 1.232 86.715 1.00 43.09 331 ILE A O 1
ATOM 2680 N N . GLU A 1 375 ? 26.473 2.017 85.315 1.00 41.20 332 GLU A N 1
ATOM 2681 C CA . GLU A 1 375 ? 25.502 1.003 85.731 1.00 41.71 332 GLU A CA 1
ATOM 2682 C C . GLU A 1 375 ? 26.045 -0.405 85.517 1.00 46.67 332 GLU A C 1
ATOM 2683 O O . GLU A 1 375 ? 26.047 -1.233 86.440 1.00 40.21 332 GLU A O 1
ATOM 2689 N N . TRP A 1 376 ? 26.513 -0.693 84.295 1.00 41.56 333 TRP A N 1
ATOM 2690 C CA . TRP A 1 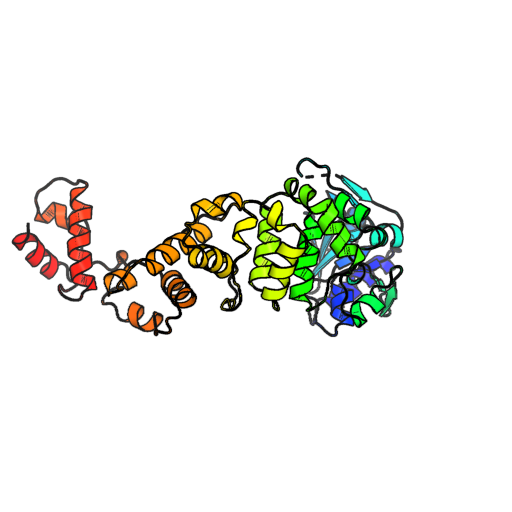376 ? 26.932 -2.046 83.946 1.00 43.29 333 TRP A CA 1
ATOM 2691 C C . TRP A 1 376 ? 28.188 -2.462 84.698 1.00 41.91 333 TRP A C 1
ATOM 2692 O O . TRP A 1 376 ? 28.331 -3.628 85.077 1.00 45.58 333 TRP A O 1
ATOM 2703 N N . SER A 1 377 ? 29.126 -1.538 84.898 1.00 42.15 334 SER A N 1
ATOM 2704 C CA . SER A 1 377 ? 30.370 -1.895 85.568 1.00 40.03 334 SER A CA 1
ATOM 2705 C C . SER A 1 377 ? 30.213 -2.000 87.076 1.00 41.30 334 SER A C 1
ATOM 2706 O O . SER A 1 377 ? 30.982 -2.721 87.718 1.00 43.45 334 SER A O 1
ATOM 2709 N N . GLY A 1 378 ? 29.262 -1.274 87.657 1.00 44.22 335 GLY A N 1
ATOM 2710 C CA . GLY A 1 378 ? 29.278 -1.108 89.098 1.00 42.35 335 GLY A CA 1
ATOM 2711 C C . GLY A 1 378 ? 30.432 -0.282 89.617 1.00 45.85 335 GLY A C 1
ATOM 2712 O O . GLY A 1 378 ? 30.657 -0.244 90.835 1.00 43.81 335 GLY A O 1
ATOM 2713 N N . ALA A 1 379 ? 31.171 0.387 88.734 1.00 44.81 336 ALA A N 1
ATOM 2714 C CA . ALA A 1 379 ? 32.295 1.230 89.120 1.00 43.58 336 ALA A CA 1
ATOM 2715 C C . ALA A 1 379 ? 31.897 2.706 89.117 1.00 40.87 336 ALA A C 1
ATOM 2716 O O . ALA A 1 379 ? 30.979 3.123 88.402 1.00 41.41 336 ALA A O 1
ATOM 2718 N N . LYS A 1 380 ? 32.609 3.495 89.919 1.00 44.04 337 LYS A N 1
ATOM 2719 C CA . LYS A 1 380 ? 32.308 4.915 90.036 1.00 40.54 337 LYS A CA 1
ATOM 2720 C C . LYS A 1 380 ? 32.805 5.681 88.815 1.00 35.51 337 LYS A C 1
ATOM 2721 O O . LYS A 1 380 ? 33.791 5.304 88.176 1.00 38.90 337 LYS A O 1
ATOM 2727 N N . SER A 1 381 ? 32.128 6.787 88.523 1.00 35.41 338 SER A N 1
ATOM 2728 C CA . SER A 1 381 ? 32.521 7.647 87.413 1.00 38.96 338 SER A CA 1
ATOM 2729 C C . SER A 1 381 ? 33.989 8.062 87.525 1.00 42.72 338 SER A C 1
ATOM 2730 O O . SER A 1 381 ? 34.499 8.333 88.615 1.00 36.32 338 SER A O 1
ATOM 2733 N N . GLY A 1 382 ? 34.678 8.095 86.382 1.00 34.05 339 GLY A N 1
ATOM 2734 C CA . GLY A 1 382 ? 36.065 8.505 86.345 1.00 32.66 339 GLY A CA 1
ATOM 2735 C C . GLY A 1 382 ? 36.535 8.688 84.917 1.00 37.30 339 GLY A C 1
ATOM 2736 O O . GLY A 1 382 ? 35.763 8.500 83.973 1.00 33.47 339 GLY A O 1
ATOM 2737 N N . PRO A 1 383 ? 37.799 9.079 84.724 1.00 38.46 340 PRO A N 1
ATOM 2738 C CA . PRO A 1 383 ? 38.317 9.208 83.348 1.00 35.49 340 PRO A CA 1
ATOM 2739 C C . PRO A 1 383 ? 38.253 7.914 82.550 1.00 40.74 340 PRO A C 1
ATOM 2740 O O . PRO A 1 383 ? 38.293 7.967 81.312 1.00 39.06 340 PRO A O 1
ATOM 2744 N N . TRP A 1 384 ? 38.146 6.755 83.212 1.00 40.47 341 TRP A N 1
ATOM 2745 C CA . TRP A 1 384 ? 38.075 5.495 82.474 1.00 39.63 341 TRP A CA 1
ATOM 2746 C C . TRP A 1 384 ? 36.895 5.468 81.514 1.00 40.64 341 TRP A C 1
ATOM 2747 O O . TRP A 1 384 ? 36.955 4.793 80.477 1.00 42.09 341 TRP A O 1
ATOM 2758 N N . LEU A 1 385 ? 35.826 6.206 81.820 1.00 37.39 342 LEU A N 1
ATOM 2759 C CA . LEU A 1 385 ? 34.646 6.180 80.961 1.00 38.32 342 LEU A CA 1
ATOM 2760 C C . LEU A 1 385 ? 34.974 6.640 79.547 1.00 39.87 342 LEU A C 1
ATOM 2761 O O . LEU A 1 385 ? 34.471 6.073 78.568 1.00 37.34 342 LEU A O 1
ATOM 2766 N N . LYS A 1 386 ? 35.799 7.682 79.417 1.00 34.63 343 LYS A N 1
ATOM 2767 C CA . LYS A 1 386 ? 36.127 8.184 78.083 1.00 39.15 343 LYS A CA 1
ATOM 2768 C C . LYS A 1 386 ? 36.872 7.133 77.271 1.00 37.67 343 LYS A C 1
ATOM 2769 O O . LYS A 1 386 ? 36.631 6.983 76.063 1.00 36.34 343 LYS A O 1
ATOM 2775 N N . VAL A 1 387 ? 37.796 6.417 77.913 1.00 37.41 344 VAL A N 1
ATOM 2776 C CA . VAL A 1 387 ? 38.535 5.352 77.239 1.00 40.32 344 VAL A CA 1
ATOM 2777 C C . VAL A 1 387 ? 37.574 4.302 76.698 1.00 45.80 344 VAL A C 1
ATOM 2778 O O . VAL A 1 387 ? 37.671 3.878 75.537 1.00 38.46 344 VAL A O 1
ATOM 2782 N N . TRP A 1 388 ? 36.615 3.881 77.525 1.00 38.03 345 TRP A N 1
ATOM 2783 C CA . TRP A 1 388 ? 35.720 2.805 77.121 1.00 38.60 345 TRP A CA 1
ATOM 2784 C C . TRP A 1 388 ? 34.648 3.281 76.148 1.00 37.95 345 TRP A C 1
ATOM 2785 O O . TRP A 1 388 ? 34.291 2.545 75.219 1.00 38.31 345 TRP A O 1
ATOM 2796 N N . ILE A 1 389 ? 34.140 4.508 76.302 1.00 32.59 346 ILE A N 1
ATOM 2797 C CA . ILE A 1 389 ? 33.202 5.002 75.300 1.00 31.88 346 ILE A CA 1
ATOM 2798 C C . ILE A 1 389 ? 33.872 5.043 73.927 1.00 35.46 346 ILE A C 1
ATOM 2799 O O . ILE A 1 389 ? 33.244 4.743 72.903 1.00 38.24 346 ILE A O 1
ATOM 2804 N N . GLU A 1 390 ? 35.157 5.406 73.879 1.00 36.16 347 GLU A N 1
ATOM 2805 C CA . GLU A 1 390 ? 35.815 5.485 72.574 1.00 39.06 347 GLU A CA 1
ATOM 2806 C C . GLU A 1 390 ? 36.021 4.102 71.961 1.00 36.58 347 GLU A C 1
ATOM 2807 O O . GLU A 1 390 ? 35.891 3.943 70.739 1.00 37.12 347 GLU A O 1
ATOM 2813 N N . LYS A 1 391 ? 36.373 3.099 72.774 1.00 38.96 348 LYS A N 1
ATOM 2814 C CA . LYS A 1 391 ? 36.441 1.728 72.259 1.00 39.13 348 LYS A CA 1
ATOM 2815 C C . LYS A 1 391 ? 35.137 1.355 71.575 1.00 41.74 348 LYS A C 1
ATOM 2816 O O . LYS A 1 391 ? 35.126 0.836 70.450 1.00 36.69 348 LYS A O 1
ATOM 2822 N N . ILE A 1 392 ? 34.018 1.615 72.258 1.00 37.70 349 ILE A N 1
ATOM 2823 C CA . ILE A 1 392 ? 32.701 1.308 71.714 1.00 34.59 349 ILE A CA 1
ATOM 2824 C C . ILE A 1 392 ? 32.437 2.141 70.472 1.00 39.82 349 ILE A C 1
ATOM 2825 O O . ILE A 1 392 ? 31.942 1.632 69.456 1.00 40.16 349 ILE A O 1
ATOM 2830 N N . GLU A 1 393 ? 32.782 3.433 70.522 1.00 35.66 350 GLU A N 1
ATOM 2831 C CA . GLU A 1 393 ? 32.566 4.304 69.370 1.00 33.34 350 GLU A CA 1
ATOM 2832 C C . GLU A 1 393 ? 33.306 3.791 68.133 1.00 35.11 350 GLU A C 1
ATOM 2833 O O . GLU A 1 393 ? 32.765 3.812 67.023 1.00 33.75 350 GLU A O 1
ATOM 2839 N N . ARG A 1 394 ? 34.551 3.344 68.305 1.00 37.15 351 ARG A N 1
ATOM 2840 C CA . ARG A 1 394 ? 35.317 2.840 67.169 1.00 41.85 351 ARG A CA 1
ATOM 2841 C C . ARG A 1 394 ? 34.642 1.618 66.555 1.00 43.10 351 ARG A C 1
ATOM 2842 O O . ARG A 1 394 ? 34.516 1.512 65.328 1.00 38.01 351 ARG A O 1
ATOM 2850 N N . LEU A 1 395 ? 34.203 0.683 67.401 1.00 40.97 352 LEU A N 1
ATOM 2851 C CA . LEU A 1 395 ? 33.569 -0.533 66.907 1.00 44.13 352 LEU A CA 1
ATOM 2852 C C . LEU A 1 395 ? 32.276 -0.233 66.167 1.00 45.06 352 LEU A C 1
ATOM 2853 O O . LEU A 1 395 ? 31.922 -0.953 65.227 1.00 43.27 352 LEU A O 1
ATOM 2858 N N . ILE A 1 396 ? 31.565 0.821 66.567 1.00 37.27 353 ILE A N 1
ATOM 2859 C CA . ILE A 1 396 ? 30.376 1.242 65.837 1.00 36.11 353 ILE A CA 1
ATOM 2860 C C . ILE A 1 396 ? 30.755 1.925 64.521 1.00 40.07 353 ILE A C 1
ATOM 2861 O O . ILE A 1 396 ? 30.132 1.678 63.483 1.00 41.24 353 ILE A O 1
ATOM 2866 N N . VAL A 1 397 ? 31.779 2.783 64.533 1.00 37.09 354 VAL A N 1
ATOM 2867 C CA . VAL A 1 397 ? 32.144 3.500 63.311 1.00 35.35 354 VAL A CA 1
ATOM 2868 C C . VAL A 1 397 ? 32.732 2.546 62.271 1.00 35.37 354 VAL A C 1
ATOM 2869 O O . VAL A 1 397 ? 32.535 2.736 61.066 1.00 39.09 354 VAL A O 1
ATOM 2873 N N . TYR A 1 398 ? 33.448 1.513 62.704 1.00 38.95 355 TYR A N 1
ATOM 2874 C CA . TYR A 1 398 ? 33.909 0.490 61.770 1.00 43.03 355 TYR A CA 1
ATOM 2875 C C . TYR A 1 398 ? 32.821 -0.513 61.405 1.00 48.85 355 TYR A C 1
ATOM 2876 O O . TYR A 1 398 ? 33.097 -1.463 60.662 1.00 49.96 355 TYR A O 1
ATOM 2885 N N . GLY A 1 399 ? 31.599 -0.322 61.889 1.00 40.01 356 GLY A N 1
ATOM 2886 C CA . GLY A 1 399 ? 30.509 -1.210 61.528 1.00 40.77 356 GLY A CA 1
ATOM 2887 C C . GLY A 1 399 ? 30.681 -2.620 62.036 1.00 45.80 356 GLY A C 1
ATOM 2888 O O . GLY A 1 399 ? 30.139 -3.554 61.439 1.00 45.73 356 GLY A O 1
ATOM 2889 N N . ILE A 1 400 ? 31.436 -2.803 63.117 1.00 36.03 357 ILE A N 1
ATOM 2890 C CA . ILE A 1 400 ? 31.607 -4.114 63.727 1.00 39.74 357 ILE A CA 1
ATOM 2891 C C . ILE A 1 400 ? 30.548 -4.375 64.791 1.00 48.97 357 ILE A C 1
ATOM 2892 O O . ILE A 1 400 ? 29.932 -5.443 64.822 1.00 41.26 357 ILE A O 1
ATOM 2897 N N . LEU A 1 401 ? 30.326 -3.411 65.680 1.00 42.47 358 LEU A N 1
ATOM 2898 C CA . LEU A 1 401 ? 29.323 -3.515 66.732 1.00 39.52 358 LEU A CA 1
ATOM 2899 C C . LEU A 1 401 ? 28.114 -2.664 66.360 1.00 38.20 358 LEU A C 1
ATOM 2900 O O . LEU A 1 401 ? 28.263 -1.532 65.892 1.00 43.58 358 LEU A O 1
ATOM 2905 N N . LYS A 1 402 ? 26.914 -3.213 66.545 1.00 35.36 359 LYS A N 1
ATOM 2906 C CA . LYS A 1 402 ? 25.714 -2.459 66.199 1.00 38.15 359 LYS A CA 1
ATOM 2907 C C . LYS A 1 402 ? 25.487 -1.324 67.201 1.00 40.46 359 LYS A C 1
ATOM 2908 O O . LYS A 1 402 ? 25.772 -1.467 68.394 1.00 41.43 359 LYS A O 1
ATOM 2914 N N . ASN A 1 403 ? 24.985 -0.187 66.708 1.00 39.45 360 ASN A N 1
ATOM 2915 C CA . ASN A 1 403 ? 24.739 0.982 67.564 1.00 49.39 360 ASN A CA 1
ATOM 2916 C C . ASN A 1 403 ? 23.394 0.781 68.264 1.00 34.97 360 ASN A C 1
ATOM 2917 O O . ASN A 1 403 ? 22.383 1.417 67.960 1.00 40.06 360 ASN A O 1
ATOM 2922 N N . ASP A 1 404 ? 23.409 -0.153 69.207 1.00 43.73 361 ASP A N 1
ATOM 2923 C CA . ASP A 1 404 ? 22.219 -0.618 69.908 1.00 47.41 361 ASP A CA 1
ATOM 2924 C C . ASP A 1 404 ? 22.582 -0.850 71.365 1.00 37.48 361 ASP A C 1
ATOM 2925 O O . ASP A 1 404 ? 23.533 -1.580 71.662 1.00 41.13 361 ASP A O 1
ATOM 2930 N N . LYS A 1 405 ? 21.826 -0.230 72.276 1.00 46.61 362 LYS A N 1
ATOM 2931 C CA . LYS A 1 405 ? 22.237 -0.244 73.678 1.00 44.02 362 LYS A CA 1
ATOM 2932 C C . LYS A 1 405 ? 22.380 -1.668 74.208 1.00 40.67 362 LYS A C 1
ATOM 2933 O O . LYS A 1 405 ? 23.364 -1.990 74.885 1.00 43.85 362 LYS A O 1
ATOM 2939 N N . GLU A 1 406 ? 21.420 -2.543 73.902 1.00 42.67 363 GLU A N 1
ATOM 2940 C CA . GLU A 1 406 ? 21.485 -3.893 74.457 1.00 46.05 363 GLU A CA 1
ATOM 2941 C C . GLU A 1 406 ? 22.677 -4.664 73.900 1.00 43.63 363 GLU A C 1
ATOM 2942 O O . GLU A 1 406 ? 23.372 -5.370 74.641 1.00 45.78 363 GLU A O 1
ATOM 2948 N N . LEU A 1 407 ? 22.939 -4.537 72.597 1.00 47.37 364 LEU A N 1
ATOM 2949 C CA . LEU A 1 407 ? 24.081 -5.238 72.024 1.00 40.85 364 LEU A CA 1
ATOM 2950 C C . LEU A 1 407 ? 25.393 -4.661 72.537 1.00 43.29 364 LEU A C 1
ATOM 2951 O O . LEU A 1 407 ? 26.343 -5.406 72.808 1.00 42.44 364 LEU A O 1
ATOM 2956 N N . ILE A 1 408 ? 25.462 -3.337 72.709 1.00 46.28 365 ILE A N 1
ATOM 2957 C CA . ILE A 1 408 ? 26.645 -2.747 73.336 1.00 41.43 365 ILE A CA 1
ATOM 2958 C C . ILE A 1 408 ? 26.809 -3.281 74.753 1.00 38.60 365 ILE A C 1
ATOM 2959 O O . ILE A 1 408 ? 27.923 -3.598 75.190 1.00 42.21 365 ILE A O 1
ATOM 2964 N N . LYS A 1 409 ? 25.699 -3.410 75.488 1.00 40.86 366 LYS A N 1
ATOM 2965 C CA . LYS A 1 409 ? 25.764 -3.952 76.849 1.00 42.86 366 LYS A CA 1
ATOM 2966 C C . LYS A 1 409 ? 26.373 -5.351 76.850 1.00 40.86 366 LYS A C 1
ATOM 2967 O O . LYS A 1 409 ? 27.287 -5.646 77.631 1.00 45.03 366 LYS A O 1
ATOM 2973 N N . ASP A 1 410 ? 25.884 -6.224 75.964 1.00 50.49 367 ASP A N 1
ATOM 2974 C CA . ASP A 1 410 ? 26.462 -7.560 75.826 1.00 50.69 367 ASP A CA 1
ATOM 2975 C C . ASP A 1 410 ? 27.962 -7.485 75.576 1.00 45.70 367 ASP A C 1
ATOM 2976 O O . ASP A 1 410 ? 28.751 -8.168 76.236 1.00 49.78 367 ASP A O 1
ATOM 2981 N N . TRP A 1 411 ? 28.375 -6.644 74.626 1.00 45.03 368 TRP A N 1
ATOM 2982 C CA . TRP A 1 411 ? 29.796 -6.504 74.331 1.00 47.37 368 TRP A CA 1
ATOM 2983 C C . TRP A 1 411 ? 30.566 -6.041 75.559 1.00 49.71 368 TRP A C 1
ATOM 2984 O O . TRP A 1 411 ? 31.637 -6.575 75.878 1.00 51.47 368 TRP A O 1
ATOM 2995 N N . PHE A 1 412 ? 30.037 -5.038 76.261 1.00 52.46 369 PHE A N 1
ATOM 2996 C CA . PHE A 1 412 ? 30.776 -4.455 77.377 1.00 46.61 369 PHE A CA 1
ATOM 2997 C C . PHE A 1 412 ? 30.959 -5.457 78.510 1.00 48.26 369 PHE A C 1
ATOM 2998 O O . PHE A 1 412 ? 32.061 -5.606 79.051 1.00 50.37 369 PHE A O 1
ATOM 3006 N N . GLU A 1 413 ? 29.886 -6.150 78.891 1.00 52.93 370 GLU A N 1
ATOM 3007 C CA . GLU A 1 413 ? 29.995 -7.089 80.000 1.00 59.22 370 GLU A CA 1
ATOM 3008 C C . GLU A 1 413 ? 30.987 -8.201 79.689 1.00 60.90 370 GLU A C 1
ATOM 3009 O O . GLU A 1 413 ? 31.697 -8.670 80.587 1.00 61.07 370 GLU A O 1
ATOM 3015 N N . ASP A 1 414 ? 31.071 -8.620 78.427 1.00 53.89 371 ASP A N 1
ATOM 3016 C CA . ASP A 1 414 ? 32.095 -9.586 78.045 1.00 59.10 371 ASP A CA 1
ATOM 3017 C C . ASP A 1 414 ? 33.496 -8.985 78.157 1.00 63.22 371 ASP A C 1
ATOM 3018 O O . ASP A 1 414 ? 34.381 -9.568 78.796 1.00 62.75 371 ASP A O 1
ATOM 3023 N N . GLU A 1 415 ? 33.715 -7.811 77.551 1.00 56.49 372 GLU A N 1
ATOM 3024 C CA . GLU A 1 415 ? 35.064 -7.248 77.485 1.00 52.65 372 GLU A CA 1
ATOM 3025 C C . GLU A 1 415 ? 35.541 -6.701 78.826 1.00 57.68 372 GLU A C 1
ATOM 3026 O O . GLU A 1 415 ? 36.747 -6.710 79.099 1.00 52.94 372 GLU A O 1
ATOM 3032 N N . TYR A 1 416 ? 34.630 -6.216 79.663 1.00 58.37 373 TYR A N 1
ATOM 3033 C CA . TYR A 1 416 ? 35.003 -5.596 80.933 1.00 56.10 373 TYR A CA 1
ATOM 3034 C C . TYR A 1 416 ? 35.140 -6.636 82.043 1.00 55.49 373 TYR A C 1
ATOM 3035 O O . TYR A 1 416 ? 36.079 -6.585 82.833 1.00 60.47 373 TYR A O 1
#

InterPro domains:
  IPR002646 Poly A polymerase, head domain [PF01743] (18-138)
  IPR002646 Poly A polymerase, head domain [cd05398] (1-134)
  IPR032810 CCA-adding enzyme, C-terminal [PF13735] (254-368)
  IPR032828 tRNA nucleotidyltransferase/poly(A) polymerase, RNA and SrmB- binding domain [PF12627] (165-220)
  IPR043519 Nucleotidyltransferase superfamily [G3DSA:3.30.460.10] (1-138)
  IPR043519 Nucleotidyltransferase superfamily [SSF81301] (3-135)
  IPR050264 Bacterial CCA-adding enzyme type 3 subfamily [PTHR46173] (4-371)

CATH classification: 3.30.460.10 (+1 more: 1.10.246.80)

Sequence (373 aa):
DDDKMNTAIKVIHTLKAAGFEAYIVGGAVRDLLLGKTPHDVDVASSALPQQVKVLFDRTVDTGIDHGTVLVLLDGEGIEVTTFRTESSYSDNSVEFVLSLEEDLRRRDFTINAMAMTEDLKIIDPFGGKEDLKNKVIRAVGDPDERFEEDALRMLRAIRFSGQLDFIIDMKTLLSIRRHARLIRFIAVERLKSEIDKIFVNPSMQKSMAYLKDSVLTRFLPVGGLFEVDWITYHTDGNPTYGWLYLLHQQKRQFTDIKDYRFSNEEKRLIEKSLELTALNTWDQWTFYKYTLKQLEMASRVTGKKKDLAAIKRQLPIQSRSELAVDGWDLIEWSGAKSGPWLKVWIEKIERLIVYGILKNDKELIKDWFEDEY

Organism: NCBI:txid1215089

Foldseek 3Di:
DVCQVVVQLVLQVQQVVVPKHKWWAFPCQLQVLVVHHDPATEMEMQDFQVRSCVRAPDWDCVCNVQQWIWGQDPNDTYIYGYQWDAADDLAPGIGHDRDLVSSLQQDFWQLGSWIAHSVGDIDRPQCNVVCSVQQETEGRDQLLNNCNRPVLSLLVSLLVCQQRVGYYDPNNLVSLLVCLQSCLSDDLQSVVVSLLSLLQGGPSVSSLVSCVSSCNLVHPQVSVLSPFDCPLPDDPNGSLLVVLLSCVRVVHAPVSVCSSPDDPVSNCLSRLLVVVLVDPDADLVNLQPDDLSSVVSNCSSVVHDDPSVVSQVPFLDRHPVLQLDALVLVCVLVVDDDDPVRVVVSVVVVVCRRVVNFPSHSVSVSVVSNVVD

B-factor: mean 44.54, std 13.93, range [24.54, 158.64]

Radius of gyration: 27.91 Å; Cα contacts (8 Å, |Δi|>4): 590; chains: 1; bounding box: 47×83×60 Å

Nearest PDB structures (foldseek):
  6qy6-assembly1_A  TM=1.003E+00  e=1.350E-63  Planococcus halocryophilus
  6qxn-assembly1_A  TM=1.002E+00  e=9.241E-62  Planococcus halocryophilus
  7otr-assembly1_A  TM=1.002E+00  e=8.031E-61  Planococcus halocryophilus
  6tvz-assembly1_A  TM=9.985E-01  e=6.645E-60  Planococcus halocryophilus
  1miy-assembly1_B  TM=9.107E-01  e=2.692E-28  Geobacillus stearothermophilus